Protein 1VKY (pdb70)

B-factor: mean 34.65, std 10.34, range [17.47, 90.8]

Sequence (563 aa):
SEFDYELPPELIAQEPVEPRDASRLMVLHRKTQRIEHRIFREIIEYLEPGDLLVLNVSKVIPARLYARKASIEILLIERLEEGIWKCLVRPGQKVKKGTELVIDEDLSAVCLGRGEDGTRILKFQPQDDRLIFEKGTAGLHFTPELIEKLKKKGVQFAEVVLHVHEEFYQVPKETVRKLRETRERGNRIVAVGTTTVRTLETIARLPEQEEYVGKTDLFIYPPFEFKLVDALVTNFHLPRSTLLMLVAAFAGKDFVMEAYREAVKRRYRFFSFGDAMLILSEFDYELPPELIAQEPVEPRDASRLMVLHRKTQRIEHRIFREIIEYLEPGDLLVLNVSKVIPARLYARKGASIEILLIERLEEGIWKCLVRPGQKVKKGTELVIDEDLSAVCLGRGEDGTRILKFQPQDDRLIFEKGTAGLHFTPELIEKLKKKGVQFAEVVLHVGIHEEFYQVPKETVRKLRETRERGNRIVAVGTTTVRTLETIARLPEQEEYVGKTDLFIYPPFEFKLVDALVTNFHLPRSTLLMLVAAFAGKDFVMEAYREAVKRRYRFFSFGDAMLIL

InterPro domains:
  IPR003699 S-adenosylmethionine:tRNA ribosyltransferase-isomerase, QueA [MF_00113] (1-335)
  IPR003699 S-adenosylmethionine:tRNA ribosyltransferase-isomerase, QueA [PF02547] (3-334)
  IPR003699 S-adenosylmethionine:tRNA ribosyltransferase-isomerase, QueA [PTHR30307] (1-335)
  IPR003699 S-adenosylmethionine:tRNA ribosyltransferase-isomerase, QueA [TIGR00113] (1-335)
  IPR036100 S-adenosylmethionine:tRNA ribosyltransferase-isomerase, QueA superfamily [SSF111337] (4-335)
  IPR042118 QueA, domain 1 [G3DSA:3.40.1780.10] (14-334)
  IPR042119 QueA, domain 2 [G3DSA:2.40.10.240] (64-158)

Secondary structure (DSSP, 8-state):
-TT-----GGGB-SS--SSGGGSEEEEEETTTTEEEEEEGGGGGGG--TT-EEEEEEEE--S-EEEEB---EEEEEEEEEETTEEEEEEES-TT--TT-EEEEETTEEEEEEEE-TTSPEEEEEES--HHHHHHH--GGGG--HHHHHHHHHHT-EEEEEEEE----EEEE-HHHHHHHHHHHHHT--EEEESHHHHHHHHHHTTS---SSEEE-------SS---SS-SEEEEEPPPTT-HHHHHHHHHH-HHHHHHHHHHHHHTT--BSTTS-EEEE-/-TT-----GGGB-SS--SSGGGSEEEEEETTTTEEEEEEGGGGGGG--TT-EEEEEEEEE-S-EEEEE---EEEEEEEEEEETTEEEEEEES-TT--TT-EEEEETTEEEEEEEE-TTS-EEEEEES--HHHHHHH--GGGG--HHHHHHHHHHT-EEEEEEEEE----EEEEE-HHHHHHHHHHHHHT--EEEESHHHHHHHHHHTTS---SSEEE-------SS---SS-SEEEEEPPPTT-HHHHHHHHHH-HHHHHHHHHHHHHTT--BSTTS-EEEE-

CATH classification: 3.40.1780.10 (+1 more: 2.40.10.240)

Organism: Thermotoga maritima (strain ATCC 43589 / DSM 3109 / JCM 10099 / NBRC 100826 / MSB8) (NCBI:txid243274)

Structure (mmCIF, N/CA/C/O backbone):
data_1VKY
#
_entry.id   1VKY
#
_cell.length_a   119.033
_cell.length_b   122.843
_cell.length_c   131.207
_cell.angle_alpha   90.00
_cell.angle_beta   90.00
_cell.angle_gamma   90.00
#
_symmetry.space_group_name_H-M   'I 2 2 2'
#
loop_
_entity.id
_entity.type
_entity.pdbx_description
1 polymer 'S-adenosylmethionine:tRNA ribosyltransferase-isomerase'
2 non-polymer 'UNKNOWN LIGAND'
3 water water
#
loop_
_atom_site.group_PDB
_atom_site.id
_atom_site.type_symbol
_atom_site.label_atom_id
_atom_site.label_alt_id
_atom_site.label_comp_id
_atom_site.label_asym_id
_atom_site.label_entity_id
_atom_site.label_seq_id
_atom_site.pdbx_PDB_ins_code
_atom_site.Cartn_x
_atom_site.Cartn_y
_atom_site.Cartn_z
_atom_site.occupancy
_atom_site.B_iso_or_equiv
_atom_site.auth_seq_id
_atom_site.auth_comp_id
_atom_site.auth_asym_id
_atom_site.auth_atom_id
_atom_site.pdbx_PDB_model_num
ATOM 1 N N . SER A 1 16 ? 27.326 49.739 38.021 1.00 59.58 4 SER A N 1
ATOM 2 C CA . SER A 1 16 ? 26.877 49.597 36.595 1.00 57.30 4 SER A CA 1
ATOM 3 C C . SER A 1 16 ? 25.362 49.486 36.544 1.00 53.61 4 SER A C 1
ATOM 4 O O . SER A 1 16 ? 24.732 48.785 37.365 1.00 51.64 4 SER A O 1
ATOM 7 N N . GLU A 1 17 ? 24.785 50.171 35.561 1.00 51.83 5 GLU A N 1
ATOM 8 C CA . GLU A 1 17 ? 23.362 50.107 35.318 1.00 50.05 5 GLU A CA 1
ATOM 9 C C . GLU A 1 17 ? 22.980 48.739 34.773 1.00 45.53 5 GLU A C 1
ATOM 10 O O . GLU A 1 17 ? 21.795 48.427 34.717 1.00 48.13 5 GLU A O 1
ATOM 13 N N . PHE A 1 18 ? 23.975 47.916 34.406 1.00 42.36 6 PHE A N 1
ATOM 14 C CA . PHE A 1 18 ? 23.745 46.560 33.839 1.00 38.78 6 PHE A CA 1
ATOM 15 C C . PHE A 1 18 ? 24.304 45.451 34.724 1.00 37.66 6 PHE A C 1
ATOM 16 O O . PHE A 1 18 ? 24.589 44.351 34.269 1.00 36.31 6 PHE A O 1
ATOM 24 N N . ASP A 1 19 ? 24.445 45.757 36.005 1.00 39.07 7 ASP A N 1
ATOM 25 C CA . ASP A 1 19 ? 24.931 44.797 36.962 1.00 39.78 7 ASP A CA 1
ATOM 26 C C . ASP A 1 19 ? 23.712 44.237 37.679 1.00 38.55 7 ASP A C 1
ATOM 27 O O . ASP A 1 19 ? 22.647 44.905 37.863 1.00 36.07 7 ASP A O 1
ATOM 32 N N . TYR A 1 20 ? 23.855 42.978 38.032 1.00 34.44 8 TYR A N 1
ATOM 33 C CA . TYR A 1 20 ? 22.888 42.289 38.824 1.00 35.39 8 TYR A CA 1
ATOM 34 C C . TYR A 1 20 ? 23.663 41.164 39.493 1.00 34.97 8 TYR A C 1
ATOM 35 O O . TYR A 1 20 ? 24.737 40.783 39.005 1.00 32.85 8 TYR A O 1
ATOM 44 N N . GLU A 1 21 ? 23.154 40.666 40.624 1.00 38.18 9 GLU A N 1
ATOM 45 C CA . GLU A 1 21 ? 23.842 39.588 41.331 1.00 38.27 9 GLU A CA 1
ATOM 46 C C . GLU A 1 21 ? 23.384 38.287 40.750 1.00 35.86 9 GLU A C 1
ATOM 47 O O . GLU A 1 21 ? 22.189 38.007 40.725 1.00 38.09 9 GLU A O 1
ATOM 50 N N . LEU A 1 22 ? 24.344 37.521 40.251 1.00 35.17 10 LEU A N 1
ATOM 51 C CA . LEU A 1 22 ? 24.093 36.241 39.639 1.00 33.87 10 LEU A CA 1
ATOM 52 C C . LEU A 1 22 ? 24.816 35.181 40.454 1.00 36.10 10 LEU A C 1
ATOM 53 O O . LEU A 1 22 ? 26.048 35.132 40.418 1.00 39.53 10 LEU A O 1
ATOM 58 N N . PRO A 1 23 ? 24.096 34.339 41.182 1.00 36.25 11 PRO A N 1
ATOM 59 C CA . PRO A 1 23 ? 24.758 33.206 41.878 1.00 33.56 11 PRO A CA 1
ATOM 60 C C . PRO A 1 23 ? 25.471 32.289 40.925 1.00 34.62 11 PRO A C 1
ATOM 61 O O . PRO A 1 23 ? 24.903 31.905 39.890 1.00 31.16 11 PRO A O 1
ATOM 65 N N . PRO A 1 24 ? 26.734 31.953 41.230 1.00 35.50 12 PRO A N 1
ATOM 66 C CA . PRO A 1 24 ? 27.523 31.182 40.308 1.00 34.85 12 PRO A CA 1
ATOM 67 C C . PRO A 1 24 ? 26.925 29.833 39.936 1.00 31.81 12 PRO A C 1
ATOM 68 O O . PRO A 1 24 ? 27.113 29.382 38.832 1.00 31.67 12 PRO A O 1
ATOM 72 N N . GLU A 1 25 ? 26.158 29.228 40.818 1.00 33.36 13 GLU A N 1
ATOM 73 C CA . GLU A 1 25 ? 25.585 27.938 40.528 1.00 34.10 13 GLU A CA 1
ATOM 74 C C . GLU A 1 25 ? 24.501 28.003 39.473 1.00 33.81 13 GLU A C 1
ATOM 75 O O . GLU A 1 25 ? 24.098 26.991 38.962 1.00 31.85 13 GLU A O 1
ATOM 81 N N . LEU A 1 26 ? 24.024 29.195 39.153 1.00 35.21 14 LEU A N 1
ATOM 82 C CA . LEU A 1 26 ? 23.000 29.313 38.095 1.00 35.08 14 LEU A CA 1
ATOM 83 C C . LEU A 1 26 ? 23.568 29.373 36.694 1.00 35.29 14 LEU A C 1
ATOM 84 O O . LEU A 1 26 ? 22.804 29.247 35.739 1.00 33.92 14 LEU A O 1
ATOM 89 N N . ILE A 1 27 ? 24.895 29.527 36.559 1.00 34.18 15 ILE A N 1
ATOM 90 C CA . ILE A 1 27 ? 25.522 29.442 35.254 1.00 33.59 15 ILE A CA 1
ATOM 91 C C . ILE A 1 27 ? 25.662 27.993 34.809 1.00 35.33 15 ILE A C 1
ATOM 92 O O . ILE A 1 27 ? 26.477 27.209 35.368 1.00 33.86 15 ILE A O 1
ATOM 97 N N . ALA A 1 28 ? 24.953 27.638 33.741 1.00 32.97 16 ALA A N 1
ATOM 98 C CA . ALA A 1 28 ? 24.889 26.220 33.330 1.00 35.83 16 ALA A CA 1
ATOM 99 C C . ALA A 1 28 ? 26.162 25.752 32.621 1.00 37.71 16 ALA A C 1
ATOM 100 O O . ALA A 1 28 ? 26.768 26.492 31.836 1.00 32.78 16 ALA A O 1
ATOM 102 N N . GLN A 1 29 ? 26.552 24.507 32.896 1.00 41.92 17 GLN A N 1
ATOM 103 C CA . GLN A 1 29 ? 27.718 23.886 32.274 1.00 45.59 17 GLN A CA 1
ATOM 104 C C . GLN A 1 29 ? 27.261 23.012 31.125 1.00 46.64 17 GLN A C 1
ATOM 105 O O . GLN A 1 29 ? 27.992 22.807 30.156 1.00 49.94 17 GLN A O 1
ATOM 110 N N . GLU A 1 30 ? 26.047 22.488 31.228 1.00 45.01 18 GLU A N 1
ATOM 111 C CA . GLU A 1 30 ? 25.506 21.662 30.169 1.00 46.15 18 GLU A CA 1
ATOM 112 C C . GLU A 1 30 ? 24.050 21.994 29.840 1.00 41.28 18 GLU A C 1
ATOM 113 O O . GLU A 1 30 ? 23.285 22.394 30.718 1.00 36.85 18 GLU A O 1
ATOM 116 N N . PRO A 1 31 ? 23.664 21.815 28.581 1.00 40.64 19 PRO A N 1
ATOM 117 C CA . PRO A 1 31 ? 22.280 22.030 28.193 1.00 42.31 19 PRO A CA 1
ATOM 118 C C . PRO A 1 31 ? 21.340 20.908 28.631 1.00 44.69 19 PRO A C 1
ATOM 119 O O . PRO A 1 31 ? 21.757 19.760 28.819 1.00 44.29 19 PRO A O 1
ATOM 123 N N . VAL A 1 32 ? 20.082 21.277 28.814 1.00 42.69 20 VAL A N 1
ATOM 124 C CA . VAL A 1 32 ? 18.988 20.362 29.059 1.00 42.44 20 VAL A CA 1
ATOM 125 C C . VAL A 1 32 ? 18.711 19.601 27.775 1.00 41.62 20 VAL A C 1
ATOM 126 O O . VAL A 1 32 ? 18.970 20.091 26.668 1.00 41.62 20 VAL A O 1
ATOM 130 N N . GLU A 1 33 ? 18.210 18.379 27.925 1.00 44.62 21 GLU A N 1
ATOM 131 C CA . GLU A 1 33 ? 17.771 17.570 26.795 1.00 45.82 21 GLU A CA 1
ATOM 132 C C . GLU A 1 33 ? 16.355 17.038 27.106 1.00 43.57 21 GLU A C 1
ATOM 133 O O . GLU A 1 33 ? 16.055 16.705 28.271 1.00 44.77 21 GLU A O 1
ATOM 139 N N . PRO A 1 34 ? 15.455 17.068 26.121 1.00 39.64 22 PRO A N 1
ATOM 140 C CA . PRO A 1 34 ? 15.700 17.677 24.827 1.00 38.54 22 PRO A CA 1
ATOM 141 C C . PRO A 1 34 ? 15.850 19.213 24.972 1.00 37.42 22 PRO A C 1
ATOM 142 O O . PRO A 1 34 ? 15.523 19.773 26.020 1.00 38.04 22 PRO A O 1
ATOM 146 N N . ARG A 1 35 ? 16.371 19.853 23.937 1.00 36.92 23 ARG A N 1
ATOM 147 C CA . ARG A 1 35 ? 16.765 21.270 24.009 1.00 37.95 23 ARG A CA 1
ATOM 148 C C . ARG A 1 35 ? 15.581 22.204 24.315 1.00 35.97 23 ARG A C 1
ATOM 149 O O . ARG A 1 35 ? 15.698 23.173 25.070 1.00 37.84 23 ARG A O 1
ATOM 157 N N . ASP A 1 36 ? 14.434 21.879 23.754 1.00 34.20 24 ASP A N 1
ATOM 158 C CA . ASP A 1 36 ? 13.227 22.668 23.944 1.00 34.32 24 ASP A CA 1
ATOM 159 C C . ASP A 1 36 ? 12.479 22.434 25.260 1.00 34.83 24 ASP A C 1
ATOM 160 O O . ASP A 1 36 ? 11.368 22.942 25.424 1.00 32.50 24 ASP A O 1
ATOM 165 N N . ALA A 1 37 ? 13.107 21.723 26.208 1.00 34.00 25 ALA A N 1
ATOM 166 C CA . ALA A 1 37 ? 12.611 21.609 27.582 1.00 32.73 25 ALA A CA 1
ATOM 167 C C . ALA A 1 37 ? 13.247 22.585 28.560 1.00 33.12 25 ALA A C 1
ATOM 168 O O . ALA A 1 37 ? 12.912 22.603 29.742 1.00 33.36 25 ALA A O 1
ATOM 170 N N . SER A 1 38 ? 14.143 23.439 28.078 1.00 30.44 26 SER A N 1
ATOM 171 C CA . SER A 1 38 ? 14.623 24.543 28.879 1.00 32.52 26 SER A CA 1
ATOM 172 C C . SER A 1 38 ? 13.477 25.496 29.203 1.00 28.80 26 SER A C 1
ATOM 173 O O . SER A 1 38 ? 12.421 25.451 28.577 1.00 29.03 26 SER A O 1
ATOM 176 N N . ARG A 1 39 ? 13.687 26.339 30.197 1.00 27.90 27 ARG A N 1
ATOM 177 C CA . ARG A 1 39 ? 12.721 27.349 30.530 1.00 29.10 27 ARG A CA 1
ATOM 178 C C . ARG A 1 39 ? 12.741 28.468 29.473 1.00 27.98 27 ARG A C 1
ATOM 179 O O . ARG A 1 39 ? 13.758 28.700 28.822 1.00 28.38 27 ARG A O 1
ATOM 187 N N . LEU A 1 40 ? 11.599 29.141 29.333 1.00 29.01 28 LEU A N 1
ATOM 188 C CA . LEU A 1 40 ? 11.437 30.280 28.440 1.00 25.22 28 LEU A CA 1
ATOM 189 C C . LEU A 1 40 ? 10.690 31.318 29.231 1.00 26.31 28 LEU A C 1
ATOM 190 O O . LEU A 1 40 ? 9.519 31.129 29.575 1.00 26.00 28 LEU A O 1
ATOM 195 N N . MET A 1 41 ? 11.370 32.420 29.539 1.00 24.59 29 MET A N 1
ATOM 196 C CA . MET A 1 41 ? 10.686 33.586 30.109 1.00 27.23 29 MET A CA 1
ATOM 197 C C . MET A 1 41 ? 10.191 34.487 28.978 1.00 25.10 29 MET A C 1
ATOM 198 O O . MET A 1 41 ? 10.928 34.729 28.047 1.00 24.61 29 MET A O 1
ATOM 203 N N . VAL A 1 42 ? 8.939 34.943 29.045 1.00 23.81 30 VAL A N 1
ATOM 204 C CA . VAL A 1 42 ? 8.354 35.758 27.968 1.00 26.09 30 VAL A CA 1
ATOM 205 C C . VAL A 1 42 ? 8.072 37.137 28.526 1.00 25.54 30 VAL A C 1
ATOM 206 O O . VAL A 1 42 ? 7.402 37.266 29.573 1.00 23.30 30 VAL A O 1
ATOM 210 N N . LEU A 1 43 ? 8.589 38.139 27.823 1.00 24.28 31 LEU A N 1
ATOM 211 C CA . LEU A 1 43 ? 8.403 39.541 28.191 1.00 25.01 31 LEU A CA 1
ATOM 212 C C . LEU A 1 43 ? 7.513 40.199 27.143 1.00 25.22 31 LEU A C 1
ATOM 213 O O . LEU A 1 43 ? 7.786 40.096 25.963 1.00 23.02 31 LEU A O 1
ATOM 218 N N . HIS A 1 44 ? 6.427 40.836 27.597 1.00 23.48 32 HIS A N 1
ATOM 219 C CA . HIS A 1 44 ? 5.499 41.550 26.758 1.00 23.93 32 HIS A CA 1
ATOM 220 C C . HIS A 1 44 ? 5.752 43.011 27.055 1.00 25.32 32 HIS A C 1
ATOM 221 O O . HIS A 1 44 ? 5.373 43.479 28.130 1.00 25.68 32 HIS A O 1
ATOM 228 N N . ARG A 1 45 ? 6.389 43.735 26.139 1.00 22.80 33 ARG A N 1
ATOM 229 C CA . ARG A 1 45 ? 6.876 45.102 26.431 1.00 23.68 33 ARG A CA 1
ATOM 230 C C . ARG A 1 45 ? 5.765 46.128 26.704 1.00 26.95 33 ARG A C 1
ATOM 231 O O . ARG A 1 45 ? 5.833 46.909 27.656 1.00 29.23 33 ARG A O 1
ATOM 239 N N . LYS A 1 46 ? 4.740 46.095 25.878 1.00 26.56 34 LYS A N 1
ATOM 240 C CA . LYS A 1 46 ? 3.664 47.078 25.953 1.00 31.52 34 LYS A CA 1
ATOM 241 C C . LYS A 1 46 ? 2.789 46.928 27.173 1.00 28.22 34 LYS A C 1
ATOM 242 O O . LYS A 1 46 ? 2.328 47.910 27.728 1.00 30.31 34 LYS A O 1
ATOM 248 N N . THR A 1 47 ? 2.583 45.699 27.616 1.00 27.23 3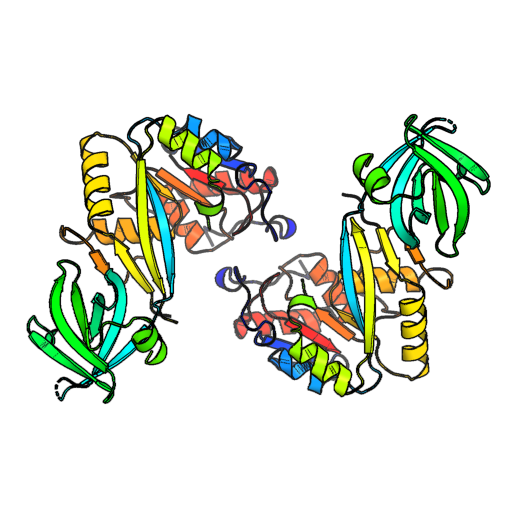5 THR A N 1
ATOM 249 C CA . THR A 1 47 ? 1.780 45.421 28.783 1.00 24.38 35 THR A CA 1
ATOM 250 C C . THR A 1 47 ? 2.598 45.289 30.030 1.00 26.72 35 THR A C 1
ATOM 251 O O . THR A 1 47 ? 2.030 45.321 31.110 1.00 26.50 35 THR A O 1
ATOM 255 N N . GLN A 1 48 ? 3.908 45.070 29.864 1.00 26.44 36 GLN A N 1
ATOM 256 C CA . GLN A 1 48 ? 4.876 44.811 30.921 1.00 28.64 36 GLN A CA 1
ATOM 257 C C . GLN A 1 48 ? 4.602 43.485 31.616 1.00 28.28 36 GLN A C 1
ATOM 258 O O . GLN A 1 48 ? 5.012 43.264 32.730 1.00 29.30 36 GLN A O 1
ATOM 264 N N . ARG A 1 49 ? 3.889 42.584 30.958 1.00 27.09 37 ARG A N 1
ATOM 265 C CA . ARG A 1 49 ? 3.637 41.272 31.561 1.00 26.71 37 ARG A CA 1
ATOM 266 C C . ARG A 1 49 ? 4.875 40.355 31.390 1.00 24.25 37 ARG A C 1
ATOM 267 O O . ARG A 1 49 ? 5.523 40.337 30.355 1.00 25.48 37 ARG A O 1
ATOM 275 N N . ILE A 1 50 ? 5.153 39.564 32.408 1.00 25.09 38 ILE A N 1
ATOM 276 C CA . ILE A 1 50 ? 6.212 38.565 32.362 1.00 27.06 38 ILE A CA 1
ATOM 277 C C . ILE A 1 50 ? 5.624 37.202 32.680 1.00 27.41 38 ILE A C 1
ATOM 278 O O . ILE A 1 50 ? 4.991 37.064 33.695 1.00 29.32 38 ILE A O 1
ATOM 283 N N . GLU A 1 51 ? 5.904 36.212 31.831 1.00 27.98 39 GLU A N 1
ATOM 284 C CA . GLU A 1 51 ? 5.495 34.831 32.027 1.00 27.79 39 GLU A CA 1
ATOM 285 C C . GLU A 1 51 ? 6.673 33.893 32.107 1.00 27.03 39 GLU A C 1
ATOM 286 O O . GLU A 1 51 ? 7.775 34.178 31.612 1.00 24.12 39 GLU A O 1
ATOM 292 N N . HIS A 1 52 ? 6.401 32.734 32.703 1.00 24.69 40 HIS A N 1
ATOM 293 C CA . HIS A 1 52 ? 7.376 31.701 32.933 1.00 26.00 40 HIS A CA 1
ATOM 294 C C . HIS A 1 52 ? 6.884 30.427 32.276 1.00 28.52 40 HIS A C 1
ATOM 295 O O . HIS A 1 52 ? 5.971 29.807 32.784 1.00 28.13 40 HIS A O 1
ATOM 302 N N . ARG A 1 53 ? 7.478 30.083 31.128 1.00 27.60 41 ARG A N 1
ATOM 303 C CA . ARG A 1 53 ? 7.061 28.966 30.277 1.00 28.33 41 ARG A CA 1
ATOM 304 C C . ARG A 1 53 ? 8.224 27.979 30.059 1.00 30.02 41 ARG A C 1
ATOM 305 O O . ARG A 1 53 ? 9.271 28.069 30.715 1.00 30.17 41 ARG A O 1
ATOM 313 N N . ILE A 1 54 ? 8.012 27.031 29.142 1.00 27.62 42 ILE A N 1
ATOM 314 C CA . ILE A 1 54 ? 9.043 26.110 28.685 1.00 28.39 42 ILE A CA 1
ATOM 315 C C . ILE A 1 54 ? 9.209 26.405 27.204 1.00 27.37 42 ILE A C 1
ATOM 316 O O . ILE A 1 54 ? 8.242 26.811 26.545 1.00 27.15 42 ILE A O 1
ATOM 321 N N . PHE A 1 55 ? 10.401 26.170 26.673 1.00 28.39 43 PHE A N 1
ATOM 322 C CA . PHE A 1 55 ? 10.744 26.581 25.300 1.00 29.94 43 PHE A CA 1
ATOM 323 C C . PHE A 1 55 ? 9.821 26.067 24.212 1.00 30.21 43 PHE A C 1
ATOM 324 O O . PHE A 1 55 ? 9.447 26.808 23.297 1.00 31.41 43 PHE A O 1
ATOM 332 N N . ARG A 1 56 ? 9.449 24.795 24.288 1.00 33.64 44 ARG A N 1
ATOM 333 C CA . ARG A 1 56 ? 8.556 24.219 23.276 1.00 35.94 44 ARG A CA 1
ATOM 334 C C . ARG A 1 56 ? 7.234 24.983 23.200 1.00 33.70 44 ARG A C 1
ATOM 335 O O . ARG A 1 56 ? 6.562 24.932 22.179 1.00 31.34 44 ARG A O 1
ATOM 343 N N . GLU A 1 57 ? 6.868 25.708 24.266 1.00 34.86 45 GLU A N 1
ATOM 344 C CA . GLU A 1 57 ? 5.624 26.510 24.248 1.00 31.75 45 GLU A CA 1
ATOM 345 C C . GLU A 1 57 ? 5.723 27.816 23.450 1.00 32.37 45 GLU A C 1
ATOM 346 O O . GLU A 1 57 ? 4.721 28.537 23.316 1.00 29.96 45 GLU A O 1
ATOM 352 N N . ILE A 1 58 ? 6.901 28.123 22.895 1.00 30.16 46 ILE A N 1
ATOM 353 C CA . ILE A 1 58 ? 7.082 29.322 22.049 1.00 30.37 46 ILE A CA 1
ATOM 354 C C . ILE A 1 58 ? 6.115 29.388 20.872 1.00 27.77 46 ILE A C 1
ATOM 355 O O . ILE A 1 58 ? 5.727 30.459 20.456 1.00 29.10 46 ILE A O 1
ATOM 360 N N . ILE A 1 59 ? 5.674 28.227 20.388 1.00 28.71 47 ILE A N 1
ATOM 361 C CA . ILE A 1 59 ? 4.688 28.164 19.329 1.00 30.27 47 ILE A CA 1
ATOM 362 C C . ILE A 1 59 ? 3.370 28.878 19.704 1.00 28.28 47 ILE A C 1
ATOM 363 O O . ILE A 1 59 ? 2.662 29.340 18.835 1.00 28.58 47 ILE A O 1
ATOM 368 N N . GLU A 1 60 ? 3.055 28.971 20.999 1.00 28.29 48 GLU A N 1
ATOM 369 C CA . GLU A 1 60 ? 1.816 29.648 21.438 1.00 27.91 48 GLU A CA 1
ATOM 370 C C . GLU A 1 60 ? 1.870 31.161 21.301 1.00 25.01 48 GLU A C 1
ATOM 371 O O . GLU A 1 60 ? 0.867 31.849 21.492 1.00 26.95 48 GLU A O 1
ATOM 377 N N . TYR A 1 61 ? 3.055 31.691 20.988 1.00 23.28 49 TYR A N 1
ATOM 378 C CA . TYR A 1 61 ? 3.220 33.133 20.799 1.00 25.44 49 TYR A CA 1
ATOM 379 C C . TYR A 1 61 ? 3.429 33.502 19.355 1.00 26.52 49 TYR A C 1
ATOM 380 O O . TYR A 1 61 ? 3.522 34.682 19.033 1.00 27.55 49 TYR A O 1
ATOM 389 N N . LEU A 1 62 ? 3.461 32.511 18.463 1.00 25.75 50 LEU A N 1
ATOM 390 C CA . LEU A 1 62 ? 3.708 32.789 17.051 1.00 25.16 50 LEU A CA 1
ATOM 391 C C . LEU A 1 62 ? 2.482 32.490 16.221 1.00 29.22 50 LEU A C 1
ATOM 392 O O . LEU A 1 62 ? 1.765 31.519 16.483 1.00 27.52 50 LEU A O 1
ATOM 397 N N . GLU A 1 63 ? 2.250 33.336 15.219 1.00 28.99 51 GLU A N 1
ATOM 398 C CA . GLU A 1 63 ? 1.139 33.181 14.294 1.00 32.18 51 GLU A CA 1
ATOM 399 C C . GLU A 1 63 ? 1.613 32.820 12.873 1.00 33.27 51 GLU A C 1
ATOM 400 O O . GLU A 1 63 ? 2.801 32.975 12.530 1.00 36.20 51 GLU A O 1
ATOM 406 N N . PRO A 1 64 ? 0.715 32.296 12.053 1.00 33.51 52 PRO A N 1
ATOM 407 C CA . PRO A 1 64 ? 1.053 32.020 10.659 1.00 31.67 52 PRO A CA 1
ATOM 408 C C . PRO A 1 64 ? 1.594 33.267 10.002 1.00 31.31 52 PRO A C 1
ATOM 409 O O . PRO A 1 64 ? 1.048 34.366 10.196 1.00 30.11 52 PRO A O 1
ATOM 413 N N . GLY A 1 65 ? 2.707 33.119 9.299 1.00 29.71 53 GLY A N 1
ATOM 414 C CA . GLY A 1 65 ? 3.305 34.226 8.583 1.00 29.63 53 GLY A CA 1
ATOM 415 C C . GLY A 1 65 ? 4.371 34.974 9.371 1.00 28.81 53 GLY A C 1
ATOM 416 O O . GLY A 1 65 ? 4.978 35.896 8.854 1.00 28.61 53 GLY A O 1
ATOM 417 N N . ASP A 1 66 ? 4.557 34.643 10.638 1.00 26.16 54 ASP A N 1
ATOM 418 C CA . ASP A 1 66 ? 5.628 35.234 11.386 1.00 27.39 54 ASP A CA 1
ATOM 419 C C . ASP A 1 66 ? 6.938 34.677 10.796 1.00 26.38 54 ASP A C 1
ATOM 420 O O . ASP A 1 66 ? 6.944 33.579 10.241 1.00 28.25 54 ASP A O 1
ATOM 425 N N . LEU A 1 67 ? 8.047 35.415 10.946 1.00 26.41 55 LEU A N 1
ATOM 426 C CA . LEU A 1 67 ? 9.324 34.950 10.367 1.00 24.83 55 LEU A CA 1
ATOM 427 C C . LEU A 1 67 ? 10.359 34.799 11.446 1.00 28.36 55 LEU A C 1
ATOM 428 O O . LEU A 1 67 ? 10.667 35.745 12.133 1.00 26.47 55 LEU A O 1
ATOM 433 N N . LEU A 1 68 ? 10.888 33.590 11.613 1.00 28.24 56 LEU A N 1
ATOM 434 C CA . LEU A 1 68 ? 12.029 33.376 12.494 1.00 27.73 56 LEU A CA 1
ATOM 435 C C . LEU A 1 68 ? 13.291 33.486 11.679 1.00 29.29 56 LEU A C 1
ATOM 436 O O . LEU A 1 68 ? 13.446 32.786 10.682 1.00 29.59 56 LEU A O 1
ATOM 441 N N . VAL A 1 69 ? 14.178 34.387 12.086 1.00 26.53 57 VAL A N 1
ATOM 442 C CA . VAL A 1 69 ? 15.441 34.600 11.387 1.00 25.21 57 VAL A CA 1
ATOM 443 C C . VAL A 1 69 ? 16.544 34.087 12.300 1.00 26.01 57 VAL A C 1
ATOM 444 O O . VAL A 1 69 ? 16.776 34.594 13.403 1.00 27.98 57 VAL A O 1
ATOM 448 N N . LEU A 1 70 ? 17.234 33.071 11.819 1.00 24.65 58 LEU A N 1
ATOM 449 C CA . LEU A 1 70 ? 18.334 32.448 12.526 1.00 27.00 58 LEU A CA 1
ATOM 450 C C . LEU A 1 70 ? 19.645 32.794 11.880 1.00 28.88 58 LEU A C 1
ATOM 451 O O . LEU A 1 70 ? 19.707 32.942 10.662 1.00 26.83 58 LEU A O 1
ATOM 456 N N . ASN A 1 71 ? 20.690 32.878 12.691 1.00 26.86 59 ASN A N 1
ATOM 457 C CA . ASN A 1 71 ? 22.032 33.086 12.180 1.00 30.15 59 ASN A CA 1
ATOM 458 C C . ASN A 1 71 ? 22.775 31.745 11.987 1.00 32.29 59 ASN A C 1
ATOM 459 O O . ASN A 1 71 ? 22.717 30.889 12.843 1.00 31.28 59 ASN A O 1
ATOM 464 N N . VAL A 1 72 ? 23.471 31.586 10.873 1.00 32.82 60 VAL A N 1
ATOM 465 C CA . VAL A 1 72 ? 24.371 30.439 10.684 1.00 35.18 60 VAL A CA 1
ATOM 466 C C . VAL A 1 72 ? 25.770 30.966 10.497 1.00 33.38 60 VAL A C 1
ATOM 467 O O . VAL A 1 72 ? 26.020 31.782 9.599 1.00 30.93 60 VAL A O 1
ATOM 471 N N . SER A 1 73 ? 26.663 30.500 11.357 1.00 32.74 61 SER A N 1
ATOM 472 C CA . SER A 1 73 ? 28.075 30.796 11.262 1.00 36.70 61 SER A CA 1
ATOM 473 C C . SER A 1 73 ? 28.795 29.754 10.407 1.00 37.77 61 SER A C 1
ATOM 474 O O . SER A 1 73 ? 28.643 28.556 10.629 1.00 38.80 61 SER A O 1
ATOM 477 N N . LYS A 1 74 ? 29.567 30.226 9.429 1.00 36.28 62 LYS A N 1
ATOM 478 C CA . LYS A 1 74 ? 30.328 29.361 8.530 1.00 36.67 62 LYS A CA 1
ATOM 479 C C . LYS A 1 74 ? 31.761 29.875 8.491 1.00 37.40 62 LYS A C 1
ATOM 480 O O . LYS A 1 74 ? 31.989 31.080 8.400 1.00 35.25 62 LYS A O 1
ATOM 486 N N . VAL A 1 75 ? 32.725 28.958 8.561 1.00 36.57 63 VAL A N 1
ATOM 487 C CA . VAL A 1 75 ? 34.130 29.289 8.403 1.00 34.79 63 VAL A CA 1
ATOM 488 C C . VAL A 1 75 ? 34.355 29.444 6.922 1.00 34.92 63 VAL A C 1
ATOM 489 O O . VAL A 1 75 ? 33.858 28.649 6.123 1.00 31.83 63 VAL A O 1
ATOM 493 N N . ILE A 1 76 ? 35.087 30.483 6.547 1.00 38.58 64 ILE A N 1
ATOM 494 C CA . ILE A 1 76 ? 35.399 30.716 5.141 1.00 40.71 64 ILE A CA 1
ATOM 495 C C . ILE A 1 76 ? 36.198 29.507 4.608 1.00 44.06 64 ILE A C 1
ATOM 496 O O . ILE A 1 76 ? 37.255 29.186 5.166 1.00 46.49 64 ILE A O 1
ATOM 501 N N . PRO A 1 77 ? 35.689 28.815 3.588 1.00 39.49 65 PRO A N 1
ATOM 502 C CA . PRO A 1 77 ? 36.231 27.507 3.215 1.00 38.51 65 PRO A CA 1
ATOM 503 C C . PRO A 1 77 ? 37.525 27.548 2.448 1.00 39.66 65 PRO A C 1
ATOM 504 O O . PRO A 1 77 ? 38.130 26.491 2.232 1.00 40.79 65 PRO A O 1
ATOM 508 N N . ALA A 1 78 ? 37.948 28.736 2.013 1.00 36.83 66 ALA A N 1
ATOM 509 C CA . ALA A 1 78 ? 39.278 28.891 1.458 1.00 35.01 66 ALA A CA 1
ATOM 510 C C . ALA A 1 78 ? 39.717 30.344 1.486 1.00 34.04 66 ALA A C 1
ATOM 511 O O . ALA A 1 78 ? 38.913 31.256 1.243 1.00 32.18 66 ALA A O 1
ATOM 513 N N . ARG A 1 79 ? 40.994 30.534 1.790 1.00 31.83 67 ARG A N 1
ATOM 514 C CA . ARG A 1 79 ? 41.638 31.829 1.736 1.00 34.59 67 ARG A CA 1
ATOM 515 C C . ARG A 1 79 ? 42.824 31.670 0.813 1.00 35.02 67 ARG A C 1
ATOM 516 O O . ARG A 1 79 ? 43.640 30.778 1.039 1.00 35.44 67 ARG A O 1
ATOM 524 N N . LEU A 1 80 ? 42.905 32.497 -0.232 1.00 33.80 68 LEU A N 1
ATOM 525 C CA . LEU A 1 80 ? 43.956 32.374 -1.249 1.00 34.32 68 LEU A CA 1
ATOM 526 C C . LEU A 1 80 ? 44.669 33.688 -1.525 1.00 34.52 68 LEU A C 1
ATOM 527 O O . LEU A 1 80 ? 44.086 34.764 -1.470 1.00 33.10 68 LEU A O 1
ATOM 532 N N . TYR A 1 81 ? 45.945 33.588 -1.865 1.00 36.09 69 TYR A N 1
ATOM 533 C CA . TYR A 1 81 ? 46.705 34.734 -2.308 1.00 36.71 69 TYR A CA 1
ATOM 534 C C . TYR A 1 81 ? 47.049 34.560 -3.773 1.00 37.11 69 TYR A C 1
ATOM 535 O O . TYR A 1 81 ? 47.433 33.474 -4.218 1.00 36.91 69 TYR A O 1
ATOM 544 N N . ALA A 1 82 ? 46.888 35.641 -4.513 1.00 36.09 70 ALA A N 1
ATOM 545 C CA . ALA A 1 82 ? 47.069 35.641 -5.946 1.00 37.83 70 ALA A CA 1
ATOM 546 C C . ALA A 1 82 ? 47.879 36.877 -6.309 1.00 37.98 70 ALA A C 1
ATOM 547 O O . ALA A 1 82 ? 48.168 37.687 -5.433 1.00 37.75 70 ALA A O 1
ATOM 549 N N . ARG A 1 83 ? 48.257 37.002 -7.582 1.00 39.52 71 ARG A N 1
ATOM 550 C CA . ARG A 1 83 ? 48.839 38.235 -8.133 1.00 40.89 71 ARG A CA 1
ATOM 551 C C . ARG A 1 83 ? 48.155 38.519 -9.452 1.00 40.22 71 ARG A C 1
ATOM 552 O O . ARG A 1 83 ? 47.774 37.584 -10.147 1.00 37.85 71 ARG A O 1
ATOM 560 N N . LYS A 1 84 ? 48.028 39.796 -9.809 1.00 42.50 72 LYS A N 1
ATOM 561 C CA . LYS A 1 84 ? 47.538 40.192 -11.141 1.00 44.74 72 LYS A CA 1
ATOM 562 C C . LYS A 1 84 ? 48.667 40.742 -12.008 1.00 45.88 72 LYS A C 1
ATOM 563 O O . LYS A 1 84 ? 49.718 40.111 -12.144 1.00 47.92 72 LYS A O 1
ATOM 569 N N . ALA A 1 88 ? 50.124 43.332 -8.535 1.00 47.52 76 ALA A N 1
ATOM 570 C CA . ALA A 1 88 ? 50.393 42.081 -7.831 1.00 46.88 76 ALA A CA 1
ATOM 571 C C . ALA A 1 88 ? 49.711 42.026 -6.458 1.00 46.90 76 ALA A C 1
ATOM 572 O O . ALA A 1 88 ? 49.138 43.011 -6.003 1.00 47.76 76 ALA A O 1
ATOM 574 N N . SER A 1 89 ? 49.795 40.852 -5.828 1.00 46.60 77 SER A N 1
ATOM 575 C CA . SER A 1 89 ? 49.278 40.556 -4.476 1.00 45.64 77 SER A CA 1
ATOM 576 C C . SER A 1 89 ? 47.787 40.822 -4.243 1.00 44.10 77 SER A C 1
ATOM 577 O O . SER A 1 89 ? 47.356 41.971 -4.129 1.00 45.38 77 SER A O 1
ATOM 580 N N . ILE A 1 90 ? 47.012 39.746 -4.158 1.00 41.26 78 ILE A N 1
ATOM 581 C CA . ILE A 1 90 ? 45.572 39.833 -3.910 1.00 38.56 78 ILE A CA 1
ATOM 582 C C . ILE A 1 90 ? 45.143 38.701 -2.989 1.00 35.84 78 ILE A C 1
ATOM 583 O O . ILE A 1 90 ? 45.384 37.531 -3.296 1.00 35.41 78 ILE A O 1
ATOM 588 N N . GLU A 1 91 ? 44.503 39.050 -1.871 1.00 33.60 79 GLU A N 1
ATOM 589 C CA . GLU A 1 91 ? 43.870 38.065 -0.992 1.00 31.97 79 GLU A CA 1
ATOM 590 C C . GLU A 1 91 ? 42.435 37.786 -1.434 1.00 30.21 79 GLU A C 1
ATOM 591 O O . GLU A 1 91 ? 41.686 38.722 -1.764 1.00 27.23 79 GLU A O 1
ATOM 597 N N . ILE A 1 92 ? 42.070 36.503 -1.403 1.00 28.27 80 ILE A N 1
ATOM 598 C CA . ILE A 1 92 ? 40.754 36.027 -1.839 1.00 28.62 80 ILE A CA 1
ATOM 599 C C . ILE A 1 92 ? 40.149 35.168 -0.736 1.00 27.25 80 ILE A C 1
ATOM 600 O O . ILE A 1 92 ? 40.754 34.179 -0.325 1.00 26.79 80 ILE A O 1
ATOM 605 N N . LEU A 1 93 ? 38.947 35.516 -0.300 1.00 27.05 81 LEU A N 1
ATOM 606 C CA . LEU A 1 93 ? 38.192 34.719 0.662 1.00 26.44 81 LEU A CA 1
ATOM 607 C C . LEU A 1 93 ? 36.909 34.268 0.021 1.00 27.20 81 LEU A C 1
ATOM 608 O O . LEU A 1 93 ? 36.103 35.089 -0.391 1.00 27.92 81 LEU A O 1
ATOM 613 N N . LEU A 1 94 ? 36.708 32.963 -0.041 1.00 29.12 82 LEU A N 1
ATOM 614 C CA . LEU A 1 94 ? 35.485 32.399 -0.574 1.00 30.61 82 LEU A CA 1
ATOM 615 C C . LEU A 1 94 ? 34.308 32.664 0.335 1.00 30.54 82 LEU A C 1
ATOM 616 O O . LEU A 1 94 ? 34.397 32.496 1.551 1.00 33.03 82 LEU A O 1
ATOM 621 N N . ILE A 1 95 ? 33.202 33.094 -0.259 1.00 30.27 83 ILE A N 1
ATOM 622 C CA . ILE A 1 95 ? 32.000 33.462 0.509 1.00 30.72 83 ILE A CA 1
ATOM 623 C C . ILE A 1 95 ? 30.834 32.573 0.119 1.00 32.49 83 ILE A C 1
ATOM 624 O O . ILE A 1 95 ? 30.182 32.011 0.995 1.00 35.72 83 ILE A O 1
ATOM 629 N N . GLU A 1 96 ? 30.544 32.431 -1.172 1.00 31.87 84 GLU A N 1
ATOM 630 C CA . GLU A 1 96 ? 29.352 31.704 -1.573 1.00 28.73 84 GLU A CA 1
ATOM 631 C C . GLU A 1 96 ? 29.541 31.094 -2.944 1.00 32.59 84 GLU A C 1
ATOM 632 O O . GLU A 1 96 ? 29.979 31.761 -3.869 1.00 30.77 84 GLU A O 1
ATOM 638 N N . ARG A 1 97 ? 29.223 29.804 -3.060 1.00 31.71 85 ARG A N 1
ATOM 639 C CA . ARG A 1 97 ? 29.299 29.086 -4.304 1.00 31.00 85 ARG A CA 1
ATOM 640 C C . ARG A 1 97 ? 28.102 29.357 -5.156 1.00 31.05 85 ARG A C 1
ATOM 641 O O . ARG A 1 97 ? 26.979 29.108 -4.748 1.00 30.95 85 ARG A O 1
ATOM 649 N N . LEU A 1 98 ? 28.325 29.845 -6.363 1.00 31.59 86 LEU A N 1
ATOM 650 C CA . LEU A 1 98 ? 27.219 30.010 -7.295 1.00 31.32 86 LEU A CA 1
ATOM 651 C C . LEU A 1 98 ? 26.982 28.704 -8.002 1.00 32.55 86 LEU A C 1
ATOM 652 O O . LEU A 1 98 ? 25.850 28.248 -8.094 1.00 32.09 86 LEU A O 1
ATOM 657 N N . GLU A 1 99 ? 28.070 28.138 -8.518 1.00 31.06 87 GLU A N 1
ATOM 658 C CA . GLU A 1 99 ? 28.106 26.807 -9.069 1.00 32.52 87 GLU A CA 1
ATOM 659 C C . GLU A 1 99 ? 29.567 26.357 -9.001 1.00 32.45 87 GLU A C 1
ATOM 660 O O . GLU A 1 99 ? 30.411 27.084 -8.447 1.00 30.91 87 GLU A O 1
ATOM 666 N N . GLU A 1 100 ? 29.846 25.148 -9.482 1.00 35.44 88 GLU A N 1
ATOM 667 C CA . GLU A 1 100 ? 31.198 24.546 -9.401 1.00 34.02 88 GLU A CA 1
ATOM 668 C C . GLU A 1 100 ? 32.247 25.496 -10.005 1.00 32.55 88 GLU A C 1
ATOM 669 O O . GLU A 1 100 ? 32.159 25.881 -11.166 1.00 30.81 88 GLU A O 1
ATOM 675 N N . GLY A 1 101 ? 33.222 25.901 -9.195 1.00 33.07 89 GLY A N 1
ATOM 676 C CA . GLY A 1 101 ? 34.295 26.799 -9.679 1.00 33.26 89 GLY A CA 1
ATOM 677 C C . GLY A 1 101 ? 33.973 28.280 -9.878 1.00 31.50 89 GLY A C 1
ATOM 678 O O . GLY A 1 101 ? 34.822 29.011 -10.357 1.00 32.01 89 GLY A O 1
ATOM 679 N N . ILE A 1 102 ? 32.755 28.712 -9.504 1.00 31.43 90 ILE A N 1
ATOM 680 C CA . ILE A 1 102 ? 32.302 30.121 -9.605 1.00 27.80 90 ILE A CA 1
ATOM 681 C C . ILE A 1 102 ? 31.734 30.537 -8.261 1.00 28.25 90 ILE A C 1
ATOM 682 O O . ILE A 1 102 ? 30.657 30.047 -7.825 1.00 27.49 90 ILE A O 1
ATOM 687 N N . TRP A 1 103 ? 32.472 31.437 -7.613 1.00 24.65 91 TRP A N 1
ATOM 688 C CA . TRP A 1 103 ? 32.241 31.802 -6.228 1.00 25.01 91 TRP A CA 1
ATOM 689 C C . TRP A 1 103 ? 32.173 33.319 -6.103 1.00 25.29 91 TRP A C 1
ATOM 690 O O . TRP A 1 103 ? 32.941 34.031 -6.763 1.00 23.77 91 TRP A O 1
ATOM 701 N N . LYS A 1 104 ? 31.265 33.778 -5.252 1.00 22.99 92 LYS A N 1
ATOM 702 C CA . LYS A 1 104 ? 31.311 35.108 -4.693 1.00 25.63 92 LYS A CA 1
ATOM 703 C C . LYS A 1 104 ? 32.441 35.119 -3.691 1.00 27.03 92 LYS A C 1
ATOM 704 O O . LYS A 1 104 ? 32.565 34.215 -2.842 1.00 26.70 92 LYS A O 1
ATOM 710 N N . CYS A 1 105 ? 33.295 36.125 -3.828 1.00 26.56 93 CYS A N 1
ATOM 711 C CA . CYS A 1 105 ? 34.520 36.238 -3.066 1.00 25.04 93 CYS A CA 1
ATOM 712 C C . CYS A 1 105 ? 34.707 37.629 -2.542 1.00 26.81 93 CYS A C 1
ATOM 713 O O . CYS A 1 105 ? 34.255 38.597 -3.145 1.00 24.18 93 CYS A O 1
ATOM 716 N N . LEU A 1 106 ? 35.350 37.707 -1.381 1.00 26.48 94 LEU A N 1
ATOM 717 C CA . LEU A 1 106 ? 35.912 38.953 -0.920 1.00 28.14 94 LEU A CA 1
ATOM 718 C C . LEU A 1 106 ? 37.358 38.993 -1.393 1.00 29.43 94 LEU A C 1
ATOM 719 O O . LEU A 1 106 ? 38.103 38.022 -1.251 1.00 30.28 94 LEU A O 1
ATOM 724 N N . VAL A 1 107 ? 37.730 40.116 -1.983 1.00 29.43 95 VAL A N 1
ATOM 725 C CA . VAL A 1 107 ? 39.031 40.284 -2.617 1.00 33.46 95 VAL A CA 1
ATOM 726 C C . VAL A 1 107 ? 39.675 41.552 -2.071 1.00 35.85 95 VAL A C 1
ATOM 727 O O . VAL A 1 107 ? 39.034 42.601 -2.047 1.00 35.36 95 VAL A O 1
ATOM 731 N N . ARG A 1 108 ? 40.926 41.442 -1.613 1.00 38.50 96 ARG A N 1
ATOM 732 C CA . ARG A 1 108 ? 41.653 42.572 -1.032 1.00 40.13 96 ARG A CA 1
ATOM 733 C C . ARG A 1 108 ? 43.069 42.709 -1.621 1.00 41.09 96 ARG A C 1
ATOM 734 O O . ARG A 1 108 ? 43.821 41.738 -1.615 1.00 40.25 96 ARG A O 1
ATOM 742 N N . PRO A 1 109 ? 43.446 43.890 -2.126 1.00 43.21 97 PRO A N 1
ATOM 743 C CA . PRO A 1 109 ? 42.558 45.058 -2.291 1.00 44.18 97 PRO A CA 1
ATOM 744 C C . PRO A 1 109 ? 41.584 44.942 -3.471 1.00 45.16 97 PRO A C 1
ATOM 745 O O . PRO A 1 109 ? 41.962 44.471 -4.548 1.00 45.71 97 PRO A O 1
ATOM 749 N N . GLY A 1 110 ? 40.351 45.398 -3.244 1.00 46.07 98 GLY A N 1
ATOM 750 C CA . GLY A 1 110 ? 39.225 45.143 -4.138 1.00 46.88 98 GLY A CA 1
ATOM 751 C C . GLY A 1 110 ? 39.116 46.083 -5.316 1.00 47.79 98 GLY A C 1
ATOM 752 O O . GLY A 1 110 ? 38.660 45.682 -6.386 1.00 48.07 98 GLY A O 1
ATOM 753 N N . GLN A 1 111 ? 39.528 47.336 -5.129 1.00 48.42 99 GLN A N 1
ATOM 754 C CA . GLN A 1 111 ? 39.498 48.324 -6.209 1.00 48.47 99 GLN A CA 1
ATOM 755 C C . GLN A 1 111 ? 40.343 47.896 -7.408 1.00 48.87 99 GLN A C 1
ATOM 756 O O . GLN A 1 111 ? 40.088 48.306 -8.536 1.00 49.23 99 GLN A O 1
ATOM 757 N N . LYS A 1 112 ? 41.344 47.063 -7.153 1.00 49.25 100 LYS A N 1
ATOM 758 C CA . LYS A 1 112 ? 42.215 46.543 -8.198 1.00 49.15 100 LYS A CA 1
ATOM 759 C C . LYS A 1 112 ? 41.634 45.345 -8.961 1.00 47.14 100 LYS A C 1
ATOM 760 O O . LYS A 1 112 ? 42.241 44.878 -9.923 1.00 47.82 100 LYS A O 1
ATOM 766 N N . VAL A 1 113 ? 40.476 44.834 -8.548 1.00 44.28 101 VAL A N 1
ATOM 767 C CA . VAL A 1 113 ? 39.921 43.657 -9.203 1.00 41.97 101 VAL A CA 1
ATOM 768 C C . VAL A 1 113 ? 38.602 44.014 -9.852 1.00 41.86 101 VAL A C 1
ATOM 769 O O . VAL A 1 113 ? 37.607 44.252 -9.173 1.00 43.70 101 VAL A O 1
ATOM 773 N N . LYS A 1 114 ? 38.612 44.016 -11.179 1.00 40.44 102 LYS A N 1
ATOM 774 C CA . LYS A 1 114 ? 37.477 44.430 -11.979 1.00 39.19 102 LYS A CA 1
ATOM 775 C C . LYS A 1 114 ? 37.078 43.269 -12.868 1.00 36.83 102 LYS A C 1
ATOM 776 O O . LYS A 1 114 ? 37.792 42.269 -12.960 1.00 35.16 102 LYS A O 1
ATOM 779 N N . LYS A 1 115 ? 35.939 43.420 -13.529 1.00 37.31 103 LYS A N 1
ATOM 780 C CA . LYS A 1 115 ? 35.475 42.460 -14.516 1.00 37.83 103 LYS A CA 1
ATOM 781 C C . LYS A 1 115 ? 36.635 42.216 -15.462 1.00 39.23 103 LYS A C 1
ATOM 782 O O . LYS A 1 115 ? 37.251 43.169 -15.934 1.00 42.61 103 LYS A O 1
ATOM 788 N N . GLY A 1 116 ? 36.988 40.957 -15.691 1.00 37.63 104 GLY A N 1
ATOM 789 C CA . GLY A 1 116 ? 38.056 40.639 -16.614 1.00 36.78 104 GLY A CA 1
ATOM 790 C C . GLY A 1 116 ? 39.441 40.557 -16.001 1.00 35.19 104 GLY A C 1
ATOM 791 O O . GLY A 1 116 ? 40.326 40.029 -16.628 1.00 36.27 104 GLY A O 1
ATOM 792 N N . THR A 1 117 ? 39.640 41.055 -14.780 1.00 35.34 105 THR A N 1
ATOM 793 C CA . THR A 1 117 ? 40.916 40.830 -14.057 1.00 33.80 105 THR A CA 1
ATOM 794 C C . THR A 1 117 ? 41.287 39.341 -13.868 1.00 34.54 105 THR A C 1
ATOM 795 O O . THR A 1 117 ? 40.556 38.562 -13.254 1.00 33.88 105 THR A O 1
ATOM 799 N N . GLU A 1 118 ? 42.445 38.944 -14.369 1.00 34.55 106 GLU A N 1
ATOM 800 C CA . GLU A 1 118 ? 42.922 37.595 -14.134 1.00 35.52 106 GLU A CA 1
ATOM 801 C C . GLU A 1 118 ? 43.867 37.603 -12.931 1.00 35.84 106 GLU A C 1
ATOM 802 O O . GLU A 1 118 ? 44.549 38.597 -12.659 1.00 35.91 106 GLU A O 1
ATOM 805 N N . LEU A 1 119 ? 43.869 36.491 -12.206 1.00 34.96 107 LEU A N 1
ATOM 806 C CA . LEU A 1 119 ? 44.645 36.332 -10.993 1.00 35.04 107 LEU A CA 1
ATOM 807 C C . LEU A 1 119 ? 45.191 34.917 -11.018 1.00 34.72 107 LEU A C 1
ATOM 808 O O . LEU A 1 119 ? 44.443 33.961 -11.229 1.00 34.81 107 LEU A O 1
ATOM 813 N N . VAL A 1 120 ? 46.494 34.776 -10.830 1.00 35.60 108 VAL A N 1
ATOM 814 C CA . VAL A 1 120 ? 47.097 33.458 -10.749 1.00 33.70 108 VAL A CA 1
ATOM 815 C C . VAL A 1 120 ? 47.317 33.165 -9.278 1.00 34.00 108 VAL A C 1
ATOM 816 O O . VAL A 1 120 ? 47.758 34.056 -8.523 1.00 33.01 108 VAL A O 1
ATOM 820 N N . ILE A 1 121 ? 46.962 31.945 -8.858 1.00 34.82 109 ILE A N 1
ATOM 821 C CA . ILE A 1 121 ? 47.318 31.458 -7.522 1.00 36.35 109 ILE A CA 1
ATOM 822 C C . ILE A 1 121 ? 48.607 30.613 -7.609 1.00 38.01 109 ILE A C 1
ATOM 823 O O . ILE A 1 121 ? 49.625 31.011 -7.058 1.00 36.59 109 ILE A O 1
ATOM 828 N N . ASP A 1 122 ? 48.525 29.462 -8.288 1.00 39.10 110 ASP A N 1
ATOM 829 C CA . ASP A 1 122 ? 49.672 28.614 -8.662 1.00 40.06 110 ASP A CA 1
ATOM 830 C C . ASP A 1 122 ? 49.649 28.507 -10.159 1.00 39.78 110 ASP A C 1
ATOM 831 O O . ASP A 1 122 ? 48.713 28.992 -10.822 1.00 39.10 110 ASP A O 1
ATOM 836 N N . GLU A 1 123 ? 50.667 27.806 -10.661 1.00 40.13 111 GLU A N 1
ATOM 837 C CA . GLU A 1 123 ? 50.649 27.171 -11.969 1.00 39.90 111 GLU A CA 1
ATOM 838 C C . GLU A 1 123 ? 49.403 26.269 -12.119 1.00 37.43 111 GLU A C 1
ATOM 839 O O . GLU A 1 123 ? 48.769 26.232 -13.235 1.00 38.21 111 GLU A O 1
ATOM 845 N N . ASP A 1 124 ? 49.020 25.595 -10.994 1.00 33.84 112 ASP A N 1
ATOM 846 C CA . ASP A 1 124 ? 47.841 24.737 -10.984 1.00 33.65 112 ASP A CA 1
ATOM 847 C C . ASP A 1 124 ? 46.470 25.470 -10.918 1.00 32.28 112 ASP A C 1
ATOM 848 O O . ASP A 1 124 ? 45.441 24.808 -11.045 1.00 31.38 112 ASP A O 1
ATOM 853 N N . LEU A 1 125 ? 46.435 26.793 -10.712 1.00 31.62 113 LEU A N 1
ATOM 854 C CA . LEU A 1 125 ? 45.126 27.486 -10.437 1.00 29.83 113 LEU A CA 1
ATOM 855 C C . LEU A 1 125 ? 45.102 28.997 -10.702 1.00 28.68 113 LEU A C 1
ATOM 856 O O . LEU A 1 125 ? 45.922 29.809 -10.164 1.00 27.12 113 LEU A O 1
ATOM 861 N N . SER A 1 126 ? 44.096 29.381 -11.497 1.00 30.36 114 SER A N 1
ATOM 862 C CA . SER A 1 126 ? 43.951 30.749 -11.945 1.00 30.64 114 SER A CA 1
ATOM 863 C C . SER A 1 126 ? 42.495 31.152 -11.703 1.00 27.87 114 SER A C 1
ATOM 864 O O . SER A 1 126 ? 41.664 30.300 -11.426 1.00 25.26 114 SER A O 1
ATOM 867 N N . ALA A 1 127 ? 42.187 32.438 -11.763 1.00 29.42 115 ALA A N 1
ATOM 868 C CA . ALA A 1 127 ? 40.786 32.883 -11.724 1.00 28.05 115 ALA A CA 1
ATOM 869 C C . ALA A 1 127 ? 40.624 34.104 -12.588 1.00 29.15 115 ALA A C 1
ATOM 870 O O . ALA A 1 127 ? 41.581 34.836 -12.818 1.00 30.38 115 ALA A O 1
ATOM 872 N N . VAL A 1 128 ? 39.406 34.332 -13.060 1.00 28.16 116 VAL A N 1
ATOM 873 C CA . VAL A 1 128 ? 39.069 35.584 -13.696 1.00 27.95 116 VAL A CA 1
ATOM 874 C C . VAL A 1 128 ? 37.868 36.187 -12.972 1.00 27.00 116 VAL A C 1
ATOM 875 O O . VAL A 1 128 ? 36.976 35.473 -12.537 1.00 26.52 116 VAL A O 1
ATOM 879 N N . CYS A 1 129 ? 37.846 37.501 -12.845 1.00 25.25 117 CYS A N 1
ATOM 880 C CA . CYS A 1 129 ? 36.730 38.157 -12.214 1.00 23.81 117 CYS A CA 1
ATOM 881 C C . CYS A 1 129 ? 35.633 38.396 -13.228 1.00 25.81 117 CYS A C 1
ATOM 882 O O . CYS A 1 129 ? 35.883 38.998 -14.269 1.00 24.63 117 CYS A O 1
ATOM 885 N N . LEU A 1 130 ? 34.430 37.897 -12.942 1.00 22.45 118 LEU A N 1
ATOM 886 C CA . LEU A 1 130 ? 33.284 38.069 -13.839 1.00 22.81 118 LEU A CA 1
ATOM 887 C C . LEU A 1 130 ? 32.520 39.367 -13.591 1.00 22.56 118 LEU A C 1
ATOM 888 O O . LEU A 1 130 ? 31.659 39.782 -14.384 1.00 22.32 118 LEU A O 1
ATOM 893 N N . GLY A 1 131 ? 32.806 40.029 -12.482 1.00 19.65 119 GLY A N 1
ATOM 894 C CA . GLY A 1 131 ? 32.112 41.245 -12.179 1.00 19.26 119 GLY A CA 1
ATOM 895 C C . GLY A 1 131 ? 31.776 41.222 -10.720 1.00 18.55 119 GLY A C 1
ATOM 896 O O . GLY A 1 131 ? 32.368 40.464 -9.976 1.00 20.90 119 GLY A O 1
ATOM 897 N N . ARG A 1 132 ? 30.864 42.100 -10.339 1.00 17.47 120 ARG A N 1
ATOM 898 C CA . ARG A 1 132 ? 30.399 42.239 -8.976 1.00 21.16 120 ARG A CA 1
ATOM 899 C C . ARG A 1 132 ? 28.919 42.016 -8.905 1.00 18.56 120 ARG A C 1
ATOM 900 O O . ARG A 1 132 ? 28.145 42.490 -9.743 1.00 19.99 120 ARG A O 1
ATOM 908 N N . GLY A 1 133 ? 28.503 41.404 -7.816 1.00 22.54 121 GLY A N 1
ATOM 909 C CA . GLY A 1 133 ? 27.087 41.272 -7.546 1.00 23.42 121 GLY A CA 1
ATOM 910 C C . GLY A 1 133 ? 26.566 42.485 -6.854 1.00 23.23 121 GLY A C 1
ATOM 911 O O . GLY A 1 133 ? 27.323 43.412 -6.553 1.00 19.39 121 GLY A O 1
ATOM 912 N N . GLU A 1 134 ? 25.271 42.474 -6.573 1.00 23.40 122 GLU A N 1
ATOM 913 C CA . GLU A 1 134 ? 24.626 43.582 -5.896 1.00 26.34 122 GLU A CA 1
ATOM 914 C C . GLU A 1 134 ? 25.097 43.814 -4.466 1.00 27.04 122 GLU A C 1
ATOM 915 O O . GLU A 1 134 ? 25.005 44.929 -3.977 1.00 23.28 122 GLU A O 1
ATOM 921 N N . ASP A 1 135 ? 25.598 42.764 -3.812 1.00 24.65 123 ASP A N 1
ATOM 922 C CA . ASP A 1 135 ? 26.134 42.879 -2.468 1.00 24.63 123 ASP A CA 1
ATOM 923 C C . ASP A 1 135 ? 27.589 43.360 -2.468 1.00 26.14 123 ASP A C 1
ATOM 924 O O . ASP A 1 135 ? 28.175 43.561 -1.416 1.00 29.41 123 ASP A O 1
ATOM 929 N N . GLY A 1 136 ? 28.162 43.568 -3.648 1.00 26.24 124 GLY A N 1
ATOM 930 C CA . GLY A 1 136 ? 29.493 44.146 -3.757 1.00 25.78 124 GLY A CA 1
ATOM 931 C C . GLY A 1 136 ? 30.592 43.114 -3.849 1.00 25.16 124 GLY A C 1
ATOM 932 O O . GLY A 1 136 ? 31.737 43.473 -4.141 1.00 25.47 124 GLY A O 1
ATOM 933 N N . THR A 1 137 ? 30.285 41.835 -3.605 1.00 22.70 125 THR A N 1
ATOM 934 C CA . THR A 1 137 ? 31.294 40.821 -3.715 1.00 23.06 125 THR A CA 1
ATOM 935 C C . THR A 1 137 ? 31.715 40.699 -5.175 1.00 23.47 125 THR A C 1
ATOM 936 O O . THR A 1 137 ? 30.973 41.034 -6.060 1.00 23.19 125 THR A O 1
ATOM 940 N N . ARG A 1 138 ? 32.911 40.186 -5.375 1.00 24.28 126 ARG A N 1
ATOM 941 C CA . ARG A 1 138 ? 33.439 39.888 -6.682 1.00 24.40 126 ARG A CA 1
ATOM 942 C C . ARG A 1 138 ? 33.122 38.443 -7.020 1.00 22.51 126 ARG A C 1
ATOM 943 O O . ARG A 1 138 ? 33.313 37.575 -6.185 1.00 23.72 126 ARG A O 1
ATOM 951 N N . ILE A 1 139 ? 32.675 38.183 -8.247 1.00 20.24 127 ILE A N 1
ATOM 952 C CA . ILE A 1 139 ? 32.458 36.824 -8.687 1.00 21.33 127 ILE A CA 1
ATOM 953 C C . ILE A 1 139 ? 33.700 36.366 -9.437 1.00 23.80 127 ILE A C 1
ATOM 954 O O . ILE A 1 139 ? 34.108 36.998 -10.405 1.00 22.84 127 ILE A O 1
ATOM 959 N N . LEU A 1 140 ? 34.309 35.282 -8.968 1.00 21.33 128 LEU A N 1
ATOM 960 C CA . LEU A 1 140 ? 35.534 34.733 -9.537 1.00 25.09 128 LEU A CA 1
ATOM 961 C C . LEU A 1 140 ? 35.208 33.392 -10.159 1.00 24.39 128 LEU A C 1
ATOM 962 O O . LEU A 1 140 ? 34.637 32.527 -9.510 1.00 25.68 128 LEU A O 1
ATOM 967 N N . LYS A 1 141 ? 35.550 33.228 -11.424 1.00 24.91 129 LYS A N 1
ATOM 968 C CA . LYS A 1 141 ? 35.505 31.934 -12.051 1.00 24.43 129 LYS A CA 1
ATOM 969 C C . LYS A 1 141 ? 36.924 31.368 -12.040 1.00 25.22 129 LYS A C 1
ATOM 970 O O . LYS A 1 141 ? 37.842 31.945 -12.612 1.00 24.49 129 LYS A O 1
ATOM 976 N N . PHE A 1 142 ? 37.087 30.220 -11.407 1.00 27.22 130 PHE A N 1
ATOM 977 C CA . PHE A 1 142 ? 38.403 29.611 -11.271 1.00 26.68 130 PHE A CA 1
ATOM 978 C C . PHE A 1 142 ? 38.668 28.724 -12.473 1.00 30.17 130 PHE A C 1
ATOM 979 O O . PHE A 1 142 ? 37.740 28.284 -13.146 1.00 28.81 130 PHE A O 1
ATOM 987 N N . GLN A 1 143 ? 39.949 28.496 -12.739 1.00 31.44 131 GLN A N 1
ATOM 988 C CA . GLN A 1 143 ? 40.396 27.708 -13.878 1.00 34.46 131 GLN A CA 1
ATOM 989 C C . GLN A 1 143 ? 41.510 26.844 -13.371 1.00 34.80 131 GLN A C 1
ATOM 990 O O . GLN A 1 143 ? 42.594 27.371 -13.131 1.00 33.44 131 GLN A O 1
ATOM 996 N N . PRO A 1 144 ? 41.264 25.545 -13.177 1.00 37.28 132 PRO A N 1
ATOM 997 C CA . PRO A 1 144 ? 40.001 24.871 -13.524 1.00 37.39 132 PRO A CA 1
ATOM 998 C C . PRO A 1 144 ? 38.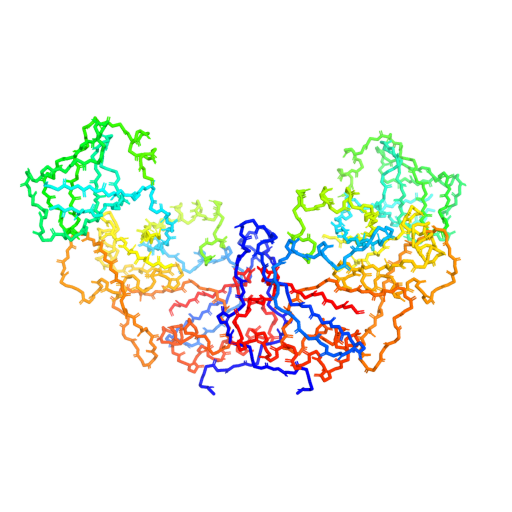820 25.098 -12.572 1.00 38.62 132 PRO A C 1
ATOM 999 O O . PRO A 1 144 ? 38.994 25.495 -11.412 1.00 36.29 132 PRO A O 1
ATOM 1003 N N . GLN A 1 145 ? 37.627 24.787 -13.064 1.00 38.34 133 GLN A N 1
ATOM 1004 C CA . GLN A 1 145 ? 36.422 24.860 -12.260 1.00 37.97 133 GLN A CA 1
ATOM 1005 C C . GLN A 1 145 ? 36.236 23.577 -11.449 1.00 38.78 133 GLN A C 1
ATOM 1006 O O . GLN A 1 145 ? 35.571 22.631 -11.896 1.00 37.91 133 GLN A O 1
ATOM 1012 N N . ASP A 1 146 ? 36.816 23.600 -10.242 1.00 37.99 134 ASP A N 1
ATOM 1013 C CA . ASP A 1 146 ? 37.078 22.430 -9.414 1.00 37.73 134 ASP A CA 1
ATOM 1014 C C . ASP A 1 146 ? 37.249 22.875 -7.951 1.00 37.23 134 ASP A C 1
ATOM 1015 O O . ASP A 1 146 ? 38.321 23.354 -7.561 1.00 34.09 134 ASP A O 1
ATOM 1020 N N . ASP A 1 147 ? 36.187 22.715 -7.156 1.00 40.76 135 ASP A N 1
ATOM 1021 C CA . ASP A 1 147 ? 36.131 23.247 -5.780 1.00 40.96 135 ASP A CA 1
ATOM 1022 C C . ASP A 1 147 ? 37.205 22.566 -4.894 1.00 42.61 135 ASP A C 1
ATOM 1023 O O . ASP A 1 147 ? 37.823 23.203 -4.029 1.00 42.25 135 ASP A O 1
ATOM 1028 N N . ARG A 1 148 ? 37.391 21.259 -5.090 1.00 46.03 136 ARG A N 1
ATOM 1029 C CA . ARG A 1 148 ? 38.371 20.470 -4.295 1.00 44.72 136 ARG A CA 1
ATOM 1030 C C . ARG A 1 148 ? 39.773 21.044 -4.427 1.00 42.57 136 ARG A C 1
ATOM 1031 O O . ARG A 1 148 ? 40.458 21.268 -3.430 1.00 43.03 136 ARG A O 1
ATOM 1034 N N . LEU A 1 149 ? 40.192 21.293 -5.660 1.00 39.19 137 LEU A N 1
ATOM 1035 C CA . LEU A 1 149 ? 41.465 21.961 -5.906 1.00 38.27 137 LEU A CA 1
ATOM 1036 C C . LEU A 1 149 ? 41.558 23.323 -5.225 1.00 38.23 137 LEU A C 1
ATOM 1037 O O . LEU A 1 149 ? 42.547 23.628 -4.566 1.00 37.23 137 LEU A O 1
ATOM 1042 N N . ILE A 1 150 ? 40.526 24.146 -5.386 1.00 36.67 138 ILE A N 1
ATOM 1043 C CA . ILE A 1 150 ? 40.529 25.455 -4.765 1.00 35.56 138 ILE A CA 1
ATOM 1044 C C . ILE A 1 150 ? 40.711 25.326 -3.248 1.00 35.66 138 ILE A C 1
ATOM 1045 O O . ILE A 1 150 ? 41.521 26.052 -2.670 1.00 36.45 138 ILE A O 1
ATOM 1050 N N . PHE A 1 151 ? 39.976 24.409 -2.612 1.00 36.57 139 PHE A N 1
ATOM 1051 C CA . PHE A 1 151 ? 40.066 24.238 -1.146 1.00 40.69 139 PHE A CA 1
ATOM 1052 C C . PHE A 1 151 ? 41.435 23.741 -0.730 1.00 42.21 139 PHE A C 1
ATOM 1053 O O . PHE A 1 151 ? 41.959 24.162 0.299 1.00 43.62 139 PHE A O 1
ATOM 1061 N N . GLU A 1 152 ? 42.010 22.859 -1.543 1.00 43.09 140 GLU A N 1
ATOM 1062 C CA . GLU A 1 152 ? 43.364 22.425 -1.341 1.00 45.84 140 GLU A CA 1
ATOM 1063 C C . GLU A 1 152 ? 44.296 23.620 -1.266 1.00 45.84 140 GLU A C 1
ATOM 1064 O O . GLU A 1 152 ? 45.068 23.753 -0.310 1.00 45.12 140 GLU A O 1
ATOM 1070 N N . LYS A 1 153 ? 44.207 24.499 -2.263 1.00 44.05 141 LYS A N 1
ATOM 1071 C CA . LYS A 1 153 ? 45.135 25.618 -2.359 1.00 43.13 141 LYS A CA 1
ATOM 1072 C C . LYS A 1 153 ? 44.906 26.667 -1.269 1.00 43.64 141 LYS A C 1
ATOM 1073 O O . LYS A 1 153 ? 45.761 27.529 -1.066 1.00 42.75 141 LYS A O 1
ATOM 1076 N N . GLY A 1 154 ? 43.769 26.592 -0.568 1.00 45.74 142 GLY A N 1
ATOM 1077 C CA . GLY A 1 154 ? 43.416 27.594 0.445 1.00 47.29 142 GLY A CA 1
ATOM 1078 C C . GLY A 1 154 ? 43.002 27.013 1.782 1.00 48.25 142 GLY A C 1
ATOM 1079 O O . GLY A 1 154 ? 42.222 27.638 2.511 1.00 46.13 142 GLY A O 1
ATOM 1080 N N . THR A 1 186 ? 24.455 30.577 20.057 1.00 50.34 174 THR A N 1
ATOM 1081 C CA . THR A 1 186 ? 23.735 29.408 20.545 1.00 46.17 174 THR A CA 1
ATOM 1082 C C . THR A 1 186 ? 22.227 29.562 20.887 1.00 44.05 174 THR A C 1
ATOM 1083 O O . THR A 1 186 ? 21.603 28.536 21.214 1.00 38.59 174 THR A O 1
ATOM 1087 N N . ALA A 1 187 ? 21.622 30.773 20.832 1.00 37.77 175 ALA A N 1
ATOM 1088 C CA . ALA A 1 187 ? 20.171 30.891 21.140 1.00 39.22 175 ALA A CA 1
ATOM 1089 C C . ALA A 1 187 ? 19.328 29.892 20.312 1.00 37.92 175 ALA A C 1
ATOM 1090 O O . ALA A 1 187 ? 18.379 29.275 20.813 1.00 37.45 175 ALA A O 1
ATOM 1092 N N . GLY A 1 188 ? 19.692 29.731 19.040 1.00 36.54 176 GLY A N 1
ATOM 1093 C CA . GLY A 1 188 ? 18.966 28.847 18.126 1.00 38.45 176 GLY A CA 1
ATOM 1094 C C . GLY A 1 188 ? 18.983 27.378 18.480 1.00 39.98 176 GLY A C 1
ATOM 1095 O O . GLY A 1 188 ? 18.158 26.627 17.974 1.00 42.40 176 GLY A O 1
ATOM 1096 N N . LEU A 1 189 ? 19.891 26.950 19.351 1.00 41.93 177 LEU A N 1
ATOM 1097 C CA . LEU A 1 189 ? 19.973 25.502 19.729 1.00 43.19 177 LEU A CA 1
ATOM 1098 C C . LEU A 1 189 ? 18.826 25.017 20.631 1.00 42.81 177 LEU A C 1
ATOM 1099 O O . LEU A 1 189 ? 18.655 23.820 20.829 1.00 43.35 177 LEU A O 1
ATOM 1104 N N . HIS A 1 190 ? 18.035 25.943 21.179 1.00 40.75 178 HIS A N 1
ATOM 1105 C CA . HIS A 1 190 ? 16.833 25.563 21.908 1.00 36.65 178 HIS A CA 1
ATOM 1106 C C . HIS A 1 190 ? 15.786 24.936 20.988 1.00 37.21 178 HIS A C 1
ATOM 1107 O O . HIS A 1 190 ? 14.916 24.200 21.447 1.00 38.56 178 HIS A O 1
ATOM 1114 N N . PHE A 1 191 ? 15.852 25.241 19.693 1.00 36.88 179 PHE A N 1
ATOM 1115 C CA . PHE A 1 191 ? 14.953 24.648 18.734 1.00 37.17 179 PHE A CA 1
ATOM 1116 C C . PHE A 1 191 ? 15.348 23.190 18.452 1.00 41.96 179 PHE A C 1
ATOM 1117 O O . PHE A 1 191 ? 16.520 22.878 18.315 1.00 49.10 179 PHE A O 1
ATOM 1125 N N . THR A 1 192 ? 14.385 22.287 18.438 1.00 42.93 180 THR A N 1
ATOM 1126 C CA . THR A 1 192 ? 14.642 20.918 18.035 1.00 39.60 180 THR A CA 1
ATOM 1127 C C . THR A 1 192 ? 14.069 20.761 16.644 1.00 39.07 180 THR A C 1
ATOM 1128 O O . THR A 1 192 ? 13.240 21.557 16.230 1.00 32.67 180 THR A O 1
ATOM 1132 N N . PRO A 1 193 ? 14.508 19.746 15.896 1.00 41.55 181 PRO A N 1
ATOM 1133 C CA . PRO A 1 193 ? 13.875 19.424 14.606 1.00 40.78 181 PRO A CA 1
ATOM 1134 C C . PRO A 1 193 ? 12.361 19.276 14.704 1.00 38.62 181 PRO A C 1
ATOM 1135 O O . PRO A 1 193 ? 11.641 19.687 13.796 1.00 40.57 181 PRO A O 1
ATOM 1139 N N . GLU A 1 194 ? 11.894 18.684 15.798 1.00 37.81 182 GLU A N 1
ATOM 1140 C CA . GLU A 1 194 ? 10.466 18.461 16.036 1.00 38.56 182 GLU A CA 1
ATOM 1141 C C . GLU A 1 194 ? 9.680 19.779 16.163 1.00 34.87 182 GLU A C 1
ATOM 1142 O O . GLU A 1 194 ? 8.625 19.967 15.555 1.00 34.06 182 GLU A O 1
ATOM 1148 N N . LEU A 1 195 ? 10.233 20.696 16.941 1.00 33.51 183 LEU A N 1
ATOM 1149 C CA . LEU A 1 195 ? 9.598 21.985 17.177 1.00 33.33 183 LEU A CA 1
ATOM 1150 C C . LEU A 1 195 ? 9.584 22.755 15.877 1.00 32.09 183 LEU A C 1
ATOM 1151 O O . LEU A 1 195 ? 8.607 23.352 15.515 1.00 34.82 183 LEU A O 1
ATOM 1156 N N . ILE A 1 196 ? 10.690 22.709 15.150 1.00 33.82 184 ILE A N 1
ATOM 1157 C CA . ILE A 1 196 ? 10.767 23.419 13.895 1.00 32.90 184 ILE A CA 1
ATOM 1158 C C . ILE A 1 196 ? 9.697 22.912 12.965 1.00 31.49 184 ILE A C 1
ATOM 1159 O O . ILE A 1 196 ? 9.033 23.695 12.287 1.00 32.02 184 ILE A O 1
ATOM 1164 N N . GLU A 1 197 ? 9.510 21.588 12.938 1.00 35.74 185 GLU A N 1
ATOM 1165 C CA . GLU A 1 197 ? 8.473 21.019 12.091 1.00 36.81 185 GLU A CA 1
ATOM 1166 C C . GLU A 1 197 ? 7.071 21.520 12.446 1.00 33.15 185 GLU A C 1
ATOM 1167 O O . GLU A 1 197 ? 6.295 21.870 11.562 1.00 35.05 185 GLU A O 1
ATOM 1173 N N . LYS A 1 198 ? 6.755 21.557 13.736 1.00 33.11 186 LYS A N 1
ATOM 1174 C CA . LYS A 1 198 ? 5.450 22.062 14.216 1.00 34.25 186 LYS A CA 1
ATOM 1175 C C . LYS A 1 198 ? 5.265 23.529 13.878 1.00 29.96 186 LYS A C 1
ATOM 1176 O O . LYS A 1 198 ? 4.207 23.944 13.450 1.00 30.14 186 LYS A O 1
ATOM 1182 N N . LEU A 1 199 ? 6.319 24.314 14.039 1.00 27.82 187 LEU A N 1
ATOM 1183 C CA . LEU A 1 199 ? 6.225 25.728 13.674 1.00 26.79 187 LEU A CA 1
ATOM 1184 C C . LEU A 1 199 ? 5.943 25.866 12.175 1.00 27.71 187 LEU A C 1
ATOM 1185 O O . LEU A 1 199 ? 5.079 26.648 11.743 1.00 28.27 187 LEU A O 1
ATOM 1190 N N . LYS A 1 200 ? 6.632 25.079 11.356 1.00 31.58 188 LYS A N 1
ATOM 1191 C CA . LYS A 1 200 ? 6.391 25.158 9.892 1.00 31.83 188 LYS A CA 1
ATOM 1192 C C . LYS A 1 200 ? 4.986 24.699 9.538 1.00 30.66 188 LYS A C 1
ATOM 1193 O O . LYS A 1 200 ? 4.329 25.289 8.672 1.00 32.87 188 LYS A O 1
ATOM 1199 N N . LYS A 1 201 ? 4.500 23.686 10.235 1.00 30.42 189 LYS A N 1
ATOM 1200 C CA . LYS A 1 201 ? 3.126 23.220 9.990 1.00 34.97 189 LYS A CA 1
ATOM 1201 C C . LYS A 1 201 ? 2.100 24.260 10.389 1.00 32.85 189 LYS A C 1
ATOM 1202 O O . LYS A 1 201 ? 1.084 24.391 9.741 1.00 33.92 189 LYS A O 1
ATOM 1206 N N . LYS A 1 202 ? 2.398 25.059 11.415 1.00 32.54 190 LYS A N 1
ATOM 1207 C CA . LYS A 1 202 ? 1.514 26.143 11.805 1.00 30.10 190 LYS A CA 1
ATOM 1208 C C . LYS A 1 202 ? 1.556 27.307 10.813 1.00 31.84 190 LYS A C 1
ATOM 1209 O O . LYS A 1 202 ? 0.682 28.145 10.836 1.00 31.74 190 LYS A O 1
ATOM 1215 N N . GLY A 1 203 ? 2.555 27.366 9.931 1.00 31.22 191 GLY A N 1
ATOM 1216 C CA . GLY A 1 203 ? 2.648 28.490 8.975 1.00 30.52 191 GLY A CA 1
ATOM 1217 C C . GLY A 1 203 ? 3.703 29.526 9.312 1.00 29.20 191 GLY A C 1
ATOM 1218 O O . GLY A 1 203 ? 3.789 30.584 8.661 1.00 32.61 191 GLY A O 1
ATOM 1219 N N . VAL A 1 204 ? 4.484 29.249 10.341 1.00 30.47 192 VAL A N 1
ATOM 1220 C CA . VAL A 1 204 ? 5.637 30.098 10.669 1.00 30.62 192 VAL A CA 1
ATOM 1221 C C . VAL A 1 204 ? 6.742 29.818 9.651 1.00 30.79 192 VAL A C 1
ATOM 1222 O O . VAL A 1 204 ? 7.079 28.650 9.392 1.00 28.42 192 VAL A O 1
ATOM 1226 N N . GLN A 1 205 ? 7.292 30.892 9.098 1.00 29.83 193 GLN A N 1
ATOM 1227 C CA . GLN A 1 205 ? 8.363 30.828 8.108 1.00 31.12 193 GLN A CA 1
ATOM 1228 C C . GLN A 1 205 ? 9.716 31.114 8.747 1.00 31.59 193 GLN A C 1
ATOM 1229 O O . GLN A 1 205 ? 9.784 31.600 9.879 1.00 31.41 193 GLN A O 1
ATOM 1235 N N . PHE A 1 206 ? 10.774 30.703 8.034 1.00 29.82 194 PHE A N 1
ATOM 1236 C CA . PHE A 1 206 ? 12.154 30.716 8.506 1.00 29.59 194 PHE A CA 1
ATOM 1237 C C . PHE A 1 206 ? 13.048 31.361 7.456 1.00 32.79 194 PHE A C 1
ATOM 1238 O O . PHE A 1 206 ? 12.814 31.195 6.250 1.00 32.47 194 PHE A O 1
ATOM 1246 N N . ALA A 1 207 ? 14.090 32.054 7.916 1.00 29.21 195 ALA A N 1
ATOM 1247 C CA . ALA A 1 207 ? 15.094 32.603 7.030 1.00 25.93 195 ALA A CA 1
ATOM 1248 C C . ALA A 1 207 ? 16.400 32.586 7.760 1.00 27.35 195 ALA A C 1
ATOM 1249 O O . ALA A 1 207 ? 16.446 32.390 8.984 1.00 26.60 195 ALA A O 1
ATOM 1251 N N . GLU A 1 208 ? 17.473 32.792 7.019 1.00 29.08 196 GLU A N 1
ATOM 1252 C CA . GLU A 1 208 ? 18.823 32.713 7.541 1.00 29.84 196 GLU A CA 1
ATOM 1253 C C . GLU A 1 208 ? 19.633 33.968 7.271 1.00 29.04 196 GLU A C 1
ATOM 1254 O O . GLU A 1 208 ? 19.581 34.528 6.185 1.00 29.33 196 GLU A O 1
ATOM 1260 N N . VAL A 1 209 ? 20.419 34.380 8.251 1.00 28.82 197 VAL A N 1
ATOM 1261 C CA . VAL A 1 209 ? 21.506 35.288 7.977 1.00 27.50 197 VAL A CA 1
ATOM 1262 C C . VAL A 1 209 ? 22.763 34.510 8.240 1.00 26.39 197 VAL A C 1
ATOM 1263 O O . VAL A 1 209 ? 22.747 33.521 8.968 1.00 24.30 197 VAL A O 1
ATOM 1267 N N . VAL A 1 210 ? 23.853 34.927 7.616 1.00 26.18 198 VAL A N 1
ATOM 1268 C CA . VAL A 1 210 ? 25.116 34.198 7.764 1.00 26.24 198 VAL A CA 1
ATOM 1269 C C . VAL A 1 210 ? 26.190 35.097 8.346 1.00 28.53 198 VAL A C 1
ATOM 1270 O O . VAL A 1 210 ? 26.228 36.332 8.146 1.00 30.41 198 VAL A O 1
ATOM 1274 N N . LEU A 1 211 ? 27.031 34.475 9.145 1.00 28.46 199 LEU A N 1
ATOM 1275 C CA . LEU A 1 211 ? 28.241 35.112 9.629 1.00 31.01 199 LEU A CA 1
ATOM 1276 C C . LEU A 1 211 ? 29.418 34.291 9.103 1.00 29.72 199 LEU A C 1
ATOM 1277 O O . LEU A 1 211 ? 29.549 33.098 9.397 1.00 30.37 199 LEU A O 1
ATOM 1282 N N . HIS A 1 212 ? 30.215 34.898 8.228 1.00 29.64 200 HIS A N 1
ATOM 1283 C CA . HIS A 1 212 ? 31.371 34.193 7.666 1.00 30.63 200 HIS A CA 1
ATOM 1284 C C . HIS A 1 212 ? 32.573 34.571 8.506 1.00 33.56 200 HIS A C 1
ATOM 1285 O O . HIS A 1 212 ? 32.908 35.761 8.597 1.00 32.91 200 HIS A O 1
ATOM 1292 N N . VAL A 1 213 ? 33.229 33.583 9.115 1.00 34.70 201 VAL A N 1
ATOM 1293 C CA . VAL A 1 213 ? 34.324 33.860 10.054 1.00 38.16 201 VAL A CA 1
ATOM 1294 C C . VAL A 1 213 ? 35.723 33.461 9.545 1.00 36.86 201 VAL A C 1
ATOM 1295 O O . VAL A 1 213 ? 35.870 32.366 8.999 1.00 35.02 201 VAL A O 1
ATOM 1299 N N . HIS A 1 232 ? 38.734 36.468 14.876 1.00 75.36 220 HIS A N 1
ATOM 1300 C CA . HIS A 1 232 ? 39.117 37.716 14.243 1.00 75.40 220 HIS A CA 1
ATOM 1301 C C . HIS A 1 232 ? 38.701 37.722 12.757 1.00 73.33 220 HIS A C 1
ATOM 1302 O O . HIS A 1 232 ? 39.085 36.820 12.004 1.00 76.81 220 HIS A O 1
ATOM 1309 N N . GLU A 1 233 ? 37.934 38.743 12.361 1.00 66.91 221 GLU A N 1
ATOM 1310 C CA . GLU A 1 233 ? 37.383 38.934 10.993 1.00 61.90 221 GLU A CA 1
ATOM 1311 C C . GLU A 1 233 ? 36.093 38.176 10.698 1.00 55.33 221 GLU A C 1
ATOM 1312 O O . GLU A 1 233 ? 36.097 36.962 10.473 1.00 51.89 221 GLU A O 1
ATOM 1318 N N . GLU A 1 234 ? 34.994 38.919 10.693 1.00 48.64 222 GLU A N 1
ATOM 1319 C CA . GLU A 1 234 ? 33.673 38.351 10.563 1.00 46.30 222 GLU A CA 1
ATOM 1320 C C . GLU A 1 234 ? 32.887 39.195 9.571 1.00 41.17 222 GLU A C 1
ATOM 1321 O O . GLU A 1 234 ? 32.827 40.403 9.727 1.00 41.28 222 GLU A O 1
ATOM 1326 N N . PHE A 1 235 ? 32.298 38.572 8.559 1.00 33.61 223 PHE A N 1
ATOM 1327 C CA . PHE A 1 235 ? 31.496 39.287 7.584 1.00 32.60 223 PHE A CA 1
ATOM 1328 C C . PHE A 1 235 ? 30.066 38.738 7.630 1.00 31.18 223 PHE A C 1
ATOM 1329 O O . PHE A 1 235 ? 29.856 37.523 7.567 1.00 32.54 223 PHE A O 1
ATOM 1337 N N . TYR A 1 236 ? 29.080 39.618 7.699 1.00 27.88 224 TYR A N 1
ATOM 1338 C CA . TYR A 1 236 ? 27.689 39.142 7.661 1.00 24.80 224 TYR A CA 1
ATOM 1339 C C . TYR A 1 236 ? 27.286 39.002 6.193 1.00 24.30 224 TYR A C 1
ATOM 1340 O O . TYR A 1 236 ? 27.875 39.634 5.306 1.00 23.96 224 TYR A O 1
ATOM 1349 N N . GLN A 1 237 ? 26.260 38.192 5.969 1.00 25.51 225 GLN A N 1
ATOM 1350 C CA . GLN A 1 237 ? 25.550 38.086 4.705 1.00 24.74 225 GLN A CA 1
ATOM 1351 C C . GLN A 1 237 ? 24.063 37.952 4.942 1.00 24.24 225 GLN A C 1
ATOM 1352 O O . GLN A 1 237 ? 23.604 37.114 5.743 1.00 25.79 225 GLN A O 1
ATOM 1358 N N . VAL A 1 238 ? 23.308 38.804 4.287 1.00 22.69 226 VAL A N 1
ATOM 1359 C CA . VAL A 1 238 ? 21.860 38.687 4.236 1.00 22.18 226 VAL A CA 1
ATOM 1360 C C . VAL A 1 238 ? 21.529 38.393 2.742 1.00 24.57 226 VAL A C 1
ATOM 1361 O O . VAL A 1 238 ? 21.551 39.285 1.913 1.00 22.16 226 VAL A O 1
ATOM 1365 N N . PRO A 1 239 ? 21.267 37.133 2.421 1.00 22.80 227 PRO A N 1
ATOM 1366 C CA . PRO A 1 239 ? 21.065 36.705 1.055 1.00 24.47 227 PRO A CA 1
ATOM 1367 C C . PRO A 1 239 ? 19.765 37.204 0.505 1.00 25.09 227 PRO A C 1
ATOM 1368 O O . PRO A 1 239 ? 18.911 37.642 1.263 1.00 27.35 227 PRO A O 1
ATOM 1372 N N . LYS A 1 240 ? 19.660 37.178 -0.824 1.00 26.84 228 LYS A N 1
ATOM 1373 C CA . LYS A 1 240 ? 18.495 37.620 -1.570 1.00 28.99 228 LYS A CA 1
ATOM 1374 C C . LYS A 1 240 ? 17.192 37.029 -1.037 1.00 29.08 228 LYS A C 1
ATOM 1375 O O . LYS A 1 240 ? 16.191 37.733 -0.994 1.00 24.24 228 LYS A O 1
ATOM 1381 N N . GLU A 1 241 ? 17.195 35.741 -0.681 1.00 26.54 229 GLU A N 1
ATOM 1382 C CA . GLU A 1 241 ? 15.976 35.070 -0.221 1.00 30.47 229 GLU A CA 1
ATOM 1383 C C . GLU A 1 241 ? 15.520 35.619 1.124 1.00 26.50 229 GLU A C 1
ATOM 1384 O O . GLU A 1 241 ? 14.342 35.715 1.379 1.00 27.98 229 GLU A O 1
ATOM 1390 N N . THR A 1 242 ? 16.462 35.963 1.990 1.00 26.14 230 THR A N 1
ATOM 1391 C CA . THR A 1 242 ? 16.135 36.598 3.275 1.00 25.52 230 THR A CA 1
ATOM 1392 C C . THR A 1 242 ? 15.641 38.017 3.089 1.00 25.29 230 THR A C 1
ATOM 1393 O O . THR A 1 242 ? 14.668 38.404 3.722 1.00 27.80 230 THR A O 1
ATOM 1397 N N . VAL A 1 243 ? 16.283 38.809 2.221 1.00 26.24 231 VAL A N 1
ATOM 1398 C CA . VAL A 1 243 ? 15.790 40.177 1.973 1.00 26.95 231 VAL A CA 1
ATOM 1399 C C . VAL A 1 243 ? 14.340 40.120 1.517 1.00 25.62 231 VAL A C 1
ATOM 1400 O O . VAL A 1 243 ? 13.503 40.922 1.923 1.00 27.87 231 VAL A O 1
ATOM 1404 N N . ARG A 1 244 ? 14.057 39.155 0.662 1.00 29.77 232 ARG A N 1
ATOM 1405 C CA . ARG A 1 244 ? 12.710 38.993 0.152 1.00 29.19 232 ARG A CA 1
ATOM 1406 C C . ARG A 1 244 ? 11.688 38.648 1.233 1.00 28.36 232 ARG A C 1
ATOM 1407 O O . ARG A 1 244 ? 10.623 39.281 1.299 1.00 29.59 232 ARG A O 1
ATOM 1415 N N . LYS A 1 245 ? 12.003 37.654 2.060 1.00 29.29 233 LYS A N 1
ATOM 1416 C CA . LYS A 1 245 ? 11.126 37.276 3.169 1.00 29.72 233 LYS A CA 1
ATOM 1417 C C . LYS A 1 245 ? 10.955 38.383 4.228 1.00 29.73 233 LYS A C 1
ATOM 1418 O O . LYS A 1 245 ? 9.866 38.571 4.754 1.00 28.42 233 LYS A O 1
ATOM 1424 N N . LEU A 1 246 ? 12.017 39.139 4.519 1.00 29.88 234 LEU A N 1
ATOM 1425 C CA . LEU A 1 246 ? 11.896 40.296 5.435 1.00 25.97 234 LEU A CA 1
ATOM 1426 C C . LEU A 1 246 ? 10.823 41.244 4.950 1.00 27.86 234 LEU A C 1
ATOM 1427 O O . LEU A 1 246 ? 9.921 41.665 5.691 1.00 28.61 234 LEU A O 1
ATOM 1432 N N . ARG A 1 247 ? 10.925 41.588 3.668 1.00 31.38 235 ARG A N 1
ATOM 1433 C CA . ARG A 1 247 ? 9.954 42.490 3.020 1.00 32.38 235 ARG A CA 1
ATOM 1434 C C . ARG A 1 247 ? 8.553 41.946 2.953 1.00 29.60 235 ARG A C 1
ATOM 1435 O O . ARG A 1 247 ? 7.592 42.650 3.239 1.00 30.62 235 ARG A O 1
ATOM 1443 N N . GLU A 1 248 ? 8.434 40.719 2.505 1.00 28.83 236 GLU A N 1
ATOM 1444 C CA . GLU A 1 248 ? 7.135 40.059 2.462 1.00 29.16 236 GLU A CA 1
ATOM 1445 C C . GLU A 1 248 ? 6.473 40.036 3.808 1.00 30.93 236 GLU A C 1
ATOM 1446 O O . GLU A 1 248 ? 5.278 40.317 3.915 1.00 33.51 236 GLU A O 1
ATOM 1452 N N . THR A 1 249 ? 7.242 39.670 4.844 1.00 32.50 237 THR A N 1
ATOM 1453 C CA . THR A 1 249 ? 6.728 39.596 6.224 1.00 27.52 237 THR A CA 1
ATOM 1454 C C . THR A 1 249 ? 6.197 40.943 6.634 1.00 29.88 237 THR A C 1
ATOM 1455 O O . THR A 1 249 ? 5.076 41.057 7.116 1.00 32.64 237 THR A O 1
ATOM 1459 N N . ARG A 1 250 ? 6.980 41.983 6.387 1.00 31.71 238 ARG A N 1
ATOM 1460 C CA . ARG A 1 250 ? 6.579 43.327 6.737 1.00 33.97 238 ARG A CA 1
ATOM 1461 C C . ARG A 1 250 ? 5.316 43.718 5.968 1.00 35.37 238 ARG A C 1
ATOM 1462 O O . ARG A 1 250 ? 4.420 44.320 6.537 1.00 33.80 238 ARG A O 1
ATOM 1470 N N . GLU A 1 251 ? 5.272 43.398 4.675 1.00 38.78 239 GLU A N 1
ATOM 1471 C CA . GLU A 1 251 ? 4.107 43.641 3.828 1.00 40.56 239 GLU A CA 1
ATOM 1472 C C . GLU A 1 251 ? 2.847 42.973 4.408 1.00 40.13 239 GLU A C 1
ATOM 1473 O O . GLU A 1 251 ? 1.792 43.597 4.465 1.00 42.79 239 GLU A O 1
ATOM 1477 N N . ARG A 1 252 ? 2.943 41.720 4.845 1.00 40.04 240 ARG A N 1
ATOM 1478 C CA . ARG A 1 252 ? 1.795 41.060 5.487 1.00 38.23 240 ARG A CA 1
ATOM 1479 C C . ARG A 1 252 ? 1.415 41.621 6.858 1.00 37.70 240 ARG A C 1
ATOM 1480 O O . ARG A 1 252 ? 0.397 41.226 7.385 1.00 36.63 240 ARG A O 1
ATOM 1488 N N . GLY A 1 253 ? 2.238 42.482 7.460 1.00 36.50 241 GLY A N 1
ATOM 1489 C CA . GLY A 1 253 ? 2.004 42.905 8.835 1.00 34.50 241 GLY A CA 1
ATOM 1490 C C . GLY A 1 253 ? 2.318 41.860 9.905 1.00 34.47 241 GLY A C 1
ATOM 1491 O O . GLY A 1 253 ? 1.805 41.928 11.021 1.00 32.14 241 GLY A O 1
ATOM 1492 N N . ASN A 1 254 ? 3.171 40.897 9.577 1.00 31.53 242 ASN A N 1
ATOM 1493 C CA . ASN A 1 254 ? 3.602 39.877 10.498 1.00 30.43 242 ASN A CA 1
ATOM 1494 C C . ASN A 1 254 ? 4.903 40.312 11.152 1.00 29.60 242 ASN A C 1
ATOM 1495 O O . ASN A 1 254 ? 5.456 41.345 10.793 1.00 28.97 242 ASN A O 1
ATOM 1500 N N . ARG A 1 255 ? 5.402 39.526 12.089 1.00 27.15 243 ARG A N 1
ATOM 1501 C CA . ARG A 1 255 ? 6.583 39.902 12.877 1.00 27.55 243 ARG A CA 1
ATOM 1502 C C . ARG A 1 255 ? 7.860 39.252 12.397 1.00 26.33 243 ARG A C 1
ATOM 1503 O O . ARG A 1 255 ? 7.860 38.092 12.051 1.00 24.17 243 ARG A O 1
ATOM 1511 N N . ILE A 1 256 ? 8.931 40.040 12.345 1.00 26.40 244 ILE A N 1
ATOM 1512 C CA . ILE A 1 256 ? 10.282 39.521 12.163 1.00 23.47 244 ILE A CA 1
ATOM 1513 C C . ILE A 1 256 ? 10.833 39.214 13.537 1.00 24.84 244 ILE A C 1
ATOM 1514 O O . ILE A 1 256 ? 11.023 40.111 14.373 1.00 24.25 244 ILE A O 1
ATOM 1519 N N . VAL A 1 257 ? 11.026 37.929 13.771 1.00 22.72 245 VAL A N 1
ATOM 1520 C CA . VAL A 1 257 ? 11.479 37.419 15.055 1.00 23.29 245 VAL A CA 1
ATOM 1521 C C . VAL A 1 257 ? 12.972 37.038 14.960 1.00 23.32 245 VAL A C 1
ATOM 1522 O O . VAL A 1 257 ? 13.315 36.037 14.346 1.00 25.66 245 VAL A O 1
ATOM 1526 N N . ALA A 1 258 ? 13.855 37.857 15.524 1.00 24.99 246 ALA A N 1
ATOM 1527 C CA . ALA A 1 258 ? 15.286 37.555 15.545 1.00 23.40 246 ALA A CA 1
ATOM 1528 C C . ALA A 1 258 ? 15.630 36.439 16.562 1.00 25.19 246 ALA A C 1
ATOM 1529 O O . ALA A 1 258 ? 15.234 36.481 17.712 1.00 25.83 246 ALA A O 1
ATOM 1531 N N . VAL A 1 259 ? 16.352 35.428 16.105 1.00 23.81 247 VAL A N 1
ATOM 1532 C CA . VAL A 1 259 ? 16.852 34.403 17.017 1.00 27.12 247 VAL A CA 1
ATOM 1533 C C . VAL A 1 259 ? 18.348 34.664 17.252 1.00 26.83 247 VAL A C 1
ATOM 1534 O O . VAL A 1 259 ? 19.167 34.447 16.354 1.00 25.89 247 VAL A O 1
ATOM 1538 N N . GLY A 1 260 ? 18.656 35.187 18.449 1.00 25.13 248 GLY A N 1
ATOM 1539 C CA . GLY A 1 260 ? 20.005 35.490 18.840 1.00 23.86 248 GLY A CA 1
ATOM 1540 C C . GLY A 1 260 ? 20.384 36.949 18.590 1.00 24.52 248 GLY A C 1
ATOM 1541 O O . GLY A 1 260 ? 19.879 37.598 17.697 1.00 26.52 248 GLY A O 1
ATOM 1542 N N . THR A 1 261 ? 21.309 37.462 19.360 1.00 27.07 249 THR A N 1
ATOM 1543 C CA . THR A 1 261 ? 21.756 38.871 19.228 1.00 27.75 249 THR A CA 1
ATOM 1544 C C . THR A 1 261 ? 22.598 39.077 17.986 1.00 27.18 249 THR A C 1
ATOM 1545 O O . THR A 1 261 ? 22.745 40.188 17.528 1.00 24.98 249 THR A O 1
ATOM 1549 N N . THR A 1 262 ? 23.234 38.019 17.462 1.00 24.22 250 THR A N 1
ATOM 1550 C CA . THR A 1 262 ? 23.955 38.160 16.219 1.00 25.85 250 THR A CA 1
ATOM 1551 C C . THR A 1 262 ? 23.042 38.546 15.085 1.00 24.78 250 THR A C 1
ATOM 1552 O O . THR A 1 262 ? 23.300 39.495 14.341 1.00 25.39 250 THR A O 1
ATOM 1556 N N . THR A 1 263 ? 21.936 37.833 14.967 1.00 26.12 251 THR A N 1
ATOM 1557 C CA . THR A 1 263 ? 20.869 38.204 14.044 1.00 26.31 251 THR A CA 1
ATOM 1558 C C . THR A 1 263 ? 20.400 39.660 14.210 1.00 25.45 251 THR A C 1
ATOM 1559 O O . THR A 1 263 ? 20.236 40.381 13.244 1.00 23.09 251 THR A O 1
ATOM 1563 N N . VAL A 1 264 ? 20.138 40.072 15.438 1.00 24.30 252 VAL A N 1
ATOM 1564 C CA . VAL A 1 264 ? 19.738 41.430 15.672 1.00 23.37 252 VAL A CA 1
ATOM 1565 C C . VAL A 1 264 ? 20.736 42.420 15.081 1.00 21.97 252 VAL A C 1
ATOM 1566 O O . VAL A 1 264 ? 20.333 43.387 14.430 1.00 24.05 252 VAL A O 1
ATOM 1570 N N . ARG A 1 265 ? 22.029 42.224 15.359 1.00 22.20 253 ARG A N 1
ATOM 1571 C CA . ARG A 1 265 ? 23.045 43.170 14.921 1.00 26.33 253 ARG A CA 1
ATOM 1572 C C . ARG A 1 265 ? 23.104 43.286 13.403 1.00 22.67 253 ARG A C 1
ATOM 1573 O O . ARG A 1 265 ? 23.238 44.397 12.833 1.00 22.90 253 ARG A O 1
ATOM 1581 N N . THR A 1 266 ? 22.967 42.144 12.753 1.00 22.57 254 THR A N 1
ATOM 1582 C CA . THR A 1 266 ? 22.999 42.079 11.297 1.00 22.01 254 THR A CA 1
ATOM 1583 C C . THR A 1 266 ? 21.811 42.779 10.685 1.00 21.23 254 THR A C 1
ATOM 1584 O O . THR A 1 266 ? 21.968 43.603 9.771 1.00 24.31 254 THR A O 1
ATOM 1588 N N . LEU A 1 267 ? 20.616 42.472 11.187 1.00 21.24 255 LEU A N 1
ATOM 1589 C CA . LEU A 1 267 ? 19.392 43.079 10.652 1.00 19.72 255 LEU A CA 1
ATOM 1590 C C . LEU A 1 267 ? 19.363 44.584 10.911 1.00 22.69 255 LEU A C 1
ATOM 1591 O O . LEU A 1 267 ? 19.028 45.368 10.027 1.00 23.01 255 LEU A O 1
ATOM 1596 N N . GLU A 1 268 ? 19.738 45.009 12.113 1.00 23.10 256 GLU A N 1
ATOM 1597 C CA . GLU A 1 268 ? 19.737 46.452 12.394 1.00 24.05 256 GLU A CA 1
ATOM 1598 C C . GLU A 1 268 ? 20.869 47.217 11.699 1.00 26.13 256 GLU A C 1
ATOM 1599 O O . GLU A 1 268 ? 20.764 48.419 11.510 1.00 24.77 256 GLU A O 1
ATOM 1605 N N . THR A 1 269 ? 21.934 46.531 11.304 1.00 25.22 257 THR A N 1
ATOM 1606 C CA . THR A 1 269 ? 22.924 47.105 10.387 1.00 23.70 257 THR A CA 1
ATOM 1607 C C . THR A 1 269 ? 22.402 47.388 9.003 1.00 27.08 257 THR A C 1
ATOM 1608 O O . THR A 1 269 ? 22.583 48.524 8.450 1.00 23.33 257 THR A O 1
ATOM 1612 N N . ILE A 1 270 ? 21.809 46.362 8.390 1.00 23.16 258 ILE A N 1
ATOM 1613 C CA . ILE A 1 270 ? 21.317 46.533 7.032 1.00 24.64 258 ILE A CA 1
ATOM 1614 C C . ILE A 1 270 ? 20.112 47.491 6.965 1.00 25.79 258 ILE A C 1
ATOM 1615 O O . ILE A 1 270 ? 19.889 48.168 5.933 1.00 25.62 258 ILE A O 1
ATOM 1620 N N . ALA A 1 271 ? 19.351 47.573 8.054 1.00 23.98 259 ALA A N 1
ATOM 1621 C CA . ALA A 1 271 ? 18.262 48.548 8.096 1.00 25.16 259 ALA A CA 1
ATOM 1622 C C . ALA A 1 271 ? 18.737 49.987 7.948 1.00 26.51 259 ALA A C 1
ATOM 1623 O O . ALA A 1 271 ? 17.937 50.873 7.670 1.00 28.00 259 ALA A O 1
ATOM 1625 N N . ARG A 1 272 ? 19.999 50.238 8.218 1.00 25.01 260 ARG A N 1
ATOM 1626 C CA . ARG A 1 272 ? 20.490 51.596 8.189 1.00 25.57 260 ARG A CA 1
ATOM 1627 C C . ARG A 1 272 ? 21.282 51.867 6.934 1.00 29.75 260 ARG A C 1
ATOM 1628 O O . ARG A 1 272 ? 21.939 52.901 6.873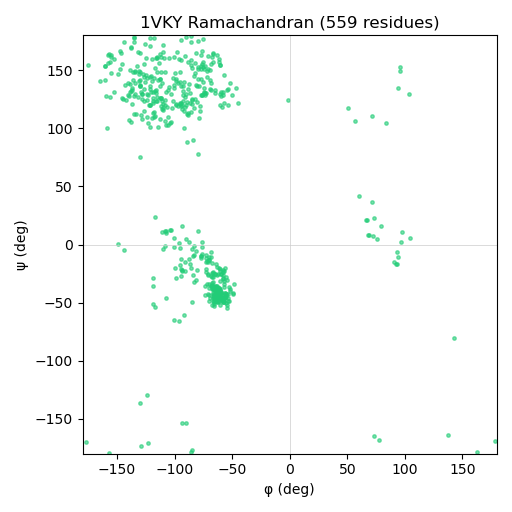 1.00 30.35 260 ARG A O 1
ATOM 1636 N N . LEU A 1 273 ? 21.214 50.962 5.952 1.00 27.63 261 LEU A N 1
ATOM 1637 C CA . LEU A 1 273 ? 22.008 51.093 4.740 1.00 29.02 261 LEU A CA 1
ATOM 1638 C C . LEU A 1 273 ? 21.078 51.425 3.616 1.00 29.27 261 LEU A C 1
ATOM 1639 O O . LEU A 1 273 ? 19.873 51.202 3.714 1.00 27.73 261 LEU A O 1
ATOM 1644 N N . PRO A 1 274 ? 21.610 51.973 2.527 1.00 30.51 262 PRO A N 1
ATOM 1645 C CA . PRO A 1 274 ? 20.800 52.113 1.353 1.00 33.38 262 PRO A CA 1
ATOM 1646 C C . PRO A 1 274 ? 20.279 50.735 0.966 1.00 33.08 262 PRO A C 1
ATOM 1647 O O . PRO A 1 274 ? 20.953 49.716 1.192 1.00 32.76 262 PRO A O 1
ATOM 1651 N N . GLU A 1 275 ? 19.069 50.724 0.438 1.00 29.94 263 GLU A N 1
ATOM 1652 C CA . GLU A 1 275 ? 18.361 49.520 0.134 1.00 33.79 263 GLU A CA 1
ATOM 1653 C C . GLU A 1 275 ? 19.089 48.755 -0.959 1.00 31.69 263 GLU A C 1
ATOM 1654 O O . GLU A 1 275 ? 19.511 49.356 -1.961 1.00 29.12 263 GLU A O 1
ATOM 1659 N N . GLN A 1 276 ? 19.260 47.441 -0.744 1.00 25.51 264 GLN A N 1
ATOM 1660 C CA . GLN A 1 276 ? 19.822 46.533 -1.730 1.00 27.06 264 GLN A CA 1
ATOM 1661 C C . GLN A 1 276 ? 19.005 45.251 -1.721 1.00 27.09 264 GLN A C 1
ATOM 1662 O O . GLN A 1 276 ? 18.244 45.007 -0.823 1.00 24.13 264 GLN A O 1
ATOM 1668 N N . GLU A 1 277 ? 19.245 44.401 -2.691 1.00 24.76 265 GLU A N 1
ATOM 1669 C CA . GLU A 1 277 ? 18.550 43.136 -2.802 1.00 26.12 265 GLU A CA 1
ATOM 1670 C C . GLU A 1 277 ? 19.233 42.047 -2.000 1.00 24.96 265 GLU A C 1
ATOM 1671 O O . GLU A 1 277 ? 18.624 41.010 -1.742 1.00 27.87 265 GLU A O 1
ATOM 1677 N N . GLU A 1 278 ? 20.493 42.292 -1.615 1.00 22.78 266 GLU A N 1
ATOM 1678 C CA . GLU A 1 278 ? 21.337 41.348 -0.864 1.00 21.82 266 GLU A CA 1
ATOM 1679 C C . GLU A 1 278 ? 22.441 42.173 -0.227 1.00 22.53 266 GLU A C 1
ATOM 1680 O O . GLU A 1 278 ? 22.761 43.265 -0.728 1.00 25.06 266 GLU A O 1
ATOM 1686 N N . TYR A 1 279 ? 22.987 41.698 0.892 1.00 23.36 267 TYR A N 1
ATOM 1687 C CA . TYR A 1 279 ? 24.047 42.426 1.576 1.00 23.87 267 TYR A CA 1
ATOM 1688 C C . TYR A 1 279 ? 25.159 41.498 2.009 1.00 24.75 267 TYR A C 1
ATOM 1689 O O . TYR A 1 279 ? 24.905 40.391 2.483 1.00 24.23 267 TYR A O 1
ATOM 1698 N N . VAL A 1 280 ? 26.385 41.975 1.891 1.00 25.10 268 VAL A N 1
ATOM 1699 C CA . VAL A 1 280 ? 27.551 41.370 2.536 1.00 23.92 268 VAL A CA 1
ATOM 1700 C C . VAL A 1 280 ? 28.361 42.539 3.107 1.00 27.05 268 VAL A C 1
ATOM 1701 O O . VAL A 1 280 ? 28.538 43.561 2.439 1.00 28.38 268 VAL A O 1
ATOM 1705 N N . GLY A 1 281 ? 28.820 42.430 4.340 1.00 26.74 269 GLY A N 1
ATOM 1706 C CA . GLY A 1 281 ? 29.710 43.472 4.876 1.00 28.46 269 GLY A CA 1
ATOM 1707 C C . GLY A 1 281 ? 30.204 43.161 6.265 1.00 25.90 269 GLY A C 1
ATOM 1708 O O . GLY A 1 281 ? 30.101 42.043 6.737 1.00 27.51 269 GLY A O 1
ATOM 1709 N N . LYS A 1 282 ? 30.835 44.148 6.883 1.00 26.83 270 LYS A N 1
ATOM 1710 C CA . LYS A 1 282 ? 31.260 44.064 8.282 1.00 32.47 270 LYS A CA 1
ATOM 1711 C C . LYS A 1 282 ? 30.392 45.044 9.069 1.00 31.71 270 LYS A C 1
ATOM 1712 O O . LYS A 1 282 ? 30.115 46.125 8.608 1.00 34.99 270 LYS A O 1
ATOM 1718 N N . THR A 1 283 ? 29.953 44.665 10.245 1.00 33.71 271 THR A N 1
ATOM 1719 C CA . THR A 1 283 ? 29.147 45.563 11.042 1.00 34.08 271 THR A CA 1
ATOM 1720 C C . THR A 1 283 ? 29.960 46.114 12.191 1.00 33.44 271 THR A C 1
ATOM 1721 O O . THR A 1 283 ? 30.682 45.388 12.861 1.00 31.06 271 THR A O 1
ATOM 1725 N N . ASP A 1 284 ? 29.855 47.430 12.352 1.00 31.72 272 ASP A N 1
ATOM 1726 C CA . ASP A 1 284 ? 30.396 48.184 13.484 1.00 36.37 272 ASP A CA 1
ATOM 1727 C C . ASP A 1 284 ? 29.297 48.670 14.433 1.00 32.96 272 ASP A C 1
ATOM 1728 O O . ASP A 1 284 ? 29.577 49.453 15.312 1.00 32.61 272 ASP A O 1
ATOM 1733 N N . LEU A 1 285 ? 28.069 48.217 14.262 1.00 28.51 273 LEU A N 1
ATOM 1734 C CA . LEU A 1 285 ? 26.951 48.729 15.049 1.00 28.67 273 LEU A CA 1
ATOM 1735 C C . LEU A 1 285 ? 27.081 48.298 16.503 1.00 29.64 273 LEU A C 1
ATOM 1736 O O . LEU A 1 285 ? 27.374 47.157 16.788 1.00 32.06 273 LEU A O 1
ATOM 1741 N N . PHE A 1 286 ? 26.897 49.217 17.421 1.00 27.36 274 PHE A N 1
ATOM 1742 C CA . PHE A 1 286 ? 26.947 48.900 18.842 1.00 26.39 274 PHE A CA 1
ATOM 1743 C C . PHE A 1 286 ? 25.624 49.345 19.456 1.00 26.52 274 PHE A C 1
ATOM 1744 O O . PHE A 1 286 ? 25.325 50.548 19.513 1.00 25.75 274 PHE A O 1
ATOM 1752 N N . ILE A 1 287 ? 24.793 48.378 19.839 1.00 24.71 275 ILE A N 1
ATOM 1753 C CA . ILE A 1 287 ? 23.458 48.653 20.361 1.00 25.06 275 ILE A CA 1
ATOM 1754 C C . ILE A 1 287 ? 23.476 48.804 21.892 1.00 26.81 275 ILE A C 1
ATOM 1755 O O . ILE A 1 287 ? 23.986 47.944 22.642 1.00 26.76 275 ILE A O 1
ATOM 1760 N N . TYR A 1 288 ? 22.922 49.912 22.358 1.00 27.03 276 TYR A N 1
ATOM 1761 C CA . TYR A 1 288 ? 22.740 50.096 23.794 1.00 27.34 276 TYR A CA 1
ATOM 1762 C C . TYR A 1 288 ? 21.572 51.081 23.976 1.00 27.77 276 TYR A C 1
ATOM 1763 O O . TYR A 1 288 ? 21.155 51.721 23.008 1.00 24.13 276 TYR A O 1
ATOM 1772 N N . PRO A 1 289 ? 20.985 51.157 25.166 1.00 26.56 277 PRO A N 1
ATOM 1773 C CA . PRO A 1 289 ? 19.731 51.956 25.357 1.00 27.15 277 PRO A CA 1
ATOM 1774 C C . PRO A 1 289 ? 19.970 53.467 25.228 1.00 27.99 277 PRO A C 1
ATOM 1775 O O . PRO A 1 289 ? 20.989 53.915 25.682 1.00 29.57 277 PRO A O 1
ATOM 1779 N N . PRO A 1 290 ? 19.084 54.252 24.623 1.00 27.53 278 PRO A N 1
ATOM 1780 C CA . PRO A 1 290 ? 17.917 53.812 23.886 1.00 26.22 278 PRO A CA 1
ATOM 1781 C C . PRO A 1 290 ? 18.288 53.480 22.417 1.00 27.12 278 PRO A C 1
ATOM 1782 O O . PRO A 1 290 ? 19.219 54.053 21.868 1.00 27.08 278 PRO A O 1
ATOM 1786 N N . PHE A 1 291 ? 17.546 52.575 21.791 1.00 29.52 279 PHE A N 1
ATOM 1787 C CA . PHE A 1 291 ? 17.784 52.191 20.411 1.00 26.60 279 PHE A CA 1
ATOM 1788 C C . PHE A 1 291 ? 16.461 51.938 19.724 1.00 28.61 279 PHE A C 1
ATOM 1789 O O . PHE A 1 291 ? 15.611 51.278 20.292 1.00 31.02 279 PHE A O 1
ATOM 1797 N N . GLU A 1 292 ? 16.318 52.411 18.485 1.00 29.77 280 GLU A N 1
ATOM 1798 C CA . GLU A 1 292 ? 15.164 52.100 17.652 1.00 30.75 280 GLU A CA 1
ATOM 1799 C C . GLU A 1 292 ? 15.442 50.918 16.767 1.00 28.33 280 GLU A C 1
ATOM 1800 O O . GLU A 1 292 ? 16.282 50.982 15.874 1.00 27.06 280 GLU A O 1
ATOM 1806 N N . PHE A 1 293 ? 14.679 49.858 16.988 1.00 29.73 281 PHE A N 1
ATOM 1807 C CA . PHE A 1 293 ? 14.787 48.660 16.185 1.00 28.14 281 PHE A CA 1
ATOM 1808 C C . PHE A 1 293 ? 13.916 48.834 14.975 1.00 29.86 281 PHE A C 1
ATOM 1809 O O . PHE A 1 293 ? 12.700 48.979 15.061 1.00 28.12 281 PHE A O 1
ATOM 1817 N N . LYS A 1 294 ? 14.571 48.894 13.827 1.00 28.69 282 LYS A N 1
ATOM 1818 C CA . LYS A 1 294 ? 13.888 49.192 12.594 1.00 27.49 282 LYS A CA 1
ATOM 1819 C C . LYS A 1 294 ? 13.425 47.917 11.907 1.00 27.83 282 LYS A C 1
ATOM 1820 O O . LYS A 1 294 ? 12.537 47.963 11.067 1.00 30.00 282 LYS A O 1
ATOM 1826 N N . LEU A 1 295 ? 14.040 46.783 12.197 1.00 26.89 283 LEU A N 1
ATOM 1827 C CA . LEU A 1 295 ? 13.628 45.520 11.535 1.00 28.33 283 LEU A CA 1
ATOM 1828 C C . LEU A 1 295 ? 13.125 44.440 12.489 1.00 33.23 283 LEU A C 1
ATOM 1829 O O . LEU A 1 295 ? 12.156 43.717 12.178 1.00 40.58 283 LEU A O 1
ATOM 1834 N N . VAL A 1 296 ? 13.723 44.364 13.662 1.00 27.09 284 VAL A N 1
ATOM 1835 C CA . VAL A 1 296 ? 13.397 43.324 14.618 1.00 26.10 284 VAL A CA 1
ATOM 1836 C C . VAL A 1 296 ? 12.174 43.675 15.444 1.00 25.98 284 VAL A C 1
ATOM 1837 O O . VAL A 1 296 ? 12.191 44.672 16.176 1.00 26.36 284 VAL A O 1
ATOM 1841 N N . ASP A 1 297 ? 11.127 42.853 15.314 1.00 23.96 285 ASP A N 1
ATOM 1842 C CA . ASP A 1 297 ? 9.852 42.976 16.042 1.00 24.62 285 ASP A CA 1
ATOM 1843 C C . ASP A 1 297 ? 9.802 42.153 17.331 1.00 24.94 285 ASP A C 1
ATOM 1844 O O . ASP A 1 297 ? 9.033 42.457 18.235 1.00 24.60 285 ASP A O 1
ATOM 1849 N N . ALA A 1 298 ? 10.625 41.111 17.420 1.00 23.79 286 ALA A N 1
ATOM 1850 C CA . ALA A 1 298 ? 10.648 40.254 18.600 1.00 22.97 286 ALA A CA 1
ATOM 1851 C C . ALA A 1 298 ? 11.991 39.540 18.648 1.00 23.80 286 ALA A C 1
ATOM 1852 O O . ALA A 1 298 ? 12.667 39.450 17.635 1.00 22.37 286 ALA A O 1
ATOM 1854 N N . LEU A 1 299 ? 12.411 39.114 19.837 1.00 22.26 287 LEU A N 1
ATOM 1855 C CA . LEU A 1 299 ? 13.736 38.537 20.028 1.00 22.88 287 LEU A CA 1
ATOM 1856 C C . LEU A 1 299 ? 13.731 37.306 20.927 1.00 24.36 287 LEU A C 1
ATOM 1857 O O . LEU A 1 299 ? 13.200 37.360 22.013 1.00 24.60 287 LEU A O 1
ATOM 1862 N N . VAL A 1 300 ? 14.391 36.240 20.483 1.00 24.27 288 VAL A N 1
ATOM 1863 C CA . VAL A 1 300 ? 14.686 35.054 21.320 1.00 24.22 288 VAL A CA 1
ATOM 1864 C C . VAL A 1 300 ? 16.163 35.048 21.619 1.00 25.75 288 VAL A C 1
ATOM 1865 O O . VAL A 1 300 ? 16.990 35.147 20.702 1.00 27.22 288 VAL A O 1
ATOM 1869 N N . THR A 1 301 ? 16.503 35.014 22.899 1.00 24.70 289 THR A N 1
ATOM 1870 C CA . THR A 1 301 ? 17.891 35.167 23.311 1.00 26.15 289 THR A CA 1
ATOM 1871 C C . THR A 1 301 ? 18.158 34.462 24.642 1.00 28.70 289 THR A C 1
ATOM 1872 O O . THR A 1 301 ? 17.230 34.126 25.315 1.00 27.95 289 THR A O 1
ATOM 1876 N N . ASN A 1 302 ? 19.428 34.156 24.949 1.00 26.12 290 ASN A N 1
ATOM 1877 C CA . ASN A 1 302 ? 19.826 33.590 26.256 1.00 27.10 290 ASN A CA 1
ATOM 1878 C C . ASN A 1 302 ? 19.821 34.615 27.360 1.00 27.35 290 ASN A C 1
ATOM 1879 O O . ASN A 1 302 ? 19.481 35.790 27.140 1.00 22.74 290 ASN A O 1
ATOM 1884 N N . PHE A 1 303 ? 20.098 34.167 28.589 1.00 25.67 291 PHE A N 1
ATOM 1885 C CA . PHE A 1 303 ? 20.310 35.067 29.714 1.00 24.13 291 PHE A CA 1
ATOM 1886 C C . PHE A 1 303 ? 21.797 35.414 29.768 1.00 26.71 291 PHE A C 1
ATOM 1887 O O . PHE A 1 303 ? 22.674 34.528 29.809 1.00 28.15 291 PHE A O 1
ATOM 1895 N N . HIS A 1 304 ? 22.083 36.710 29.700 1.00 25.22 292 HIS A N 1
ATOM 1896 C CA . HIS A 1 304 ? 23.438 37.220 29.567 1.00 25.62 292 HIS A CA 1
ATOM 1897 C C . HIS A 1 304 ? 23.995 37.588 30.919 1.00 26.31 292 HIS A C 1
ATOM 1898 O O . HIS A 1 304 ? 23.238 37.760 31.883 1.00 28.38 292 HIS A O 1
ATOM 1905 N N . LEU A 1 305 ? 25.326 37.650 30.989 1.00 28.46 293 LEU A N 1
ATOM 1906 C CA . LEU A 1 305 ? 26.053 37.861 32.252 1.00 28.80 293 LEU A CA 1
ATOM 1907 C C . LEU A 1 305 ? 26.011 39.299 32.698 1.00 28.60 293 LEU A C 1
ATOM 1908 O O . LEU A 1 305 ? 25.910 40.216 31.856 1.00 29.34 293 LEU A O 1
ATOM 1913 N N . PRO A 1 306 ? 26.138 39.545 34.003 1.00 28.44 294 PRO A N 1
ATOM 1914 C CA . PRO A 1 306 ? 26.183 40.907 34.469 1.00 29.38 294 PRO A CA 1
ATOM 1915 C C . PRO A 1 306 ? 27.234 41.750 33.726 1.00 32.19 294 PRO A C 1
ATOM 1916 O O . PRO A 1 306 ? 28.332 41.279 33.416 1.00 32.33 294 PRO A O 1
ATOM 1920 N N . ARG A 1 307 ? 26.870 42.981 33.411 1.00 31.63 295 ARG A N 1
ATOM 1921 C CA . ARG A 1 307 ? 27.786 43.940 32.818 1.00 34.87 295 ARG A CA 1
ATOM 1922 C C . ARG A 1 307 ? 28.214 43.620 31.380 1.00 33.37 295 ARG A C 1
ATOM 1923 O O . ARG A 1 307 ? 29.067 44.326 30.836 1.00 33.00 295 ARG A O 1
ATOM 1931 N N . SER A 1 308 ? 27.609 42.614 30.752 1.00 31.02 296 SER A N 1
ATOM 1932 C CA . SER A 1 308 ? 27.957 42.254 29.358 1.00 26.55 296 SER A CA 1
ATOM 1933 C C . SER A 1 308 ? 27.352 43.207 28.343 1.00 26.15 296 SER A C 1
ATOM 1934 O O . SER A 1 308 ? 26.265 43.741 28.538 1.00 30.07 296 SER A O 1
ATOM 1937 N N . THR A 1 309 ? 28.019 43.369 27.207 1.00 27.22 297 THR A N 1
ATOM 1938 C CA . THR A 1 309 ? 27.480 44.214 26.141 1.00 28.98 297 THR A CA 1
ATOM 1939 C C . THR A 1 309 ? 26.238 43.592 25.553 1.00 29.66 297 THR A C 1
ATOM 1940 O O . THR A 1 309 ? 25.381 44.284 25.018 1.00 29.07 297 THR A O 1
ATOM 1944 N N . LEU A 1 310 ? 26.141 42.278 25.614 1.00 26.60 298 LEU A N 1
ATOM 1945 C CA . LEU A 1 310 ? 24.896 41.618 25.159 1.00 29.72 298 LEU A CA 1
ATOM 1946 C C . LEU A 1 310 ? 23.675 41.953 25.997 1.00 29.55 298 LEU A C 1
ATOM 1947 O O . LEU A 1 310 ? 22.559 42.043 25.483 1.00 28.35 298 LEU A O 1
ATOM 1952 N N . LEU A 1 311 ? 23.886 42.082 27.306 1.00 30.70 299 LEU A N 1
ATOM 1953 C CA . LEU A 1 311 ? 22.858 42.541 28.214 1.00 30.67 299 LEU A CA 1
ATOM 1954 C C . LEU A 1 311 ? 22.458 43.972 27.884 1.00 28.10 299 LEU A C 1
ATOM 1955 O O . LEU A 1 311 ? 21.288 44.299 27.938 1.00 27.63 299 LEU A O 1
ATOM 1960 N N . MET A 1 312 ? 23.416 44.819 27.502 1.00 27.93 300 MET A N 1
ATOM 1961 C CA . MET A 1 312 ? 23.085 46.183 27.034 1.00 28.86 300 MET A CA 1
ATOM 1962 C C . MET A 1 312 ? 22.174 46.169 25.795 1.00 27.33 300 MET A C 1
ATOM 1963 O O . MET A 1 312 ? 21.258 46.968 25.649 1.00 26.33 300 MET A O 1
ATOM 1968 N N . LEU A 1 313 ? 22.452 45.256 24.862 1.00 27.30 301 LEU A N 1
ATOM 1969 C CA . LEU A 1 313 ? 21.672 45.144 23.663 1.00 26.04 301 LEU A CA 1
ATOM 1970 C C . LEU A 1 313 ? 20.230 44.756 24.025 1.00 26.06 301 LEU A C 1
ATOM 1971 O O . LEU A 1 313 ? 19.269 45.288 23.522 1.00 23.39 301 LEU A O 1
ATOM 1976 N N . VAL A 1 314 ? 20.077 43.781 24.909 1.00 26.87 302 VAL A N 1
ATOM 1977 C CA . VAL A 1 314 ? 18.752 43.279 25.250 1.00 24.97 302 VAL A CA 1
ATOM 1978 C C . VAL A 1 314 ? 18.003 44.294 26.070 1.00 24.79 302 VAL A C 1
ATOM 1979 O O . VAL A 1 314 ? 16.771 44.422 25.925 1.00 25.33 302 VAL A O 1
ATOM 1983 N N . ALA A 1 315 ? 18.722 45.043 26.918 1.00 25.30 303 ALA A N 1
ATOM 1984 C CA . ALA A 1 315 ? 18.122 46.188 27.623 1.00 26.28 303 ALA A CA 1
ATOM 1985 C C . ALA A 1 315 ? 17.608 47.231 26.646 1.00 26.01 303 ALA A C 1
ATOM 1986 O O . ALA A 1 315 ? 16.553 47.786 26.823 1.00 27.14 303 ALA A O 1
ATOM 1988 N N . ALA A 1 316 ? 18.320 47.474 25.558 1.00 27.15 304 ALA A N 1
ATOM 1989 C CA . ALA A 1 316 ? 17.787 48.370 24.535 1.00 26.18 304 ALA A CA 1
ATOM 1990 C C . ALA A 1 316 ? 16.496 47.829 23.911 1.00 24.88 304 ALA A C 1
ATOM 1991 O O . ALA A 1 316 ? 15.577 48.596 23.636 1.00 25.73 304 ALA A O 1
ATOM 1993 N N . PHE A 1 317 ? 16.458 46.528 23.657 1.00 24.61 305 PHE A N 1
ATOM 1994 C CA . PHE A 1 317 ? 15.312 45.917 22.992 1.00 23.88 305 PHE A CA 1
ATOM 1995 C C . PHE A 1 317 ? 14.094 45.910 23.910 1.00 27.62 305 PHE A C 1
ATOM 1996 O O . PHE A 1 317 ? 13.018 46.293 23.496 1.00 25.82 305 PHE A O 1
ATOM 2004 N N . ALA A 1 318 ? 14.288 45.460 25.150 1.00 27.60 306 ALA A N 1
ATOM 2005 C CA . ALA A 1 318 ? 13.187 45.317 26.106 1.00 28.13 306 ALA A CA 1
ATOM 2006 C C . ALA A 1 318 ? 12.824 46.536 26.888 1.00 27.95 306 ALA A C 1
ATOM 2007 O O . ALA A 1 318 ? 11.734 46.574 27.436 1.00 28.10 306 ALA A O 1
ATOM 2009 N N . GLY A 1 319 ? 13.743 47.505 26.987 1.00 28.45 307 GLY A N 1
ATOM 2010 C CA . GLY A 1 319 ? 13.681 48.559 27.995 1.00 28.62 307 GLY A CA 1
ATOM 2011 C C . GLY A 1 319 ? 14.509 48.138 29.201 1.00 30.17 307 GLY A C 1
ATOM 2012 O O . GLY A 1 319 ? 14.416 47.002 29.701 1.00 25.55 307 GLY A O 1
ATOM 2013 N N . LYS A 1 320 ? 15.315 49.065 29.705 1.00 29.57 308 LYS A N 1
ATOM 2014 C CA . LYS A 1 320 ? 16.340 48.734 30.702 1.00 31.53 308 LYS A CA 1
ATOM 2015 C C . LYS A 1 320 ? 15.723 48.318 32.036 1.00 30.28 308 LYS A C 1
ATOM 2016 O O . LYS A 1 320 ? 16.033 47.254 32.542 1.00 28.73 308 LYS A O 1
ATOM 2020 N N . ASP A 1 321 ? 14.818 49.126 32.590 1.00 29.22 309 ASP A N 1
ATOM 2021 C CA . ASP A 1 321 ? 14.184 48.767 33.855 1.00 28.27 309 ASP A CA 1
ATOM 2022 C C . ASP A 1 321 ? 13.429 47.444 33.729 1.00 28.47 309 ASP A C 1
ATOM 2023 O O . ASP A 1 321 ? 13.474 46.598 34.609 1.00 28.07 309 ASP A O 1
ATOM 2028 N N . PHE A 1 322 ? 12.749 47.255 32.615 1.00 26.22 310 PHE A N 1
ATOM 2029 C CA . PHE A 1 322 ? 11.923 46.030 32.441 1.00 26.96 310 PHE A CA 1
ATOM 2030 C C . PHE A 1 322 ? 12.845 44.816 32.408 1.00 25.08 310 PHE A C 1
ATOM 2031 O O . PHE A 1 322 ? 12.610 43.786 33.105 1.00 27.41 310 PHE A O 1
ATOM 2039 N N . VAL A 1 323 ? 13.907 44.914 31.632 1.00 24.71 311 VAL A N 1
ATOM 2040 C CA . VAL A 1 323 ? 14.828 43.768 31.500 1.00 25.06 311 VAL A CA 1
ATOM 2041 C C . VAL A 1 323 ? 15.509 43.457 32.836 1.00 26.86 311 VAL A C 1
ATOM 2042 O O . VAL A 1 323 ? 15.704 42.312 33.136 1.00 26.00 311 VAL A O 1
ATOM 2046 N N . MET A 1 324 ? 15.829 44.481 33.636 1.00 26.82 312 MET A N 1
ATOM 2047 C CA . MET A 1 324 ? 16.544 44.269 34.915 1.00 30.04 312 MET A CA 1
ATOM 2048 C C . MET A 1 324 ? 15.580 43.671 35.933 1.00 28.96 312 MET A C 1
ATOM 2049 O O . MET A 1 324 ? 15.948 42.787 36.697 1.00 31.80 312 MET A O 1
ATOM 2054 N N . GLU A 1 325 ? 14.315 44.075 35.888 1.00 28.66 313 GLU A N 1
ATOM 2055 C CA . GLU A 1 325 ? 13.291 43.380 36.675 1.00 29.44 313 GLU A CA 1
ATOM 2056 C C . GLU A 1 325 ? 13.174 41.900 36.287 1.00 29.08 313 GLU A C 1
ATOM 2057 O O . GLU A 1 325 ? 13.144 41.024 37.136 1.00 26.53 313 GLU A O 1
ATOM 2063 N N . ALA A 1 326 ? 13.120 41.611 35.002 1.00 24.43 314 ALA A N 1
ATOM 2064 C CA . ALA A 1 326 ? 13.080 40.239 34.522 1.00 24.53 314 ALA A CA 1
ATOM 2065 C C . ALA A 1 326 ? 14.268 39.435 34.969 1.00 27.49 314 ALA A C 1
ATOM 2066 O O . ALA A 1 326 ? 14.131 38.277 35.303 1.00 27.73 314 ALA A O 1
ATOM 2068 N N . TYR A 1 327 ? 15.464 40.010 34.889 1.00 25.13 315 TYR A N 1
ATOM 2069 C CA . TYR A 1 327 ? 16.646 39.259 35.287 1.00 26.89 315 TYR A CA 1
ATOM 2070 C C . TYR A 1 327 ? 16.622 38.981 36.799 1.00 30.30 315 TYR A C 1
ATOM 2071 O O . TYR A 1 327 ? 17.008 37.913 37.226 1.00 29.94 315 TYR A O 1
ATOM 2080 N N . ARG A 1 328 ? 16.130 39.928 37.589 1.00 30.34 316 ARG A N 1
ATOM 2081 C CA . ARG A 1 328 ? 16.050 39.712 39.036 1.00 32.55 316 ARG A CA 1
ATOM 2082 C C . ARG A 1 328 ? 15.066 38.595 39.344 1.00 32.97 316 ARG A C 1
ATOM 2083 O O . ARG A 1 328 ? 15.326 37.728 40.201 1.00 29.82 316 ARG A O 1
ATOM 2091 N N . GLU A 1 329 ? 13.965 38.553 38.591 1.00 30.97 317 GLU A N 1
ATOM 2092 C CA . GLU A 1 329 ? 12.998 37.452 38.731 1.00 30.83 317 GLU A CA 1
ATOM 2093 C C . GLU A 1 329 ? 13.576 36.115 38.277 1.00 31.89 317 GLU A C 1
ATOM 2094 O O . GLU A 1 329 ? 13.337 35.088 38.899 1.00 30.03 317 GLU A O 1
ATOM 2100 N N . ALA A 1 330 ? 14.369 36.129 37.215 1.00 28.28 318 ALA A N 1
ATOM 2101 C CA . ALA A 1 330 ? 15.070 34.910 36.751 1.00 31.30 318 ALA A CA 1
ATOM 2102 C C . ALA A 1 330 ? 15.984 34.303 37.835 1.00 31.71 318 ALA A C 1
ATOM 2103 O O . ALA A 1 330 ? 16.027 33.087 38.044 1.00 31.07 318 ALA A O 1
ATOM 2105 N N . VAL A 1 331 ? 16.752 35.161 38.483 1.00 31.67 319 VAL A N 1
ATOM 2106 C CA . VAL A 1 331 ? 17.596 34.701 39.599 1.00 31.02 319 VAL A CA 1
ATOM 2107 C C . VAL A 1 331 ? 16.776 34.106 40.736 1.00 32.02 319 VAL A C 1
ATOM 2108 O O . VAL A 1 331 ? 17.022 32.977 41.163 1.00 32.25 319 VAL A O 1
ATOM 2112 N N . LYS A 1 332 ? 15.781 34.866 41.185 1.00 34.00 320 LYS A N 1
ATOM 2113 C CA . LYS A 1 332 ? 14.822 34.411 42.164 1.00 34.28 320 LYS A CA 1
ATOM 2114 C C . LYS A 1 332 ? 14.213 33.063 41.830 1.00 35.48 320 LYS A C 1
ATOM 2115 O O . LYS A 1 332 ? 14.089 32.212 42.704 1.00 36.27 320 LYS A O 1
ATOM 2121 N N . ARG A 1 333 ? 13.851 32.830 40.578 1.00 33.17 321 ARG A N 1
ATOM 2122 C CA . ARG A 1 333 ? 13.233 31.571 40.220 1.00 31.42 321 ARG A CA 1
ATOM 2123 C C . ARG A 1 333 ? 14.231 30.525 39.820 1.00 29.35 321 ARG A C 1
ATOM 2124 O O . ARG A 1 333 ? 13.836 29.450 39.401 1.00 31.24 321 ARG A O 1
ATOM 2132 N N . ARG A 1 334 ? 15.523 30.828 39.939 1.00 30.49 322 ARG A N 1
ATOM 2133 C CA . ARG A 1 334 ? 16.596 29.866 39.619 1.00 31.02 322 ARG A CA 1
ATOM 2134 C C . ARG A 1 334 ? 16.599 29.361 38.189 1.00 32.04 322 ARG A C 1
ATOM 2135 O O . ARG A 1 334 ? 16.876 28.176 37.884 1.00 31.34 322 ARG A O 1
ATOM 2143 N N . TYR A 1 335 ? 16.364 30.292 37.272 1.00 29.78 323 TYR A N 1
ATOM 2144 C CA . TYR A 1 335 ? 16.673 30.010 35.880 1.00 28.99 323 TYR A CA 1
ATOM 2145 C C . TYR A 1 335 ? 18.159 29.734 35.730 1.00 28.38 323 TYR A C 1
ATOM 2146 O O . TYR A 1 335 ? 18.953 30.158 36.549 1.00 31.42 323 TYR A O 1
ATOM 2155 N N . ARG A 1 336 ? 18.515 29.024 34.662 1.00 29.21 324 ARG A N 1
ATOM 2156 C CA . ARG A 1 336 ? 19.889 28.810 34.298 1.00 32.03 324 ARG A CA 1
ATOM 2157 C C . ARG A 1 336 ? 20.299 29.859 33.265 1.00 31.96 324 ARG A C 1
ATOM 2158 O O . ARG A 1 336 ? 19.511 30.213 32.348 1.00 30.71 324 ARG A O 1
ATOM 2166 N N . PHE A 1 337 ? 21.527 30.352 33.441 1.00 30.07 325 PHE A N 1
ATOM 2167 C CA . PHE A 1 337 ? 22.076 31.455 32.706 1.00 28.55 325 PHE A CA 1
ATOM 2168 C C . PHE A 1 337 ? 23.194 31.041 31.737 1.00 31.11 325 PHE A C 1
ATOM 2169 O O . PHE A 1 337 ? 23.737 29.910 31.813 1.00 31.77 325 PHE A O 1
ATOM 2177 N N . PHE A 1 338 ? 23.523 31.968 30.817 1.00 27.00 326 PHE A N 1
ATOM 2178 C CA . PHE A 1 338 ? 24.626 31.850 29.883 1.00 27.24 326 PHE A CA 1
ATOM 2179 C C . PHE A 1 338 ? 24.315 30.835 28.768 1.00 29.16 326 PHE A C 1
ATOM 2180 O O . PHE A 1 338 ? 23.166 30.449 28.600 1.00 28.05 326 PHE A O 1
ATOM 2188 N N . SER A 1 339 ? 25.333 30.400 28.041 1.00 29.10 327 SER A N 1
ATOM 2189 C CA . SER A 1 339 ? 25.190 29.770 26.722 1.00 33.82 327 SER A CA 1
ATOM 2190 C C . SER A 1 339 ? 24.468 28.442 26.718 1.00 32.66 327 SER A C 1
ATOM 2191 O O . SER A 1 339 ? 23.926 28.056 25.692 1.00 37.24 327 SER A O 1
ATOM 2194 N N . PHE A 1 340 ? 24.486 27.715 27.828 1.00 35.53 328 PHE A N 1
ATOM 2195 C CA . PHE A 1 340 ? 23.810 26.403 27.890 1.00 36.07 328 PHE A CA 1
ATOM 2196 C C . PHE A 1 340 ? 22.563 26.457 28.745 1.00 35.86 328 PHE A C 1
ATOM 2197 O O . PHE A 1 340 ? 21.977 25.416 29.039 1.00 36.76 328 PHE A O 1
ATOM 2205 N N . GLY A 1 341 ? 22.140 27.682 29.087 1.00 29.96 329 GLY A N 1
ATOM 2206 C CA . GLY A 1 341 ? 21.080 27.923 30.055 1.00 30.71 329 GLY A CA 1
ATOM 2207 C C . GLY A 1 341 ? 19.714 28.074 29.409 1.00 27.71 329 GLY A C 1
ATOM 2208 O O . GLY A 1 341 ? 19.452 27.542 28.355 1.00 25.56 329 GLY A O 1
ATOM 2209 N N . ASP A 1 342 ? 18.833 28.796 30.080 1.00 26.95 330 ASP A N 1
ATOM 2210 C CA . ASP A 1 342 ? 17.457 28.966 29.618 1.00 27.35 330 ASP A CA 1
ATOM 2211 C C . ASP A 1 342 ? 17.333 30.106 28.614 1.00 27.88 330 ASP A C 1
ATOM 2212 O O . ASP A 1 342 ? 18.345 30.752 28.258 1.00 27.59 330 ASP A O 1
ATOM 2217 N N . ALA A 1 343 ? 16.109 30.386 28.171 1.00 29.84 331 ALA A N 1
ATOM 2218 C CA . ALA A 1 343 ? 15.922 31.401 27.166 1.00 27.47 331 ALA A CA 1
ATOM 2219 C C . ALA A 1 343 ? 14.852 32.415 27.510 1.00 28.69 331 ALA A C 1
ATOM 2220 O O . ALA A 1 343 ? 14.049 32.221 28.408 1.00 26.17 331 ALA A O 1
ATOM 2222 N N . MET A 1 344 ? 14.875 33.527 26.772 1.00 25.99 332 MET A N 1
ATOM 2223 C CA . MET A 1 344 ? 13.926 34.639 26.938 1.00 27.36 332 MET A CA 1
ATOM 2224 C C . MET A 1 344 ? 13.344 35.003 25.572 1.00 25.28 332 MET A C 1
ATOM 2225 O O . MET A 1 344 ? 14.098 35.067 24.613 1.00 27.58 332 MET A O 1
ATOM 2230 N N . LEU A 1 345 ? 12.032 35.239 25.498 1.00 23.95 333 LEU A N 1
ATOM 2231 C CA . LEU A 1 345 ? 11.370 35.748 24.305 1.00 24.91 333 LEU A CA 1
ATOM 2232 C C . LEU A 1 345 ? 10.837 37.108 24.692 1.00 24.79 333 LEU A C 1
ATOM 2233 O O . LEU A 1 345 ? 10.124 37.241 25.671 1.00 24.96 333 LEU A O 1
ATOM 2238 N N . ILE A 1 346 ? 11.234 38.121 23.953 1.00 22.78 334 ILE A N 1
ATOM 2239 C CA . ILE A 1 346 ? 10.757 39.477 24.195 1.00 23.16 334 ILE A CA 1
ATOM 2240 C C . ILE A 1 346 ? 9.890 39.868 23.020 1.00 24.73 334 ILE A C 1
ATOM 2241 O O . ILE A 1 346 ? 10.353 39.904 21.869 1.00 24.99 334 ILE A O 1
ATOM 2246 N N . LEU A 1 347 ? 8.610 40.153 23.316 1.00 26.32 335 LEU A N 1
ATOM 2247 C CA . LEU A 1 347 ? 7.642 40.543 22.314 1.00 29.74 335 LEU A CA 1
ATOM 2248 C C . LEU A 1 347 ? 7.297 42.034 22.422 1.00 32.23 335 LEU A C 1
ATOM 2249 O O . LEU A 1 347 ? 7.316 42.615 23.535 1.00 30.09 335 LEU A O 1
ATOM 2255 N N . SER B 1 16 ? 31.827 39.333 49.907 1.00 57.99 4 SER B N 1
ATOM 2256 C CA . SER B 1 16 ? 32.474 38.003 50.127 1.00 56.41 4 SER B CA 1
ATOM 2257 C C . SER B 1 16 ? 33.990 38.100 50.009 1.00 53.10 4 SER B C 1
ATOM 2258 O O . SER B 1 16 ? 34.549 38.795 49.139 1.00 46.40 4 SER B O 1
ATOM 2261 N N . GLU B 1 17 ? 34.646 37.342 50.876 1.00 51.83 5 GLU B N 1
ATOM 2262 C CA . GLU B 1 17 ? 36.088 37.104 50.780 1.00 50.96 5 GLU B CA 1
ATOM 2263 C C . GLU B 1 17 ? 36.492 36.371 49.495 1.00 47.80 5 GLU B C 1
ATOM 2264 O O . GLU B 1 17 ? 37.669 36.408 49.113 1.00 46.96 5 GLU B O 1
ATOM 2270 N N . PHE B 1 18 ? 35.525 35.710 48.845 1.00 42.38 6 PHE B N 1
ATOM 2271 C CA . PHE B 1 18 ? 35.784 34.938 47.612 1.00 39.56 6 PHE B CA 1
ATOM 2272 C C . PHE B 1 18 ? 35.242 35.605 46.348 1.00 38.53 6 PHE B C 1
ATOM 2273 O O . PHE B 1 18 ? 35.216 35.045 45.251 1.00 33.51 6 PHE B O 1
ATOM 2281 N N . ASP B 1 19 ? 34.849 36.859 46.494 1.00 39.15 7 ASP B N 1
ATOM 2282 C CA . ASP B 1 19 ? 34.408 37.626 45.361 1.00 40.52 7 ASP B CA 1
ATOM 2283 C C . ASP B 1 19 ? 35.654 38.151 44.672 1.00 39.71 7 ASP B C 1
ATOM 2284 O O . ASP B 1 19 ? 36.666 38.394 45.315 1.00 40.21 7 ASP B O 1
ATOM 2289 N N . TYR B 1 20 ? 35.604 38.290 43.357 1.00 36.79 8 TYR B N 1
ATOM 2290 C CA . TYR B 1 20 ? 36.661 38.962 42.627 1.00 34.49 8 TYR B CA 1
ATOM 2291 C C . TYR B 1 20 ? 36.001 39.405 41.344 1.00 33.50 8 TYR B C 1
ATOM 2292 O O . TYR B 1 20 ? 34.933 38.924 41.026 1.00 33.52 8 TYR B O 1
ATOM 2301 N N . GLU B 1 21 ? 36.607 40.340 40.629 1.00 34.37 9 GLU B N 1
ATOM 2302 C CA . GLU B 1 21 ? 35.969 40.919 39.463 1.00 35.46 9 GLU B CA 1
ATOM 2303 C C . GLU B 1 21 ? 36.379 40.139 38.250 1.00 33.41 9 GLU B C 1
ATOM 2304 O O . GLU B 1 21 ? 37.547 40.129 37.899 1.00 34.69 9 GLU B O 1
ATOM 2306 N N . LEU B 1 22 ? 35.417 39.472 37.630 1.00 34.57 10 LEU B N 1
ATOM 2307 C CA . LEU B 1 22 ? 35.661 38.622 36.459 1.00 33.50 10 LEU B CA 1
ATOM 2308 C C . LEU B 1 22 ? 34.978 39.262 35.230 1.00 35.12 10 LEU B C 1
ATOM 2309 O O . LEU B 1 22 ? 33.739 39.207 35.144 1.00 35.70 10 LEU B O 1
ATOM 2314 N N . PRO B 1 23 ? 35.745 39.827 34.290 1.00 36.73 11 PRO B N 1
ATOM 2315 C CA . PRO B 1 23 ? 35.141 40.347 33.061 1.00 35.38 11 PRO B CA 1
ATOM 2316 C C . PRO B 1 23 ? 34.383 39.222 32.348 1.00 34.29 11 PRO B C 1
ATOM 2317 O O . PRO B 1 23 ? 34.943 38.142 32.112 1.00 31.92 11 PRO B O 1
ATOM 2321 N N . PRO B 1 24 ? 33.116 39.466 31.992 1.00 32.63 12 PRO B N 1
ATOM 2322 C CA . PRO B 1 24 ? 32.274 38.386 31.528 1.00 32.50 12 PRO B CA 1
ATOM 2323 C C . PRO B 1 24 ? 32.807 37.753 30.266 1.00 30.51 12 PRO B C 1
ATOM 2324 O O . PRO B 1 24 ? 32.540 36.591 30.007 1.00 30.31 12 PRO B O 1
ATOM 2328 N N . GLU B 1 25 ? 33.573 38.509 29.489 1.00 31.70 13 GLU B N 1
ATOM 2329 C CA . GLU B 1 25 ? 34.092 38.002 28.225 1.00 33.32 13 GLU B CA 1
ATOM 2330 C C . GLU B 1 25 ? 35.129 36.875 28.444 1.00 34.26 13 GLU B C 1
ATOM 2331 O O . GLU B 1 25 ? 35.418 36.114 27.539 1.00 30.67 13 GLU B O 1
ATOM 2337 N N . LEU B 1 26 ? 35.648 36.748 29.657 1.00 35.26 14 LEU B N 1
ATOM 2338 C CA . LEU B 1 26 ? 36.650 35.716 29.940 1.00 31.50 14 LEU B CA 1
ATOM 2339 C C . LEU B 1 26 ? 36.058 34.354 30.244 1.00 32.67 14 LEU B C 1
ATOM 2340 O O . LEU B 1 26 ? 36.802 33.363 30.310 1.00 30.83 14 LEU B O 1
ATOM 2345 N N . ILE B 1 27 ? 34.741 34.284 30.412 1.00 31.17 15 ILE B N 1
ATOM 2346 C CA . ILE B 1 27 ? 34.085 32.992 30.587 1.00 32.20 15 ILE B CA 1
ATOM 2347 C C . ILE B 1 27 ? 33.937 32.335 29.216 1.00 35.80 15 ILE B C 1
ATOM 2348 O O . ILE B 1 27 ? 33.128 32.754 28.418 1.00 32.84 15 ILE B O 1
ATOM 2353 N N . ALA B 1 28 ? 34.723 31.283 28.989 1.00 34.99 16 ALA B N 1
ATOM 2354 C CA . ALA B 1 28 ? 34.810 30.599 27.713 1.00 36.43 16 ALA B CA 1
ATOM 2355 C C . ALA B 1 28 ? 33.528 29.837 27.349 1.00 38.72 16 ALA B C 1
ATOM 2356 O O . ALA B 1 28 ? 32.911 29.209 28.190 1.00 34.67 16 ALA B O 1
ATOM 2358 N N . GLN B 1 29 ? 33.131 29.907 26.078 1.00 41.56 17 GLN B N 1
ATOM 2359 C CA . GLN B 1 29 ? 31.935 29.213 25.605 1.00 43.22 17 GLN B CA 1
ATOM 2360 C C . GLN B 1 29 ? 32.292 27.935 24.916 1.00 45.17 17 GLN B C 1
ATOM 2361 O O . GLN B 1 29 ? 31.470 27.053 24.788 1.00 48.41 17 GLN B O 1
ATOM 2367 N N . GLU B 1 30 ? 33.537 27.831 24.482 1.00 46.85 18 GLU B N 1
ATOM 2368 C CA . GLU B 1 30 ? 34.043 26.616 23.860 1.00 46.64 18 GLU B CA 1
ATOM 2369 C C . GLU B 1 30 ? 35.522 26.435 24.180 1.00 41.53 18 GLU B C 1
ATOM 2370 O O . GLU B 1 30 ? 36.280 27.421 24.353 1.00 38.07 18 GLU B O 1
ATOM 2376 N N . PRO B 1 31 ? 35.940 25.187 24.223 1.00 40.65 19 PRO B N 1
ATOM 2377 C CA . PRO B 1 31 ? 37.334 24.871 24.515 1.00 41.84 19 PRO B CA 1
ATOM 2378 C C . PRO B 1 31 ? 38.289 25.134 23.360 1.00 42.35 19 PRO B C 1
ATOM 2379 O O . PRO B 1 31 ? 37.890 25.189 22.196 1.00 41.83 19 PRO B O 1
ATOM 2383 N N . VAL B 1 32 ? 39.553 25.326 23.710 1.00 41.95 20 VAL B N 1
ATOM 2384 C CA . VAL B 1 32 ? 40.647 25.376 22.746 1.00 41.52 20 VAL B CA 1
ATOM 2385 C C . VAL B 1 32 ? 40.867 23.988 22.165 1.00 40.44 20 VAL B C 1
ATOM 2386 O O . VAL B 1 32 ? 40.610 22.969 22.817 1.00 37.65 20 VAL B O 1
ATOM 2390 N N . GLU B 1 33 ? 41.342 23.955 20.926 1.00 42.30 21 GLU B N 1
ATOM 2391 C CA . GLU B 1 33 ? 41.707 22.702 20.257 1.00 43.90 21 GLU B CA 1
ATOM 2392 C C . GLU B 1 33 ? 43.134 22.840 19.713 1.00 40.55 21 GLU B C 1
ATOM 2393 O O . GLU B 1 33 ? 43.447 23.856 19.117 1.00 41.33 21 GLU B O 1
ATOM 2399 N N . PRO B 1 34 ? 44.027 21.895 19.978 1.00 37.96 22 PRO B N 1
ATOM 2400 C CA . PRO B 1 34 ? 43.788 20.722 20.856 1.00 38.49 22 PRO B CA 1
ATOM 2401 C C . PRO B 1 34 ? 43.609 2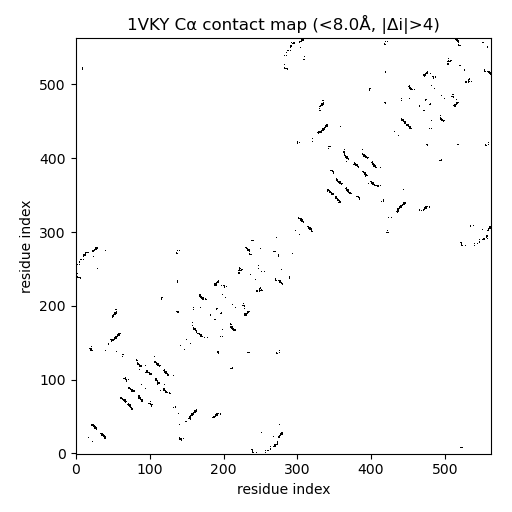1.117 22.342 1.00 36.19 22 PRO B C 1
ATOM 2402 O O . PRO B 1 34 ? 43.978 22.209 22.738 1.00 36.10 22 PRO B O 1
ATOM 2406 N N . ARG B 1 35 ? 43.038 20.235 23.131 1.00 34.53 23 ARG B N 1
ATOM 2407 C CA . ARG B 1 35 ? 42.662 20.569 24.513 1.00 37.62 23 ARG B CA 1
ATOM 2408 C C . ARG B 1 35 ? 43.860 20.923 25.410 1.00 35.29 23 ARG B C 1
ATOM 2409 O O . ARG B 1 35 ? 43.733 21.711 26.338 1.00 38.34 23 ARG B O 1
ATOM 2414 N N . ASP B 1 36 ? 45.035 20.403 25.090 1.00 33.49 24 ASP B N 1
ATOM 2415 C CA . ASP B 1 36 ? 46.213 20.647 25.906 1.00 34.43 24 ASP B CA 1
ATOM 2416 C C . ASP B 1 36 ? 47.041 21.821 25.450 1.00 33.97 24 ASP B C 1
ATOM 2417 O O . ASP B 1 36 ? 48.185 21.992 25.870 1.00 29.62 24 ASP B O 1
ATOM 2422 N N . ALA B 1 37 ? 46.424 22.651 24.614 1.00 31.21 25 ALA B N 1
ATOM 2423 C CA . ALA B 1 37 ? 46.995 23.904 24.215 1.00 33.29 25 ALA B CA 1
ATOM 2424 C C . ALA B 1 37 ? 46.342 24.998 25.028 1.00 31.99 25 ALA B C 1
ATOM 2425 O O . ALA B 1 37 ? 46.642 26.168 24.831 1.00 33.68 25 ALA B O 1
ATOM 2427 N N . SER B 1 38 ? 45.494 24.639 25.987 1.00 32.42 26 SER B N 1
ATOM 2428 C CA . SER B 1 38 ? 44.976 25.647 26.920 1.00 32.28 26 SER B CA 1
ATOM 2429 C C . SER B 1 38 ? 46.130 26.176 27.810 1.00 28.80 26 SER B C 1
ATOM 2430 O O . SER B 1 38 ? 47.232 25.572 27.855 1.00 26.82 26 SER B O 1
ATOM 2433 N N . ARG B 1 39 ? 45.903 27.316 28.469 1.00 27.73 27 ARG B N 1
ATOM 2434 C CA . ARG B 1 39 ? 46.872 27.865 29.416 1.00 27.39 27 ARG B CA 1
ATOM 2435 C C . ARG B 1 39 ? 46.838 27.047 30.702 1.00 26.49 27 ARG B C 1
ATOM 2436 O O . ARG B 1 39 ? 45.832 26.407 30.998 1.00 27.20 27 ARG B O 1
ATOM 2444 N N . LEU B 1 40 ? 47.978 26.992 31.390 1.00 24.61 28 LEU B N 1
ATOM 2445 C CA . LEU B 1 40 ? 48.118 26.321 32.689 1.00 23.78 28 LEU B CA 1
ATOM 2446 C C . LEU B 1 40 ? 48.872 27.270 33.583 1.00 21.58 28 LEU B C 1
ATOM 2447 O O . LEU B 1 40 ? 50.064 27.490 33.364 1.00 25.44 28 LEU B O 1
ATOM 2452 N N . MET B 1 41 ? 48.199 27.798 34.601 1.00 23.00 29 MET B N 1
ATOM 2453 C CA . MET B 1 41 ? 48.862 28.539 35.660 1.00 25.38 29 MET B CA 1
ATOM 2454 C C . MET B 1 41 ? 49.322 27.533 36.725 1.00 26.81 29 MET B C 1
ATOM 2455 O O . MET B 1 41 ? 48.545 26.729 37.187 1.00 25.37 29 MET B O 1
ATOM 2460 N N . VAL B 1 42 ? 50.588 27.632 37.125 1.00 25.54 30 VAL B N 1
ATOM 2461 C CA . VAL B 1 42 ? 51.152 26.752 38.128 1.00 24.95 30 VAL B CA 1
ATOM 2462 C C . VAL B 1 42 ? 51.452 27.542 39.389 1.00 24.18 30 VAL B C 1
ATOM 2463 O O . VAL B 1 42 ? 52.209 28.522 39.354 1.00 24.07 30 VAL B O 1
ATOM 2467 N N . LEU B 1 43 ? 50.913 27.045 40.495 1.00 25.16 31 LEU B N 1
ATOM 2468 C CA . LEU B 1 43 ? 51.075 27.594 41.825 1.00 24.91 31 LEU B CA 1
ATOM 2469 C C . LEU B 1 43 ? 51.921 26.654 42.701 1.00 26.44 31 LEU B C 1
ATOM 2470 O O . LEU B 1 43 ? 51.598 25.490 42.868 1.00 25.55 31 LEU B O 1
ATOM 2475 N N . HIS B 1 44 ? 53.012 27.195 43.236 1.00 24.74 32 HIS B N 1
ATOM 2476 C CA . HIS B 1 44 ? 53.919 26.461 44.106 1.00 25.58 32 HIS B CA 1
ATOM 2477 C C . HIS B 1 44 ? 53.676 26.972 45.522 1.00 24.54 32 HIS B C 1
ATOM 2478 O O . HIS B 1 44 ? 54.115 28.064 45.884 1.00 24.61 32 HIS B O 1
ATOM 2485 N N . ARG B 1 45 ? 52.970 26.199 46.325 1.00 22.53 33 ARG B N 1
ATOM 2486 C CA . ARG B 1 45 ? 52.467 26.757 47.591 1.00 25.65 33 ARG B CA 1
ATOM 2487 C C . ARG B 1 45 ? 53.529 27.159 48.576 1.00 27.98 33 ARG B C 1
ATOM 2488 O O . ARG B 1 45 ? 53.421 28.214 49.163 1.00 34.88 33 ARG B O 1
ATOM 2496 N N . LYS B 1 46 ? 54.541 26.331 48.778 1.00 28.52 34 LYS B N 1
ATOM 2497 C CA . LYS B 1 46 ? 55.556 26.629 49.791 1.00 33.06 34 LYS B CA 1
ATOM 2498 C C . LYS B 1 46 ? 56.462 27.812 49.426 1.00 31.20 34 LYS B C 1
ATOM 2499 O O . LYS B 1 46 ? 56.850 28.612 50.281 1.00 30.70 34 LYS B O 1
ATOM 2505 N N . THR B 1 47 ? 56.804 27.929 48.155 1.00 27.95 35 THR B 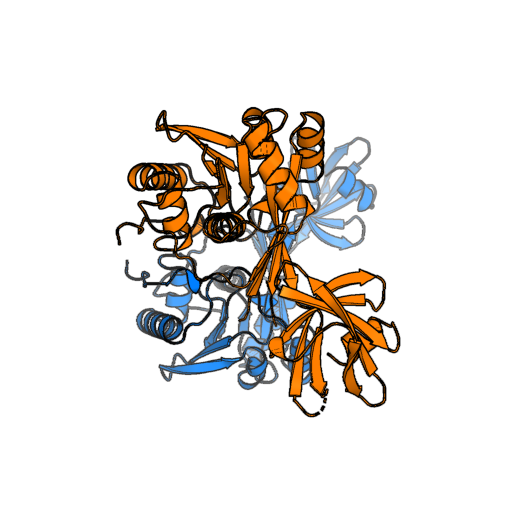N 1
ATOM 2506 C CA . THR B 1 47 ? 57.662 29.010 47.721 1.00 24.69 35 THR B CA 1
ATOM 2507 C C . THR B 1 47 ? 56.863 30.224 47.298 1.00 25.88 35 THR B C 1
ATOM 2508 O O . THR B 1 47 ? 57.429 31.279 47.167 1.00 26.60 35 THR B O 1
ATOM 2512 N N . GLN B 1 48 ? 55.560 30.055 47.077 1.00 26.24 36 GLN B N 1
ATOM 2513 C CA . GLN B 1 48 ? 54.652 31.112 46.594 1.00 28.77 36 GLN B CA 1
ATOM 2514 C C . GLN B 1 48 ? 54.946 31.567 45.165 1.00 29.72 36 GLN B C 1
ATOM 2515 O O . GLN B 1 48 ? 54.509 32.629 44.714 1.00 29.61 36 GLN B O 1
ATOM 2521 N N . ARG B 1 49 ? 55.629 30.719 44.416 1.00 28.42 37 ARG B N 1
ATOM 2522 C CA . ARG B 1 49 ? 55.910 31.015 43.039 1.00 26.12 37 ARG B CA 1
ATOM 2523 C C . ARG B 1 49 ? 54.700 30.705 42.147 1.00 26.44 37 ARG B C 1
ATOM 2524 O O . ARG B 1 49 ? 54.018 29.684 42.306 1.00 23.85 37 ARG B O 1
ATOM 2532 N N . ILE B 1 50 ? 54.423 31.634 41.232 1.00 27.80 38 ILE B N 1
ATOM 2533 C CA . ILE B 1 50 ? 53.385 31.458 40.214 1.00 30.33 38 ILE B CA 1
ATOM 2534 C C . ILE B 1 50 ? 54.045 31.456 38.827 1.00 30.38 38 ILE B C 1
ATOM 2535 O O . ILE B 1 50 ? 54.877 32.334 38.518 1.00 32.48 38 ILE B O 1
ATOM 2540 N N . GLU B 1 51 ? 53.671 30.494 37.993 1.00 29.19 39 GLU B N 1
ATOM 2541 C CA . GLU B 1 51 ? 54.138 30.443 36.606 1.00 27.78 39 GLU B CA 1
ATOM 2542 C C . GLU B 1 51 ? 53.006 30.357 35.618 1.00 27.91 39 GLU B C 1
ATOM 2543 O O . GLU B 1 51 ? 51.906 29.870 35.916 1.00 27.60 39 GLU B O 1
ATOM 2549 N N . HIS B 1 52 ? 53.300 30.808 34.403 1.00 26.23 40 HIS B N 1
ATOM 2550 C CA . HIS B 1 52 ? 52.300 30.850 33.335 1.00 29.00 40 HIS B CA 1
ATOM 2551 C C . HIS B 1 52 ? 52.768 29.972 32.174 1.00 30.84 40 HIS B C 1
ATOM 2552 O O . HIS B 1 52 ? 53.691 30.329 31.473 1.00 29.74 40 HIS B O 1
ATOM 2559 N N . ARG B 1 53 ? 52.102 28.828 31.994 1.00 29.33 41 ARG B N 1
ATOM 2560 C CA . ARG B 1 53 ? 52.545 27.758 31.090 1.00 28.88 41 ARG B CA 1
ATOM 2561 C C . ARG B 1 53 ? 51.372 27.377 30.179 1.00 28.01 41 ARG B C 1
ATOM 2562 O O . ARG B 1 53 ? 50.350 28.077 30.167 1.00 28.29 41 ARG B O 1
ATOM 2570 N N . ILE B 1 54 ? 51.591 26.322 29.395 1.00 27.65 42 ILE B N 1
ATOM 2571 C CA . ILE B 1 54 ? 50.606 25.699 28.525 1.00 28.58 42 ILE B CA 1
ATOM 2572 C C . ILE B 1 54 ? 50.374 24.301 29.046 1.00 28.62 42 ILE B C 1
ATOM 2573 O O . ILE B 1 54 ? 51.303 23.688 29.571 1.00 26.99 42 ILE B O 1
ATOM 2578 N N . PHE B 1 55 ? 49.153 23.783 28.879 1.00 27.60 43 PHE B N 1
ATOM 2579 C CA . PHE B 1 55 ? 48.760 22.560 29.544 1.00 27.77 43 PHE B CA 1
ATOM 2580 C C . PHE B 1 55 ? 49.677 21.382 29.277 1.00 29.47 43 PHE B C 1
ATOM 2581 O O . PHE B 1 55 ? 49.980 20.618 30.196 1.00 26.14 43 PHE B O 1
ATOM 2589 N N . ARG B 1 56 ? 50.095 21.199 28.031 1.00 32.59 44 ARG B N 1
ATOM 2590 C CA . ARG B 1 56 ? 50.926 20.028 27.682 1.00 34.03 44 ARG B CA 1
ATOM 2591 C C . ARG B 1 56 ? 52.259 20.019 28.432 1.00 30.84 44 ARG B C 1
ATOM 2592 O O . ARG B 1 56 ? 52.876 18.971 28.587 1.00 30.43 44 ARG B O 1
ATOM 2600 N N . GLU B 1 57 ? 52.677 21.182 28.933 1.00 32.35 45 GLU B N 1
ATOM 2601 C CA . GLU B 1 57 ? 53.894 21.329 29.785 1.00 30.79 45 GLU B CA 1
ATOM 2602 C C . GLU B 1 57 ? 53.731 20.853 31.245 1.00 32.10 45 GLU B C 1
ATOM 2603 O O . GLU B 1 57 ? 54.667 20.913 32.056 1.00 29.77 45 GLU B O 1
ATOM 2609 N N . ILE B 1 58 ? 52.548 20.324 31.572 1.00 30.15 46 ILE B N 1
ATOM 2610 C CA . ILE B 1 58 ? 52.315 19.707 32.883 1.00 29.60 46 ILE B CA 1
ATOM 2611 C C . ILE B 1 58 ? 53.286 18.597 33.148 1.00 28.58 46 ILE B C 1
ATOM 2612 O O . ILE B 1 58 ? 53.680 18.401 34.284 1.00 24.23 46 ILE B O 1
ATOM 2617 N N . ILE B 1 59 ? 53.719 17.902 32.101 1.00 27.39 47 ILE B N 1
ATOM 2618 C CA . ILE B 1 59 ? 54.679 16.818 32.262 1.00 28.18 47 ILE B CA 1
ATOM 2619 C C . ILE B 1 59 ? 56.010 17.244 32.938 1.00 26.56 47 ILE B C 1
ATOM 2620 O O . ILE B 1 59 ? 56.653 16.460 33.618 1.00 29.86 47 ILE B O 1
ATOM 2625 N N . GLU B 1 60 ? 56.403 18.495 32.758 1.00 28.02 48 GLU B N 1
ATOM 2626 C CA . GLU B 1 60 ? 57.644 19.041 33.366 1.00 27.63 48 GLU B CA 1
ATOM 2627 C C . GLU B 1 60 ? 57.569 19.184 34.907 1.00 27.92 48 GLU B C 1
ATOM 2628 O O . GLU B 1 60 ? 58.557 19.552 35.547 1.00 26.40 48 GLU B O 1
ATOM 2634 N N . TYR B 1 61 ? 56.377 18.937 35.482 1.00 25.24 49 TYR B N 1
ATOM 2635 C CA . TYR B 1 61 ? 56.145 19.034 36.909 1.00 25.36 49 TYR B CA 1
ATOM 2636 C C . TYR B 1 61 ? 55.920 17.671 37.536 1.00 26.54 49 TYR B C 1
ATOM 2637 O O . TYR B 1 61 ? 55.779 17.575 38.730 1.00 28.04 49 TYR B O 1
ATOM 2646 N N . LEU B 1 62 ? 55.886 16.624 36.726 1.00 25.74 50 LEU B N 1
ATOM 2647 C CA . LEU B 1 62 ? 55.529 15.308 37.199 1.00 25.78 50 LEU B CA 1
ATOM 2648 C C . LEU B 1 62 ? 56.730 14.430 37.080 1.00 25.84 50 LEU B C 1
ATOM 2649 O O . LEU B 1 62 ? 57.491 14.512 36.136 1.00 26.82 50 LEU B O 1
ATOM 2654 N N . GLU B 1 63 ? 56.888 13.574 38.062 1.00 28.37 51 GLU B N 1
ATOM 2655 C CA . GLU B 1 63 ? 57.987 12.647 38.100 1.00 30.74 51 GLU B CA 1
ATOM 2656 C C . GLU B 1 63 ? 57.513 11.195 38.023 1.00 30.59 51 GLU B C 1
ATOM 2657 O O . GLU B 1 63 ? 56.349 10.909 38.244 1.00 29.41 51 GLU B O 1
ATOM 2663 N N . PRO B 1 64 ? 58.409 10.288 37.661 1.00 31.80 52 PRO B N 1
ATOM 2664 C CA . PRO B 1 64 ? 58.081 8.872 37.615 1.00 31.24 52 PRO B CA 1
ATOM 2665 C C . PRO B 1 64 ? 57.500 8.420 38.963 1.00 29.58 52 PRO B C 1
ATOM 2666 O O . PRO B 1 64 ? 57.984 8.812 40.033 1.00 26.26 52 PRO B O 1
ATOM 2670 N N . GLY B 1 65 ? 56.410 7.674 38.918 1.00 29.13 53 GLY B N 1
ATOM 2671 C CA . GLY B 1 65 ? 55.775 7.236 40.163 1.00 30.03 53 GLY B CA 1
ATOM 2672 C C . GLY B 1 65 ? 54.669 8.154 40.692 1.00 28.38 53 GLY B C 1
ATOM 2673 O O . GLY B 1 65 ? 53.890 7.728 41.536 1.00 29.14 53 GLY B O 1
ATOM 2674 N N . ASP B 1 66 ? 54.575 9.405 40.235 1.00 28.13 54 ASP B N 1
ATOM 2675 C CA . ASP B 1 66 ? 53.423 10.222 40.628 1.00 25.47 54 ASP B CA 1
ATOM 2676 C C . ASP B 1 66 ? 52.115 9.559 40.136 1.00 26.02 54 ASP B C 1
ATOM 2677 O O . ASP B 1 66 ? 52.123 8.835 39.132 1.00 28.02 54 ASP B O 1
ATOM 2682 N N . LEU B 1 67 ? 50.998 9.842 40.817 1.00 25.95 55 LEU B N 1
ATOM 2683 C CA . LEU B 1 67 ? 49.695 9.236 40.470 1.00 25.09 55 LEU B CA 1
ATOM 2684 C C . LEU B 1 67 ? 48.687 10.316 40.136 1.00 23.58 55 LEU B C 1
ATOM 2685 O O . LEU B 1 67 ? 48.403 11.163 40.969 1.00 24.08 55 LEU B O 1
ATOM 2690 N N . LEU B 1 68 ? 48.161 10.274 38.910 1.00 24.96 56 LEU B N 1
ATOM 2691 C CA . LEU B 1 68 ? 47.103 11.161 38.473 1.00 23.64 56 LEU B CA 1
ATOM 2692 C C . LEU B 1 68 ? 45.789 10.446 38.706 1.00 24.86 56 LEU B C 1
ATOM 2693 O O . LEU B 1 68 ? 45.581 9.353 38.194 1.00 28.56 56 LEU B O 1
ATOM 2698 N N . VAL B 1 69 ? 44.924 11.036 39.519 1.00 23.44 57 VAL B N 1
ATOM 2699 C CA . VAL B 1 69 ? 43.616 10.436 39.807 1.00 24.15 57 VAL B CA 1
ATOM 2700 C C . VAL B 1 69 ? 42.529 11.213 39.139 1.00 24.17 57 VAL B C 1
ATOM 2701 O O . VAL B 1 69 ? 42.322 12.411 39.413 1.00 23.18 57 VAL B O 1
ATOM 2705 N N . LEU B 1 70 ? 41.808 10.525 38.270 1.00 21.10 58 LEU B N 1
ATOM 2706 C CA . LEU B 1 70 ? 40.752 11.166 37.491 1.00 26.90 58 LEU B CA 1
ATOM 2707 C C . LEU B 1 70 ? 39.407 10.677 37.910 1.00 25.73 58 LEU B C 1
ATOM 2708 O O . LEU B 1 70 ? 39.243 9.525 38.268 1.00 25.95 58 LEU B O 1
ATOM 2713 N N . ASN B 1 71 ? 38.425 11.550 37.809 1.00 23.73 59 ASN B N 1
ATOM 2714 C CA . ASN B 1 71 ? 37.077 11.169 38.079 1.00 26.46 59 ASN B CA 1
ATOM 2715 C C . ASN B 1 71 ? 36.337 10.873 36.786 1.00 30.91 59 ASN B C 1
ATOM 2716 O O . ASN B 1 71 ? 36.474 11.612 35.815 1.00 28.71 59 ASN B O 1
ATOM 2721 N N . VAL B 1 72 ? 35.506 9.853 36.817 1.00 32.24 60 VAL B N 1
ATOM 2722 C CA . VAL B 1 72 ? 34.638 9.494 35.702 1.00 33.23 60 VAL B CA 1
ATOM 2723 C C . VAL B 1 72 ? 33.217 9.519 36.206 1.00 30.92 60 VAL B C 1
ATOM 2724 O O . VAL B 1 72 ? 32.897 8.808 37.158 1.00 33.69 60 VAL B O 1
ATOM 2728 N N . SER B 1 73 ? 32.379 10.349 35.612 1.00 30.66 61 SER B N 1
ATOM 2729 C CA . SER B 1 73 ? 30.981 10.421 36.000 1.00 35.24 61 SER B CA 1
ATOM 2730 C C . SER B 1 73 ? 30.135 9.466 35.123 1.00 39.15 61 SER B C 1
ATOM 2731 O O . SER B 1 73 ? 30.260 9.469 33.909 1.00 39.78 61 SER B O 1
ATOM 2734 N N . LYS B 1 74 ? 29.329 8.617 35.758 1.00 38.41 62 LYS B N 1
ATOM 2735 C CA . LYS B 1 74 ? 28.535 7.584 35.065 1.00 38.71 62 LYS B CA 1
ATOM 2736 C C . LYS B 1 74 ? 27.092 7.686 35.536 1.00 38.89 62 LYS B C 1
ATOM 2737 O O . LYS B 1 74 ? 26.858 7.745 36.732 1.00 36.03 62 LYS B O 1
ATOM 2743 N N . VAL B 1 75 ? 26.128 7.701 34.609 1.00 39.70 63 VAL B N 1
ATOM 2744 C CA . VAL B 1 75 ? 24.692 7.618 34.959 1.00 38.33 63 VAL B CA 1
ATOM 2745 C C . VAL B 1 75 ? 24.377 6.191 35.380 1.00 37.81 63 VAL B C 1
ATOM 2746 O O . VAL B 1 75 ? 24.724 5.242 34.703 1.00 37.14 63 VAL B O 1
ATOM 2750 N N . ILE B 1 76 ? 23.716 6.040 36.510 1.00 42.42 64 ILE B N 1
ATOM 2751 C CA . ILE B 1 76 ? 23.275 4.736 36.954 1.00 42.44 64 ILE B CA 1
ATOM 2752 C C . ILE B 1 76 ? 22.354 4.165 35.859 1.00 44.47 64 ILE B C 1
ATOM 2753 O O . ILE B 1 76 ? 21.339 4.788 35.551 1.00 47.56 64 ILE B O 1
ATOM 2758 N N . PRO B 1 77 ? 22.727 3.036 35.251 1.00 40.23 65 PRO B N 1
ATOM 2759 C CA . PRO B 1 77 ? 22.012 2.512 34.068 1.00 38.79 65 PRO B CA 1
ATOM 2760 C C . PRO B 1 77 ? 20.670 1.808 34.331 1.00 38.51 65 PRO B C 1
ATOM 2761 O O . PRO B 1 77 ? 19.958 1.497 33.374 1.00 42.05 65 PRO B O 1
ATOM 2765 N N . ALA B 1 78 ? 20.326 1.542 35.587 1.00 34.04 66 ALA B N 1
ATOM 2766 C CA . ALA B 1 78 ? 19.017 1.018 35.914 1.00 33.08 66 ALA B CA 1
ATOM 2767 C C . ALA B 1 78 ? 18.763 1.171 37.398 1.00 34.16 66 ALA B C 1
ATOM 2768 O O . ALA B 1 78 ? 19.674 1.027 38.213 1.00 33.45 66 ALA B O 1
ATOM 2770 N N . ARG B 1 79 ? 17.524 1.516 37.733 1.00 33.87 67 ARG B N 1
ATOM 2771 C CA . ARG B 1 79 ? 17.015 1.504 39.094 1.00 35.33 67 ARG B CA 1
ATOM 2772 C C . ARG B 1 79 ? 15.789 0.596 39.054 1.00 36.91 67 ARG B C 1
ATOM 2773 O O . ARG B 1 79 ? 14.902 0.798 38.198 1.00 37.49 67 ARG B O 1
ATOM 2776 N N . LEU B 1 80 ? 15.733 -0.381 39.960 1.00 34.03 68 LEU B N 1
ATOM 2777 C CA . LEU B 1 80 ? 14.680 -1.394 39.954 1.00 34.75 68 LEU B CA 1
ATOM 2778 C C . LEU B 1 80 ? 14.109 -1.508 41.350 1.00 34.49 68 LEU B C 1
ATOM 2779 O O . LEU B 1 80 ? 14.801 -1.258 42.335 1.00 33.97 68 LEU B O 1
ATOM 2784 N N . TYR B 1 81 ? 12.831 -1.852 41.434 1.00 36.09 69 TYR B N 1
ATOM 2785 C CA . TYR B 1 81 ? 12.195 -2.135 42.708 1.00 37.20 69 TYR B CA 1
ATOM 2786 C C . TYR B 1 81 ? 11.857 -3.621 42.735 1.00 37.01 69 TYR B C 1
ATOM 2787 O O . TYR B 1 81 ? 11.494 -4.200 41.721 1.00 37.09 69 TYR B O 1
ATOM 2796 N N . ALA B 1 82 ? 11.997 -4.243 43.888 1.00 35.97 70 ALA B N 1
ATOM 2797 C CA . ALA B 1 82 ? 11.887 -5.674 43.946 1.00 38.32 70 ALA B CA 1
ATOM 2798 C C . ALA B 1 82 ? 11.219 -6.049 45.229 1.00 39.49 70 ALA B C 1
ATOM 2799 O O . ALA B 1 82 ? 10.933 -5.185 46.051 1.00 40.65 70 ALA B O 1
ATOM 2801 N N . ARG B 1 83 ? 10.939 -7.338 45.379 1.00 40.86 71 ARG B N 1
ATOM 2802 C CA . ARG B 1 83 ? 10.360 -7.853 46.603 1.00 42.04 71 ARG B CA 1
ATOM 2803 C C . ARG B 1 83 ? 11.040 -9.176 46.947 1.00 42.81 71 ARG B C 1
ATOM 2804 O O . ARG B 1 83 ? 11.483 -9.919 46.063 1.00 40.68 71 ARG B O 1
ATOM 2808 N N . LYS B 1 84 ? 11.100 -9.456 48.245 1.00 44.91 72 LYS B N 1
ATOM 2809 C CA . LYS B 1 84 ? 11.870 -10.563 48.788 1.00 45.91 72 LYS B CA 1
ATOM 2810 C C . LYS B 1 84 ? 11.060 -11.862 48.934 1.00 45.94 72 LYS B C 1
ATOM 2811 O O . LYS B 1 84 ? 9.833 -11.842 49.040 1.00 46.88 72 LYS B O 1
ATOM 2816 N N . GLY B 1 87 ? 7.671 -10.323 52.017 1.00 47.83 75 GLY B N 1
ATOM 2817 C CA . GLY B 1 87 ? 7.922 -9.628 50.759 1.00 48.06 75 GLY B CA 1
ATOM 2818 C C . GLY B 1 87 ? 8.119 -8.124 50.895 1.00 48.22 75 GLY B C 1
ATOM 2819 O O . GLY B 1 87 ? 7.236 -7.341 50.538 1.00 48.26 75 GLY B O 1
ATOM 2820 N N . ALA B 1 88 ? 9.288 -7.717 51.390 1.00 48.36 76 ALA B N 1
ATOM 2821 C CA . ALA B 1 88 ? 9.653 -6.290 51.477 1.00 47.37 76 ALA B CA 1
ATOM 2822 C C . ALA B 1 88 ? 9.954 -5.703 50.113 1.00 47.18 76 ALA B C 1
ATOM 2823 O O . ALA B 1 88 ? 10.448 -6.416 49.245 1.00 48.46 76 ALA B O 1
ATOM 2825 N N . SER B 1 89 ? 9.682 -4.402 49.955 1.00 46.60 77 SER B N 1
ATOM 2826 C CA . SER B 1 89 ? 9.916 -3.662 48.696 1.00 45.88 77 SER B CA 1
ATOM 2827 C C . SER B 1 89 ? 11.298 -2.967 48.598 1.00 44.84 77 SER B C 1
ATOM 2828 O O . SER B 1 89 ? 11.477 -1.845 49.082 1.00 47.37 77 SER B O 1
ATOM 2831 N N . ILE B 1 90 ? 12.233 -3.593 47.893 1.00 42.28 78 ILE B N 1
ATOM 2832 C CA . ILE B 1 90 ? 13.643 -3.179 47.899 1.00 38.76 78 ILE B CA 1
ATOM 2833 C C . ILE B 1 90 ? 14.081 -2.448 46.628 1.00 35.68 78 ILE B C 1
ATOM 2834 O O . ILE B 1 90 ? 13.751 -2.850 45.518 1.00 36.88 78 ILE B O 1
ATOM 2839 N N . GLU B 1 91 ? 14.822 -1.362 46.796 1.00 31.95 79 GLU B N 1
ATOM 2840 C CA . GLU B 1 91 ? 15.340 -0.621 45.662 1.00 32.46 79 GLU B CA 1
ATOM 2841 C C . GLU B 1 91 ? 16.734 -1.154 45.311 1.00 31.37 79 GLU B C 1
ATOM 2842 O O . GLU B 1 91 ? 17.542 -1.460 46.192 1.00 29.66 79 GLU B O 1
ATOM 2848 N N . ILE B 1 92 ? 16.990 -1.269 44.015 1.00 31.19 80 ILE B N 1
ATOM 2849 C CA . ILE B 1 92 ? 18.259 -1.765 43.496 1.00 31.46 80 ILE B CA 1
ATOM 2850 C C . ILE B 1 92 ? 18.794 -0.741 42.512 1.00 28.98 80 ILE B C 1
ATOM 2851 O O . ILE B 1 92 ? 18.099 -0.386 41.553 1.00 30.77 80 ILE B O 1
ATOM 2856 N N . LEU B 1 93 ? 20.011 -0.259 42.759 1.00 27.17 81 LEU B N 1
ATOM 2857 C CA . LEU B 1 93 ? 20.715 0.641 41.833 1.00 27.30 81 LEU B CA 1
ATOM 2858 C C . LEU B 1 93 ? 21.969 -0.043 41.314 1.00 28.19 81 LEU B C 1
ATOM 2859 O O . LEU B 1 93 ? 22.828 -0.404 42.111 1.00 23.60 81 LEU B O 1
ATOM 2864 N N . LEU B 1 94 ? 22.090 -0.157 39.991 1.00 29.19 82 LEU B N 1
ATOM 2865 C CA . LEU B 1 94 ? 23.231 -0.770 39.355 1.00 30.14 82 LEU B CA 1
ATOM 2866 C C . LEU B 1 94 ? 24.419 0.188 39.392 1.00 31.23 82 LEU B C 1
ATOM 2867 O O . LEU B 1 94 ? 24.281 1.349 39.022 1.00 33.56 82 LEU B O 1
ATOM 2872 N N . ILE B 1 95 ? 25.558 -0.318 39.865 1.00 29.77 83 ILE B N 1
ATOM 2873 C CA . ILE B 1 95 ? 26.771 0.478 40.102 1.00 30.92 83 ILE B CA 1
ATOM 2874 C C . ILE B 1 95 ? 27.873 -0.035 39.183 1.00 30.11 83 ILE B C 1
ATOM 2875 O O . ILE B 1 95 ? 28.471 0.719 38.446 1.00 32.54 83 ILE B O 1
ATOM 2880 N N . GLU B 1 96 ? 28.157 -1.326 39.217 1.00 31.53 84 GLU B N 1
ATOM 2881 C CA . GLU B 1 96 ? 29.268 -1.829 38.451 1.00 30.71 84 GLU B CA 1
ATOM 2882 C C . GLU B 1 96 ? 29.037 -3.226 37.902 1.00 31.66 84 GLU B C 1
ATOM 2883 O O . GLU B 1 96 ? 28.758 -4.155 38.629 1.00 29.42 84 GLU B O 1
ATOM 2889 N N . ARG B 1 97 ? 29.206 -3.374 36.599 1.00 31.49 85 ARG B N 1
ATOM 2890 C CA . ARG B 1 97 ? 29.035 -4.673 35.949 1.00 28.40 85 ARG B CA 1
ATOM 2891 C C . ARG B 1 97 ? 30.264 -5.520 36.082 1.00 30.07 85 ARG B C 1
ATOM 2892 O O . ARG B 1 97 ? 31.364 -5.097 35.709 1.00 29.93 85 ARG B O 1
ATOM 2900 N N . LEU B 1 98 ? 30.087 -6.725 36.617 1.00 31.75 86 LEU B N 1
ATOM 2901 C CA . LEU B 1 98 ? 31.201 -7.652 36.781 1.00 31.77 86 LEU B CA 1
ATOM 2902 C C . LEU B 1 98 ? 31.264 -8.594 35.588 1.00 32.46 86 LEU B C 1
ATOM 2903 O O . LEU B 1 98 ? 32.324 -9.079 35.215 1.00 32.71 86 LEU B O 1
ATOM 2908 N N . GLU B 1 99 ? 30.108 -8.812 34.988 1.00 33.56 87 GLU B N 1
ATOM 2909 C CA . GLU B 1 99 ? 29.909 -9.792 33.955 1.00 33.69 87 GLU B CA 1
ATOM 2910 C C . GLU B 1 99 ? 28.462 -9.590 33.492 1.00 33.69 87 GLU B C 1
ATOM 2911 O O . GLU B 1 99 ? 27.645 -9.116 34.261 1.00 31.59 87 GLU B O 1
ATOM 2917 N N . GLU B 1 100 ? 28.143 -9.955 32.252 1.00 35.31 88 GLU B N 1
ATOM 2918 C CA . GLU B 1 100 ? 26.770 -9.880 31.754 1.00 35.94 88 GLU B CA 1
ATOM 2919 C C . GLU B 1 100 ? 25.825 -10.435 32.805 1.00 34.20 88 GLU B C 1
ATOM 2920 O O . GLU B 1 100 ? 25.974 -11.564 33.234 1.00 30.91 88 GLU B O 1
ATOM 2926 N N . GLY B 1 101 ? 24.874 -9.633 33.240 1.00 33.32 89 GLY B N 1
ATOM 2927 C CA . GLY B 1 101 ? 23.894 -10.093 34.227 1.00 33.84 89 GLY B CA 1
ATOM 2928 C C . GLY B 1 101 ? 24.372 -10.281 35.663 1.00 32.46 89 GLY B C 1
ATOM 2929 O O . GLY B 1 101 ? 23.622 -10.809 36.470 1.00 33.91 89 GLY B O 1
ATOM 2930 N N . ILE B 1 102 ? 25.612 -9.877 35.982 1.00 32.18 90 ILE B N 1
ATOM 2931 C CA . ILE B 1 102 ? 26.143 -9.855 37.360 1.00 27.88 90 ILE B CA 1
ATOM 2932 C C . ILE B 1 102 ? 26.693 -8.441 37.643 1.00 29.42 90 ILE B C 1
ATOM 2933 O O . ILE B 1 102 ? 27.669 -7.970 37.010 1.00 30.59 90 ILE B O 1
ATOM 2938 N N . TRP B 1 103 ? 26.042 -7.767 38.592 1.00 25.53 91 TRP B N 1
ATOM 2939 C CA . TRP B 1 103 ? 26.311 -6.384 38.923 1.00 27.17 91 TRP B CA 1
ATOM 2940 C C . TRP B 1 103 ? 26.487 -6.148 40.414 1.00 25.46 91 TRP B C 1
ATOM 2941 O O . TRP B 1 103 ? 25.753 -6.722 41.225 1.00 27.35 91 TRP B O 1
ATOM 2952 N N . LYS B 1 104 ? 27.439 -5.275 40.766 1.00 24.43 92 LYS B N 1
ATOM 2953 C CA . LYS B 1 104 ? 27.494 -4.684 42.078 1.00 26.13 92 LYS B CA 1
ATOM 2954 C C . LYS B 1 104 ? 26.427 -3.635 42.106 1.00 25.23 92 LYS B C 1
ATOM 2955 O O . LYS B 1 104 ? 26.378 -2.786 41.223 1.00 27.30 92 LYS B O 1
ATOM 2961 N N . CYS B 1 105 ? 25.595 -3.695 43.133 1.00 27.01 93 CYS B N 1
ATOM 2962 C CA . CYS B 1 105 ? 24.408 -2.860 43.246 1.00 27.48 93 CYS B CA 1
ATOM 2963 C C . CYS B 1 105 ? 24.325 -2.233 44.613 1.00 28.51 93 CYS B C 1
ATOM 2964 O O . CYS B 1 105 ? 24.793 -2.779 45.605 1.00 24.71 93 CYS B O 1
ATOM 2967 N N . LEU B 1 106 ? 23.663 -1.088 44.651 1.00 27.73 94 LEU B N 1
ATOM 2968 C CA . LEU B 1 106 ? 23.281 -0.465 45.898 1.00 30.55 94 LEU B CA 1
ATOM 2969 C C . LEU B 1 106 ? 21.862 -0.943 46.161 1.00 30.82 94 LEU B C 1
ATOM 2970 O O . LEU B 1 106 ? 20.992 -0.760 45.317 1.00 32.93 94 LEU B O 1
ATOM 2975 N N . VAL B 1 107 ? 21.642 -1.597 47.295 1.00 30.05 95 VAL B N 1
ATOM 2976 C CA . VAL B 1 107 ? 20.348 -2.174 47.613 1.00 31.69 95 VAL B CA 1
ATOM 2977 C C . VAL B 1 107 ? 19.849 -1.504 48.894 1.00 34.84 95 VAL B C 1
ATOM 2978 O O . VAL B 1 107 ? 20.561 -1.493 49.897 1.00 34.03 95 VAL B O 1
ATOM 2982 N N . ARG B 1 108 ? 18.632 -0.955 48.848 1.00 35.87 96 ARG B N 1
ATOM 2983 C CA . ARG B 1 108 ? 18.049 -0.211 49.971 1.00 39.50 96 ARG B CA 1
ATOM 2984 C C . ARG B 1 108 ? 16.584 -0.614 50.146 1.00 40.03 96 ARG B C 1
ATOM 2985 O O . ARG B 1 108 ? 15.801 -0.448 49.214 1.00 40.10 96 ARG B O 1
ATOM 2993 N N . PRO B 1 109 ? 16.184 -1.141 51.302 1.00 42.06 97 PRO B N 1
ATOM 2994 C CA . PRO B 1 109 ? 17.033 -1.398 52.460 1.00 43.10 97 PRO B CA 1
ATOM 2995 C C . PRO B 1 109 ? 17.921 -2.635 52.336 1.00 45.20 97 PRO B C 1
ATOM 2996 O O . PRO B 1 109 ? 17.442 -3.735 52.055 1.00 46.15 97 PRO B O 1
ATOM 3000 N N . GLY B 1 110 ? 19.211 -2.439 52.591 1.00 46.96 98 GLY B N 1
ATOM 3001 C CA . GLY B 1 110 ? 20.231 -3.456 52.377 1.00 46.58 98 GLY B CA 1
ATOM 3002 C C . GLY B 1 110 ? 20.347 -4.474 53.484 1.00 46.76 98 GLY B C 1
ATOM 3003 O O . GLY B 1 110 ? 20.704 -5.605 53.214 1.00 46.33 98 GLY B O 1
ATOM 3004 N N . GLN B 1 111 ? 20.051 -4.084 54.724 1.00 47.48 99 GLN B N 1
ATOM 3005 C CA . GLN B 1 111 ? 20.099 -5.008 55.876 1.00 48.38 99 GLN B CA 1
ATOM 3006 C C . GLN B 1 111 ? 19.371 -6.330 55.588 1.00 48.28 99 GLN B C 1
ATOM 3007 O O . GLN B 1 111 ? 19.769 -7.402 56.063 1.00 46.75 99 GLN B O 1
ATOM 3009 N N . LYS B 1 112 ? 18.304 -6.235 54.799 1.00 48.68 100 LYS B N 1
ATOM 3010 C CA . LYS B 1 112 ? 17.537 -7.399 54.368 1.00 48.57 100 LYS B CA 1
ATOM 3011 C C . LYS B 1 112 ? 18.338 -8.387 53.499 1.00 46.39 100 LYS B C 1
ATOM 3012 O O . LYS B 1 112 ? 18.160 -9.596 53.613 1.00 46.90 100 LYS B O 1
ATOM 3014 N N . VAL B 1 113 ? 19.233 -7.880 52.657 1.00 42.86 101 VAL B N 1
ATOM 3015 C CA . VAL B 1 113 ? 19.776 -8.664 51.548 1.00 40.26 101 VAL B CA 1
ATOM 3016 C C . VAL B 1 113 ? 21.152 -9.256 51.865 1.00 39.75 101 VAL B C 1
ATOM 3017 O O . VAL B 1 113 ? 22.082 -8.523 52.164 1.00 39.84 101 VAL B O 1
ATOM 3021 N N . LYS B 1 114 ? 21.259 -10.590 51.828 1.00 37.36 102 LYS B N 1
ATOM 3022 C CA . LYS B 1 114 ? 22.517 -11.300 52.086 1.00 37.11 102 LYS B CA 1
ATOM 3023 C C . LYS B 1 114 ? 22.695 -12.389 51.046 1.00 36.16 102 LYS B C 1
ATOM 3024 O O . LYS B 1 114 ? 21.852 -12.581 50.187 1.00 38.43 102 LYS B O 1
ATOM 3026 N N . LYS B 1 115 ? 23.792 -13.113 51.119 1.00 36.35 103 LYS B N 1
ATOM 3027 C CA . LYS B 1 115 ? 24.069 -14.129 50.124 1.00 36.93 103 LYS B CA 1
ATOM 3028 C C . LYS B 1 115 ? 22.919 -15.138 50.098 1.00 37.31 103 LYS B C 1
ATOM 3029 O O . LYS B 1 115 ? 22.472 -15.589 51.138 1.00 38.31 103 LYS B O 1
ATOM 3035 N N . GLY B 1 116 ? 22.409 -15.446 48.914 1.00 36.04 104 GLY B N 1
ATOM 3036 C CA . GLY B 1 116 ? 21.274 -16.355 48.798 1.00 36.24 104 GLY B CA 1
ATOM 3037 C C . GLY B 1 116 ? 19.926 -15.672 48.769 1.00 35.62 104 GLY B C 1
ATOM 3038 O O . GLY B 1 116 ? 18.941 -16.290 48.385 1.00 36.08 104 GLY B O 1
ATOM 3039 N N . THR B 1 117 ? 19.855 -14.408 49.176 1.00 34.19 105 THR B N 1
ATOM 3040 C CA . THR B 1 117 ? 18.594 -13.696 49.143 1.00 34.56 105 THR B CA 1
ATOM 3041 C C . THR B 1 117 ? 18.099 -13.636 47.698 1.00 35.63 105 THR B C 1
ATOM 3042 O O . THR B 1 117 ? 18.857 -13.258 46.806 1.00 31.69 105 THR B O 1
ATOM 3046 N N . GLU B 1 118 ? 16.837 -14.024 47.473 1.00 35.06 106 GLU B N 1
ATOM 3047 C CA . GLU B 1 118 ? 16.223 -13.935 46.142 1.00 36.13 106 GLU B CA 1
ATOM 3048 C C . GLU B 1 118 ? 15.325 -12.707 46.079 1.00 35.93 106 GLU B C 1
ATOM 3049 O O . GLU B 1 118 ? 14.669 -12.360 47.061 1.00 37.47 106 GLU B O 1
ATOM 3053 N N . LEU B 1 119 ? 15.302 -12.057 44.917 1.00 35.35 107 LEU B N 1
ATOM 3054 C CA . LEU B 1 119 ? 14.547 -10.814 44.708 1.00 34.63 107 LEU B CA 1
ATOM 3055 C C . LEU B 1 119 ? 13.783 -10.905 43.394 1.00 35.07 107 LEU B C 1
ATOM 3056 O O . LEU B 1 119 ? 14.351 -11.263 42.363 1.00 34.22 107 LEU B O 1
ATOM 3061 N N . VAL B 1 120 ? 12.483 -10.607 43.422 1.00 36.29 108 VAL B N 1
ATOM 3062 C CA . VAL B 1 120 ? 11.698 -10.637 42.208 1.00 34.85 108 VAL B CA 1
ATOM 3063 C C . VAL B 1 120 ? 11.387 -9.205 41.798 1.00 35.71 108 VAL B C 1
ATOM 3064 O O . VAL B 1 120 ? 10.971 -8.401 42.626 1.00 34.96 108 VAL B O 1
ATOM 3068 N N . ILE B 1 121 ? 11.621 -8.893 40.523 1.00 36.79 109 ILE B N 1
ATOM 3069 C CA . ILE B 1 121 ? 11.240 -7.608 39.932 1.00 38.02 109 ILE B CA 1
ATOM 3070 C C . ILE B 1 121 ? 9.936 -7.788 39.138 1.00 40.23 109 ILE B C 1
ATOM 3071 O O . ILE B 1 121 ? 8.910 -7.202 39.498 1.00 39.85 109 ILE B O 1
ATOM 3076 N N . ASP B 1 122 ? 10.008 -8.592 38.066 1.00 41.49 110 ASP B N 1
ATOM 3077 C CA . ASP B 1 122 ? 8.861 -9.003 37.234 1.00 40.59 110 ASP B CA 1
ATOM 3078 C C . ASP B 1 122 ? 8.695 -10.509 37.307 1.00 40.02 110 ASP B C 1
ATOM 3079 O O . ASP B 1 122 ? 9.493 -11.220 37.911 1.00 37.97 110 ASP B O 1
ATOM 3084 N N . GLU B 1 123 ? 7.651 -10.978 36.628 1.00 42.21 111 GLU B N 1
ATOM 3085 C CA . GLU B 1 123 ? 7.561 -12.354 36.143 1.00 42.22 111 GLU B CA 1
ATOM 3086 C C . GLU B 1 123 ? 8.717 -12.680 35.184 1.00 42.90 111 GLU B C 1
ATOM 3087 O O . GLU B 1 123 ? 9.077 -13.842 35.031 1.00 44.46 111 GLU B O 1
ATOM 3090 N N . ASP B 1 124 ? 9.272 -11.660 34.533 1.00 40.63 112 ASP B N 1
ATOM 3091 C CA . ASP B 1 124 ? 10.362 -11.818 33.577 1.00 41.07 112 ASP B CA 1
ATOM 3092 C C . ASP B 1 124 ? 11.756 -11.606 34.155 1.00 40.80 112 ASP B C 1
ATOM 3093 O O . ASP B 1 124 ? 12.727 -11.703 33.413 1.00 43.64 112 ASP B O 1
ATOM 3098 N N . LEU B 1 125 ? 11.888 -11.240 35.426 1.00 39.52 113 LEU B N 1
ATOM 3099 C CA . LEU B 1 125 ? 13.220 -10.850 35.951 1.00 35.81 113 LEU B CA 1
ATOM 3100 C C . LEU B 1 125 ? 13.314 -11.024 37.450 1.00 35.21 113 LEU B C 1
ATOM 3101 O O . LEU B 1 125 ? 12.470 -10.546 38.211 1.00 34.70 113 LEU B O 1
ATOM 3106 N N . SER B 1 126 ? 14.343 -11.745 37.863 1.00 32.84 114 SER B N 1
ATOM 3107 C CA . SER B 1 126 ? 14.619 -11.962 39.257 1.00 32.05 114 SER B CA 1
ATOM 3108 C C . SER B 1 126 ? 16.121 -11.758 39.440 1.00 31.21 114 SER B C 1
ATOM 3109 O O . SER B 1 126 ? 16.828 -11.455 38.470 1.00 28.89 114 SER B O 1
ATOM 3112 N N . ALA B 1 127 ? 16.589 -11.875 40.681 1.00 30.29 115 ALA B N 1
ATOM 3113 C CA . ALA B 1 127 ? 18.007 -11.736 41.016 1.00 29.72 115 ALA B CA 1
ATOM 3114 C C . ALA B 1 127 ? 18.266 -12.500 42.287 1.00 29.25 115 ALA B C 1
ATOM 3115 O O . ALA B 1 127 ? 17.375 -12.625 43.136 1.00 29.69 115 ALA B O 1
ATOM 3117 N N . VAL B 1 128 ? 19.471 -13.052 42.392 1.00 29.07 116 VAL B N 1
ATOM 3118 C CA . VAL B 1 128 ? 19.927 -13.706 43.588 1.00 26.56 116 VAL B CA 1
ATOM 3119 C C . VAL B 1 128 ? 21.161 -12.955 44.057 1.00 27.52 116 VAL B C 1
ATOM 3120 O O . VAL B 1 128 ? 22.003 -12.545 43.252 1.00 26.71 116 VAL B O 1
ATOM 3123 N N . CYS B 1 129 ? 21.283 -12.786 45.364 1.00 26.88 117 CYS B N 1
ATOM 3124 C CA . CYS B 1 129 ? 22.445 -12.123 45.897 1.00 25.94 117 CYS B CA 1
ATOM 3125 C C . CYS B 1 129 ? 23.548 -13.147 46.046 1.00 25.82 117 CYS B C 1
ATOM 3126 O O . CYS B 1 129 ? 23.347 -14.193 46.667 1.00 25.80 117 CYS B O 1
ATOM 3129 N N . LEU B 1 130 ? 24.700 -12.854 45.440 1.00 23.59 118 LEU B N 1
ATOM 3130 C CA . LEU B 1 130 ? 25.882 -13.722 45.543 1.00 23.98 118 LEU B CA 1
ATOM 3131 C C . LEU B 1 130 ? 26.824 -13.302 46.632 1.00 22.52 118 LEU B C 1
ATOM 3132 O O . LEU B 1 130 ? 27.750 -14.022 46.942 1.00 23.74 118 LEU B O 1
ATOM 3137 N N . GLY B 1 131 ? 26.646 -12.104 47.190 1.00 23.70 119 GLY B N 1
ATOM 3138 C CA . GLY B 1 131 ? 27.506 -11.674 48.266 1.00 20.65 119 GLY B CA 1
ATOM 3139 C C . GLY B 1 131 ? 27.429 -10.191 48.477 1.00 21.56 119 GLY B C 1
ATOM 3140 O O . GLY B 1 131 ? 26.652 -9.488 47.814 1.00 21.97 119 GLY B O 1
ATOM 3141 N N . ARG B 1 132 ? 28.213 -9.738 49.434 1.00 21.61 120 ARG B N 1
ATOM 3142 C CA . ARG B 1 132 ? 28.264 -8.335 49.834 1.00 24.95 120 ARG B CA 1
ATOM 3143 C C . ARG B 1 132 ? 29.685 -7.850 49.644 1.00 25.28 120 ARG B C 1
ATOM 3144 O O . ARG B 1 132 ? 30.651 -8.559 49.993 1.00 24.35 120 ARG B O 1
ATOM 3152 N N . GLY B 1 133 ? 29.810 -6.645 49.089 1.00 24.62 121 GLY B N 1
ATOM 3153 C CA . GLY B 1 133 ? 31.097 -6.015 48.967 1.00 23.15 121 GLY B CA 1
ATOM 3154 C C . GLY B 1 133 ? 31.482 -5.398 50.263 1.00 25.13 121 GLY B C 1
ATOM 3155 O O . GLY B 1 133 ? 30.614 -5.014 51.078 1.00 24.49 121 GLY B O 1
ATOM 3156 N N . GLU B 1 134 ? 32.808 -5.305 50.444 1.00 28.98 122 GLU B N 1
ATOM 3157 C CA . GLU B 1 134 ? 33.433 -4.541 51.525 1.00 32.40 122 GLU B CA 1
ATOM 3158 C C . GLU B 1 134 ? 32.985 -3.056 51.487 1.00 31.48 122 GLU B C 1
ATOM 3159 O O . GLU B 1 134 ? 33.049 -2.354 52.498 1.00 32.42 122 GLU B O 1
ATOM 3165 N N . ASP B 1 135 ? 32.550 -2.606 50.313 1.00 29.53 123 ASP B N 1
ATOM 3166 C CA . ASP B 1 135 ? 32.081 -1.238 50.098 1.00 28.28 123 ASP B CA 1
ATOM 3167 C C . ASP B 1 135 ? 30.605 -1.032 50.455 1.00 28.40 123 ASP B C 1
ATOM 3168 O O . ASP B 1 135 ? 30.111 0.090 50.380 1.00 31.28 123 ASP B O 1
ATOM 3173 N N . GLY B 1 136 ? 29.903 -2.101 50.827 1.00 26.51 124 GLY B N 1
ATOM 3174 C CA . GLY B 1 136 ? 28.474 -2.016 51.188 1.00 27.55 124 GLY B CA 1
ATOM 3175 C C . GLY B 1 136 ? 27.487 -2.361 50.082 1.00 26.82 124 GLY B C 1
ATOM 3176 O O . GLY B 1 136 ? 26.279 -2.253 50.254 1.00 27.63 124 GLY B O 1
ATOM 3177 N N . THR B 1 137 ? 28.001 -2.752 48.923 1.00 25.10 125 THR B N 1
ATOM 3178 C CA . THR B 1 137 ? 27.146 -3.110 47.814 1.00 22.93 125 THR B CA 1
ATOM 3179 C C . THR B 1 137 ? 26.772 -4.564 47.964 1.00 22.74 125 THR B C 1
ATOM 3180 O O . THR B 1 137 ? 27.238 -5.248 48.886 1.00 24.78 125 THR B O 1
ATOM 3184 N N . ARG B 1 138 ? 25.896 -5.001 47.071 1.00 21.67 126 ARG B N 1
ATOM 3185 C CA . ARG B 1 138 ? 25.440 -6.374 46.960 1.00 24.02 126 ARG B CA 1
ATOM 3186 C C . ARG B 1 138 ? 25.790 -6.814 45.560 1.00 23.63 126 ARG B C 1
ATOM 3187 O O . ARG B 1 138 ? 25.576 -6.073 44.614 1.00 25.05 126 ARG B O 1
ATOM 3195 N N . ILE B 1 139 ? 26.358 -8.003 45.430 1.00 23.07 127 ILE B N 1
ATOM 3196 C CA . ILE B 1 139 ? 26.596 -8.567 44.126 1.00 22.29 127 ILE B CA 1
ATOM 3197 C C . ILE B 1 139 ? 25.365 -9.367 43.789 1.00 24.24 127 ILE B C 1
ATOM 3198 O O . ILE B 1 139 ? 25.016 -10.304 44.486 1.00 25.04 127 ILE B O 1
ATOM 3203 N N . LEU B 1 140 ? 24.711 -8.988 42.707 1.00 23.70 128 LEU B N 1
ATOM 3204 C CA . LEU B 1 140 ? 23.466 -9.617 42.302 1.00 26.88 128 LEU B CA 1
ATOM 3205 C C . LEU B 1 140 ? 23.633 -10.293 40.958 1.00 26.24 128 LEU B C 1
ATOM 3206 O O . LEU B 1 140 ? 24.149 -9.706 40.016 1.00 26.74 128 LEU B O 1
ATOM 3211 N N . LYS B 1 141 ? 23.181 -11.538 40.879 1.00 26.67 129 LYS B N 1
ATOM 3212 C CA . LYS B 1 141 ? 23.083 -12.260 39.608 1.00 26.92 129 LYS B CA 1
ATOM 3213 C C . LYS B 1 141 ? 21.615 -12.246 39.160 1.00 27.06 129 LYS B C 1
ATOM 3214 O O . LYS B 1 141 ? 20.737 -12.760 39.860 1.00 27.28 129 LYS B O 1
ATOM 3220 N N . PHE B 1 142 ? 21.356 -11.628 38.013 1.00 28.15 130 PHE B N 1
ATOM 3221 C CA . PHE B 1 142 ? 19.997 -11.530 37.458 1.00 28.25 130 PHE B CA 1
ATOM 3222 C C . PHE B 1 142 ? 19.596 -12.815 36.757 1.00 31.16 130 PHE B C 1
ATOM 3223 O O . PHE B 1 142 ? 20.451 -13.557 36.292 1.00 29.24 130 PHE B O 1
ATOM 3231 N N . GLN B 1 143 ? 18.296 -13.103 36.747 1.00 32.77 131 GLN B N 1
ATOM 3232 C CA . GLN B 1 143 ? 17.760 -14.291 36.075 1.00 34.46 131 GLN B CA 1
ATOM 3233 C C . GLN B 1 143 ? 16.644 -13.769 35.165 1.00 36.41 131 GLN B C 1
ATOM 3234 O O . GLN B 1 143 ? 15.636 -13.286 35.679 1.00 34.09 131 GLN B O 1
ATOM 3240 N N . PRO B 1 144 ? 16.843 -13.754 33.839 1.00 37.59 132 PRO B N 1
ATOM 3241 C CA . PRO B 1 144 ? 18.029 -14.269 33.172 1.00 37.16 132 PRO B CA 1
ATOM 3242 C C . PRO B 1 144 ? 19.165 -13.263 33.218 1.00 36.40 132 PRO B C 1
ATOM 3243 O O . PRO B 1 144 ? 18.942 -12.092 33.508 1.00 36.10 132 PRO B O 1
ATOM 3247 N N . GLN B 1 145 ? 20.376 -13.724 32.933 1.00 36.33 133 GLN B N 1
ATOM 3248 C CA . GLN B 1 145 ? 21.538 -12.857 32.884 1.00 37.28 133 GLN B CA 1
ATOM 3249 C C . GLN B 1 145 ? 21.588 -12.107 31.572 1.00 38.17 133 GLN B C 1
ATOM 3250 O O . GLN B 1 145 ? 22.355 -12.445 30.675 1.00 39.45 133 GLN B O 1
ATOM 3256 N N . ASP B 1 146 ? 20.769 -11.070 31.480 1.00 37.82 134 ASP B N 1
ATOM 3257 C CA . ASP B 1 146 ? 20.570 -10.332 30.232 1.00 38.56 134 ASP B CA 1
ATOM 3258 C C . ASP B 1 146 ? 20.486 -8.836 30.557 1.00 37.12 134 ASP B C 1
ATOM 3259 O O . ASP B 1 146 ? 19.508 -8.368 31.117 1.00 35.63 134 ASP B O 1
ATOM 3264 N N . ASP B 1 147 ? 21.527 -8.094 30.218 1.00 40.03 135 ASP B N 1
ATOM 3265 C CA . ASP B 1 147 ? 21.637 -6.687 30.613 1.00 41.19 135 ASP B CA 1
ATOM 3266 C C . ASP B 1 147 ? 20.604 -5.806 29.920 1.00 42.66 135 ASP B C 1
ATOM 3267 O O . ASP B 1 147 ? 20.148 -4.797 30.478 1.00 42.20 135 ASP B O 1
ATOM 3272 N N . ARG B 1 148 ? 20.267 -6.162 28.687 1.00 44.89 136 ARG B N 1
ATOM 3273 C CA . ARG B 1 148 ? 19.276 -5.399 27.921 1.00 45.30 136 ARG B CA 1
ATOM 3274 C C . ARG B 1 148 ? 17.912 -5.479 28.602 1.00 42.61 136 ARG B C 1
ATOM 3275 O O . ARG B 1 148 ? 17.240 -4.467 28.800 1.00 42.19 136 ARG B O 1
ATOM 3278 N N . LEU B 1 149 ? 17.543 -6.677 29.022 1.00 39.03 137 LEU B N 1
ATOM 3279 C CA . LEU B 1 149 ? 16.333 -6.849 29.803 1.00 39.78 137 LEU B CA 1
ATOM 3280 C C . LEU B 1 149 ? 16.377 -6.018 31.086 1.00 39.51 137 LEU B C 1
ATOM 3281 O O . LEU B 1 149 ? 15.430 -5.299 31.415 1.00 39.46 137 LEU B O 1
ATOM 3286 N N . ILE B 1 150 ? 17.489 -6.115 31.803 1.00 38.35 138 ILE B N 1
ATOM 3287 C CA . ILE B 1 150 ? 17.651 -5.383 33.060 1.00 37.14 138 ILE B CA 1
ATOM 3288 C C . ILE B 1 150 ? 17.464 -3.868 32.820 1.00 36.53 138 ILE B C 1
ATOM 3289 O O . ILE B 1 150 ? 16.772 -3.181 33.566 1.00 36.81 138 ILE B O 1
ATOM 3294 N N . PHE B 1 151 ? 18.090 -3.347 31.783 1.00 38.18 139 PHE B N 1
ATOM 3295 C CA . PHE B 1 151 ? 17.993 -1.921 31.521 1.00 40.70 139 PHE B CA 1
ATOM 3296 C C . PHE B 1 151 ? 16.551 -1.555 31.138 1.00 43.04 139 PHE B C 1
ATOM 3297 O O . PHE B 1 151 ? 16.013 -0.543 31.616 1.00 43.08 139 PHE B O 1
ATOM 3305 N N . GLU B 1 152 ? 15.926 -2.404 30.310 1.00 43.55 140 GLU B N 1
ATOM 3306 C CA . GLU B 1 152 ? 14.526 -2.225 29.922 1.00 44.71 140 GLU B CA 1
ATOM 3307 C C . GLU B 1 152 ? 13.650 -2.124 31.158 1.00 44.58 140 GLU B C 1
ATOM 3308 O O . GLU B 1 152 ? 12.923 -1.154 31.321 1.00 45.15 140 GLU B O 1
ATOM 3311 N N . LYS B 1 153 ? 13.739 -3.123 32.032 1.00 44.45 141 LYS B N 1
ATOM 3312 C CA . LYS B 1 153 ? 13.016 -3.110 33.306 1.00 43.81 141 LYS B CA 1
ATOM 3313 C C . LYS B 1 153 ? 13.305 -1.876 34.195 1.00 44.72 141 LYS B C 1
ATOM 3314 O O . LYS B 1 153 ? 12.518 -1.584 35.091 1.00 43.88 141 LYS B O 1
ATOM 3318 N N . GLY B 1 154 ? 14.423 -1.170 33.978 1.00 46.21 142 GLY B N 1
ATOM 3319 C CA . GLY B 1 154 ? 14.771 0.002 34.792 1.00 46.95 142 GLY B CA 1
ATOM 3320 C C . GLY B 1 154 ? 14.984 1.267 33.988 1.00 48.21 142 GLY B C 1
ATOM 3321 O O . GLY B 1 154 ? 14.017 1.935 33.605 1.00 48.21 142 GLY B O 1
ATOM 3322 N N . THR B 1 186 ? 34.966 18.442 34.295 1.00 50.10 174 THR B N 1
ATOM 3323 C CA . THR B 1 186 ? 35.674 18.630 33.053 1.00 46.74 174 THR B CA 1
ATOM 3324 C C . THR B 1 186 ? 37.185 18.994 33.124 1.00 42.57 174 THR B C 1
ATOM 3325 O O . THR B 1 186 ? 37.755 19.175 32.072 1.00 37.26 174 THR B O 1
ATOM 3329 N N . ALA B 1 187 ? 37.829 19.124 34.292 1.00 40.31 175 ALA B N 1
ATOM 3330 C CA . ALA B 1 187 ? 39.302 19.456 34.325 1.00 39.73 175 ALA B CA 1
ATOM 3331 C C . ALA B 1 187 ? 40.153 18.438 33.547 1.00 38.32 175 ALA B C 1
ATOM 3332 O O . ALA B 1 187 ? 41.120 18.801 32.884 1.00 39.14 175 ALA B O 1
ATOM 3334 N N . GLY B 1 188 ? 39.743 17.169 33.618 1.00 38.43 176 GLY B N 1
ATOM 3335 C CA . GLY B 1 188 ? 40.337 16.054 32.882 1.00 39.90 176 GLY B CA 1
ATOM 3336 C C . GLY B 1 188 ? 40.360 16.192 31.373 1.00 40.83 176 GLY B C 1
ATOM 3337 O O . GLY B 1 188 ? 41.176 15.587 30.722 1.00 43.81 176 GLY B O 1
ATOM 3338 N N . LEU B 1 189 ? 39.468 16.994 30.825 1.00 40.82 177 LEU B N 1
ATOM 3339 C CA . LEU B 1 189 ? 39.348 17.128 29.377 1.00 42.99 177 LEU B CA 1
ATOM 3340 C C . LEU B 1 189 ? 40.514 17.896 28.752 1.00 42.56 177 LEU B C 1
ATOM 3341 O O . LEU B 1 189 ? 40.663 17.850 27.548 1.00 44.95 177 LEU B O 1
ATOM 3346 N N . HIS B 1 190 ? 41.328 18.585 29.568 1.00 39.21 178 HIS B N 1
ATOM 3347 C CA . HIS B 1 190 ? 42.613 19.126 29.106 1.00 37.67 178 HIS B CA 1
ATOM 3348 C C . HIS B 1 190 ? 43.639 18.038 28.762 1.00 36.69 178 HIS B C 1
ATOM 3349 O O . HIS B 1 190 ? 44.540 18.285 27.975 1.00 39.88 178 HIS B O 1
ATOM 3356 N N . PHE B 1 191 ? 43.523 16.846 29.341 1.00 35.79 179 PHE B N 1
ATOM 3357 C CA . PHE B 1 191 ? 44.431 15.769 29.010 1.00 37.60 179 PHE B CA 1
ATOM 3358 C C . PHE B 1 191 ? 44.022 15.139 27.663 1.00 42.75 179 PHE B C 1
ATOM 3359 O O . PHE B 1 191 ? 42.926 14.628 27.554 1.00 48.98 179 PHE B O 1
ATOM 3367 N N . THR B 1 192 ? 44.893 15.164 26.654 1.00 41.72 180 THR B N 1
ATOM 3368 C CA . THR B 1 192 ? 44.636 14.477 25.374 1.00 40.20 180 THR B CA 1
ATOM 3369 C C . THR B 1 192 ? 45.205 13.058 25.445 1.00 39.68 180 THR B C 1
ATOM 3370 O O . THR B 1 192 ? 46.052 12.782 26.276 1.00 36.92 180 THR B O 1
ATOM 3374 N N . PRO B 1 193 ? 44.781 12.148 24.567 1.00 42.00 181 PRO B N 1
ATOM 3375 C CA . PRO B 1 193 ? 45.409 10.811 24.523 1.00 39.70 181 PRO B CA 1
ATOM 3376 C C . PRO B 1 193 ? 46.912 10.859 24.275 1.00 36.30 181 PRO B C 1
ATOM 3377 O O . PRO B 1 193 ? 47.635 10.049 24.801 1.00 39.30 181 PRO B O 1
ATOM 3381 N N . GLU B 1 194 ? 47.368 11.816 23.490 1.00 33.31 182 GLU B N 1
ATOM 3382 C CA . GLU B 1 194 ? 48.791 11.986 23.207 1.00 36.14 182 GLU B CA 1
ATOM 3383 C C . GLU B 1 194 ? 49.563 12.404 24.456 1.00 34.55 182 GLU B C 1
ATOM 3384 O O . GLU B 1 194 ? 50.671 11.933 24.680 1.00 34.11 182 GLU B O 1
ATOM 3387 N N . LEU B 1 195 ? 48.964 13.269 25.278 1.00 32.87 183 LEU B N 1
ATOM 3388 C CA . LEU B 1 195 ? 49.595 13.695 26.552 1.00 30.54 183 LEU B CA 1
ATOM 3389 C C . LEU B 1 195 ? 49.628 12.555 27.558 1.00 31.87 183 LEU B C 1
ATOM 3390 O O . LEU B 1 195 ? 50.668 12.250 28.163 1.00 29.73 183 LEU B O 1
ATOM 3395 N N . ILE B 1 196 ? 48.507 11.872 27.688 1.00 29.54 184 ILE B N 1
ATOM 3396 C CA . ILE B 1 196 ? 48.446 10.738 28.552 1.00 32.10 184 ILE B CA 1
ATOM 3397 C C . ILE B 1 196 ? 49.515 9.716 28.198 1.00 31.97 184 ILE B C 1
ATOM 3398 O O . ILE B 1 196 ? 50.165 9.190 29.070 1.00 30.92 184 ILE B O 1
ATOM 3403 N N . GLU B 1 197 ? 49.718 9.451 26.909 1.00 34.74 185 GLU B N 1
ATOM 3404 C CA . GLU B 1 197 ? 50.756 8.504 26.499 1.00 36.13 185 GLU B CA 1
ATOM 3405 C C . GLU B 1 197 ? 52.176 8.995 26.847 1.00 32.47 185 GLU B C 1
ATOM 3406 O O . GLU B 1 197 ? 52.966 8.241 27.374 1.00 31.77 185 GLU B O 1
ATOM 3411 N N . LYS B 1 198 ? 52.489 10.258 26.579 1.00 32.33 186 LYS B N 1
ATOM 3412 C CA . LYS B 1 198 ? 53.763 10.831 27.031 1.00 33.40 186 LYS B CA 1
ATOM 3413 C C . LYS B 1 198 ? 53.957 10.683 28.542 1.00 30.73 186 LYS B C 1
ATOM 3414 O O . LYS B 1 198 ? 55.025 10.309 29.006 1.00 28.36 186 LYS B O 1
ATOM 3420 N N . LEU B 1 199 ? 52.917 10.978 29.318 1.00 30.62 187 LEU B N 1
ATOM 3421 C CA . LEU B 1 199 ? 53.008 10.874 30.784 1.00 28.83 187 LEU B CA 1
ATOM 3422 C C . LEU B 1 199 ? 53.299 9.450 31.237 1.00 29.54 187 LEU B C 1
ATOM 3423 O O . LEU B 1 199 ? 54.156 9.182 32.134 1.00 28.06 187 LEU B O 1
ATOM 3428 N N . LYS B 1 200 ? 52.580 8.507 30.637 1.00 29.56 188 LYS B N 1
ATOM 3429 C CA . LYS B 1 200 ? 52.808 7.116 31.011 1.00 30.74 188 LYS B CA 1
ATOM 3430 C C . LYS B 1 200 ? 54.246 6.687 30.650 1.00 29.46 188 LYS B C 1
ATOM 3431 O O . LYS B 1 200 ? 54.905 5.965 31.404 1.00 28.78 188 LYS B O 1
ATOM 3437 N N . LYS B 1 201 ? 54.740 7.158 29.512 1.00 28.91 189 LYS B N 1
ATOM 3438 C CA . LYS B 1 201 ? 56.136 6.866 29.093 1.00 33.29 189 LYS B CA 1
ATOM 3439 C C . LYS B 1 201 ? 57.161 7.386 30.087 1.00 32.11 189 LYS B C 1
ATOM 3440 O O . LYS B 1 201 ? 58.238 6.838 30.194 1.00 31.80 189 LYS B O 1
ATOM 3443 N N . LYS B 1 202 ? 56.843 8.487 30.760 1.00 31.43 190 LYS B N 1
ATOM 3444 C CA . LYS B 1 202 ? 57.697 9.063 31.788 1.00 29.72 190 LYS B CA 1
ATOM 3445 C C . LYS B 1 202 ? 57.603 8.274 33.091 1.00 32.18 190 LYS B C 1
ATOM 3446 O O . LYS B 1 202 ? 58.419 8.474 33.998 1.00 32.83 190 LYS B O 1
ATOM 3452 N N . GLY B 1 203 ? 56.629 7.362 33.212 1.00 30.91 191 GLY B N 1
ATOM 3453 C CA . GLY B 1 203 ? 56.476 6.581 34.456 1.00 28.78 191 GLY B CA 1
ATOM 3454 C C . GLY B 1 203 ? 55.406 7.165 35.398 1.00 27.56 191 GLY B C 1
ATOM 3455 O O . GLY B 1 203 ? 55.286 6.754 36.550 1.00 26.55 191 GLY B O 1
ATOM 3456 N N . VAL B 1 204 ? 54.625 8.117 34.910 1.00 27.28 192 VAL B N 1
ATOM 3457 C CA . VAL B 1 204 ? 53.464 8.609 35.684 1.00 28.47 192 VAL B CA 1
ATOM 3458 C C . VAL B 1 204 ? 52.298 7.560 35.671 1.00 28.57 192 VAL B C 1
ATOM 3459 O O . VAL B 1 204 ? 51.935 7.065 34.632 1.00 25.02 192 VAL B O 1
ATOM 3463 N N . GLN B 1 205 ? 51.736 7.232 36.829 1.00 29.00 193 GLN B N 1
ATOM 3464 C CA . GLN B 1 205 ? 50.618 6.287 36.907 1.00 26.80 193 GLN B CA 1
ATOM 3465 C C . GLN B 1 205 ? 49.254 6.990 36.902 1.00 29.61 193 GLN B C 1
ATOM 3466 O O . GLN B 1 205 ? 49.154 8.181 37.227 1.00 27.07 193 GLN B O 1
ATOM 3472 N N . PHE B 1 206 ? 48.213 6.242 36.538 1.00 26.41 194 PHE B N 1
ATOM 3473 C CA . PHE B 1 206 ? 46.837 6.737 36.497 1.00 26.90 194 PHE B CA 1
ATOM 3474 C C . PHE B 1 206 ? 45.900 5.872 37.337 1.00 29.35 194 PHE B C 1
ATOM 3475 O O . PHE B 1 206 ? 46.098 4.668 37.457 1.00 26.22 194 PHE B O 1
ATOM 3483 N N . ALA B 1 207 ? 44.896 6.495 37.950 1.00 25.73 195 ALA B N 1
ATOM 3484 C CA . ALA B 1 207 ? 43.831 5.752 38.597 1.00 26.26 195 ALA B CA 1
ATOM 3485 C C . ALA B 1 207 ? 42.570 6.539 38.441 1.00 27.08 195 ALA B C 1
ATOM 3486 O O . ALA B 1 207 ? 42.595 7.730 38.082 1.00 22.66 195 ALA B O 1
ATOM 3488 N N . GLU B 1 208 ? 41.448 5.877 38.689 1.00 28.01 196 GLU B N 1
ATOM 3489 C CA . GLU B 1 208 ? 40.167 6.551 38.596 1.00 32.47 196 GLU B CA 1
ATOM 3490 C C . GLU B 1 208 ? 39.263 6.417 39.818 1.00 28.80 196 GLU B C 1
ATOM 3491 O O . GLU B 1 208 ? 39.245 5.402 40.544 1.00 30.06 196 GLU B O 1
ATOM 3497 N N . VAL B 1 209 ? 38.503 7.483 40.053 1.00 28.03 197 VAL B N 1
ATOM 3498 C CA . VAL B 1 209 ? 37.394 7.390 40.974 1.00 27.10 197 VAL B CA 1
ATOM 3499 C C . VAL B 1 209 ? 36.170 7.614 40.122 1.00 25.77 197 VAL B C 1
ATOM 3500 O O . VAL B 1 209 ? 36.248 8.202 39.047 1.00 28.17 197 VAL B O 1
ATOM 3504 N N . VAL B 1 210 ? 35.035 7.193 40.627 1.00 25.56 198 VAL B N 1
ATOM 3505 C CA . VAL B 1 210 ? 33.789 7.239 39.866 1.00 26.50 198 VAL B CA 1
ATOM 3506 C C . VAL B 1 210 ? 32.715 7.978 40.658 1.00 27.24 198 VAL B C 1
ATOM 3507 O O . VAL B 1 210 ? 32.673 7.945 41.914 1.00 26.82 198 VAL B O 1
ATOM 3511 N N . LEU B 1 211 ? 31.897 8.714 39.933 1.00 30.82 199 LEU B N 1
ATOM 3512 C CA . LEU B 1 211 ? 30.744 9.376 40.503 1.00 31.86 199 LEU B CA 1
ATOM 3513 C C . LEU B 1 211 ? 29.517 8.794 39.790 1.00 29.36 199 LEU B C 1
ATOM 3514 O O . LEU B 1 211 ? 29.342 8.970 38.595 1.00 31.28 199 LEU B O 1
ATOM 3519 N N . HIS B 1 212 ? 28.705 8.066 40.518 1.00 31.22 200 HIS B N 1
ATOM 3520 C CA . HIS B 1 212 ? 27.530 7.426 39.940 1.00 31.52 200 HIS B CA 1
ATOM 3521 C C . HIS B 1 212 ? 26.350 8.353 40.163 1.00 33.74 200 HIS B C 1
ATOM 3522 O O . HIS B 1 212 ? 26.002 8.620 41.299 1.00 32.76 200 HIS B O 1
ATOM 3529 N N . VAL B 1 213 ? 25.741 8.807 39.073 1.00 35.26 201 VAL B N 1
ATOM 3530 C CA . VAL B 1 213 ? 24.699 9.830 39.094 1.00 39.01 201 VAL B CA 1
ATOM 3531 C C . VAL B 1 213 ? 23.313 9.206 38.820 1.00 42.00 201 VAL B C 1
ATOM 3532 O O . VAL B 1 213 ? 23.068 8.575 37.778 1.00 37.03 201 VAL B O 1
ATOM 3536 N N . GLY B 1 214 ? 22.445 9.352 39.812 1.00 49.27 202 GLY B N 1
ATOM 3537 C CA . GLY B 1 214 ? 21.116 8.781 39.793 1.00 55.31 202 GLY B CA 1
ATOM 3538 C C . GLY B 1 214 ? 20.114 9.734 39.172 1.00 61.91 202 GLY B C 1
ATOM 3539 O O . GLY B 1 214 ? 19.496 10.540 39.872 1.00 64.04 202 GLY B O 1
ATOM 3540 N N . ILE B 1 215 ? 19.974 9.643 37.848 1.00 66.68 203 ILE B N 1
ATOM 3541 C CA . ILE B 1 215 ? 18.877 10.277 37.124 1.00 68.26 203 ILE B CA 1
ATOM 3542 C C . ILE B 1 215 ? 19.407 10.785 35.796 1.00 70.10 203 ILE B C 1
ATOM 3543 O O . ILE B 1 215 ? 20.450 11.436 35.764 1.00 72.09 203 ILE B O 1
ATOM 3544 N N . HIS B 1 232 ? 20.617 14.798 41.350 1.00 74.70 220 HIS B N 1
ATOM 3545 C CA . HIS B 1 232 ? 19.981 14.396 42.600 1.00 74.71 220 HIS B CA 1
ATOM 3546 C C . HIS B 1 232 ? 20.257 12.915 42.897 1.00 71.38 220 HIS B C 1
ATOM 3547 O O . HIS B 1 232 ? 19.826 12.039 42.163 1.00 74.23 220 HIS B O 1
ATOM 3554 N N . GLU B 1 233 ? 20.945 12.659 44.004 1.00 66.81 221 GLU B N 1
ATOM 3555 C CA . GLU B 1 233 ? 21.617 11.366 44.299 1.00 61.36 221 GLU B CA 1
ATOM 3556 C C . GLU B 1 233 ? 22.879 11.064 43.471 1.00 54.20 221 GLU B C 1
ATOM 3557 O O . GLU B 1 233 ? 22.843 10.825 42.273 1.00 49.74 221 GLU B O 1
ATOM 3563 N N . GLU B 1 234 ? 24.002 11.099 44.173 1.00 49.97 222 GLU B N 1
ATOM 3564 C CA . GLU B 1 234 ? 25.307 10.854 43.605 1.00 46.14 222 GLU B CA 1
ATOM 3565 C C . GLU B 1 234 ? 26.081 10.016 44.592 1.00 40.70 222 GLU B C 1
ATOM 3566 O O . GLU B 1 234 ? 26.101 10.293 45.789 1.00 37.74 222 GLU B O 1
ATOM 3572 N N . PHE B 1 235 ? 26.684 8.948 44.095 1.00 35.90 223 PHE B N 1
ATOM 3573 C CA . PHE B 1 235 ? 27.444 8.068 44.931 1.00 32.54 223 PHE B CA 1
ATOM 3574 C C . PHE B 1 235 ? 28.846 8.064 44.384 1.00 33.96 223 PHE B C 1
ATOM 3575 O O . PHE B 1 235 ? 29.048 7.917 43.169 1.00 34.14 223 PHE B O 1
ATOM 3583 N N . TYR B 1 236 ? 29.824 8.245 45.260 1.00 30.27 224 TYR B N 1
ATOM 3584 C CA . TYR B 1 236 ? 31.207 8.092 44.823 1.00 26.87 224 TYR B CA 1
ATOM 3585 C C . TYR B 1 236 ? 31.573 6.638 44.927 1.00 25.13 224 TYR B C 1
ATOM 3586 O O . TYR B 1 236 ? 31.013 5.883 45.735 1.00 25.91 224 TYR B O 1
ATOM 3595 N N . GLN B 1 237 ? 32.534 6.238 44.114 1.00 23.45 225 GLN B N 1
ATOM 3596 C CA . GLN B 1 237 ? 33.147 4.921 44.259 1.00 22.31 225 GLN B CA 1
ATOM 3597 C C . GLN B 1 237 ? 34.650 5.054 44.102 1.00 21.93 225 GLN B C 1
ATOM 3598 O O . GLN B 1 237 ? 35.114 5.705 43.182 1.00 23.25 225 GLN B O 1
ATOM 3604 N N . VAL B 1 238 ? 35.392 4.435 45.007 1.00 22.70 226 VAL B N 1
ATOM 3605 C CA . VAL B 1 238 ? 36.835 4.295 44.937 1.00 23.13 226 VAL B CA 1
ATOM 3606 C C . VAL B 1 238 ? 37.115 2.813 44.946 1.00 23.36 226 VAL B C 1
ATOM 3607 O O . VAL B 1 238 ? 37.065 2.143 45.980 1.00 24.48 226 VAL B O 1
ATOM 3611 N N . PRO B 1 239 ? 37.391 2.280 43.772 1.00 23.84 227 PRO B N 1
ATOM 3612 C CA . PRO B 1 239 ? 37.523 0.870 43.629 1.00 24.22 227 PRO B CA 1
ATOM 3613 C C . PRO B 1 239 ? 38.839 0.333 44.154 1.00 23.86 227 PRO B C 1
ATOM 3614 O O . PRO B 1 239 ? 39.788 1.075 44.412 1.00 24.00 227 PRO B O 1
ATOM 3618 N N . LYS B 1 240 ? 38.889 -0.984 44.297 1.00 26.09 228 LYS B N 1
ATOM 3619 C CA . LYS B 1 240 ? 40.008 -1.673 44.909 1.00 26.42 228 LYS B CA 1
ATOM 3620 C C . LYS B 1 240 ? 41.323 -1.305 44.272 1.00 26.17 228 LYS B C 1
ATOM 3621 O O . LYS B 1 240 ? 42.283 -1.115 44.960 1.00 25.84 228 LYS B O 1
ATOM 3627 N N . GLU B 1 241 ? 41.369 -1.220 42.942 1.00 26.06 229 GLU B N 1
ATOM 3628 C CA . GLU B 1 241 ? 42.628 -0.951 42.231 1.00 27.93 229 GLU B CA 1
ATOM 3629 C C . GLU B 1 241 ? 43.119 0.485 42.538 1.00 27.89 229 GLU B C 1
ATOM 3630 O O . GLU B 1 241 ? 44.315 0.738 42.711 1.00 29.09 229 GLU B O 1
ATOM 3636 N N . THR B 1 242 ? 42.183 1.401 42.700 1.00 27.12 230 THR B N 1
ATOM 3637 C CA . THR B 1 242 ? 42.536 2.772 43.097 1.00 24.63 230 THR B CA 1
ATOM 3638 C C . THR B 1 242 ? 43.004 2.872 44.532 1.00 23.01 230 THR B C 1
ATOM 3639 O O . THR B 1 242 ? 43.972 3.558 44.830 1.00 24.84 230 THR B O 1
ATOM 3643 N N . VAL B 1 243 ? 42.326 2.181 45.448 1.00 25.77 231 VAL B N 1
ATOM 3644 C CA . VAL B 1 243 ? 42.784 2.132 46.822 1.00 23.51 231 VAL B CA 1
ATOM 3645 C C . VAL B 1 243 ? 44.220 1.606 46.901 1.00 24.93 231 VAL B C 1
ATOM 3646 O O . VAL B 1 243 ? 45.041 2.133 47.655 1.00 25.69 231 VAL B O 1
ATOM 3650 N N . ARG B 1 244 ? 44.521 0.538 46.159 1.00 28.86 232 ARG B N 1
ATOM 3651 C CA . ARG B 1 244 ? 45.877 -0.026 46.147 1.00 25.27 232 ARG B CA 1
ATOM 3652 C C . ARG B 1 244 ? 46.900 0.962 45.638 1.00 25.33 232 ARG B C 1
ATOM 3653 O O . ARG B 1 244 ? 47.960 1.128 46.214 1.00 27.39 232 ARG B O 1
ATOM 3661 N N . LYS B 1 245 ? 46.590 1.632 44.533 1.00 27.89 233 LYS B N 1
ATOM 3662 C CA . LYS B 1 245 ? 47.508 2.614 43.973 1.00 25.78 233 LYS B CA 1
ATOM 3663 C C . LYS B 1 245 ? 47.761 3.810 44.873 1.00 26.98 233 LYS B C 1
ATOM 3664 O O . LYS B 1 245 ? 48.869 4.345 44.915 1.00 25.36 233 LYS B O 1
ATOM 3670 N N . LEU B 1 246 ? 46.742 4.251 45.592 1.00 27.23 234 LEU B N 1
ATOM 3671 C CA . LEU B 1 246 ? 46.911 5.380 46.525 1.00 26.57 234 LEU B CA 1
ATOM 3672 C C . LEU B 1 246 ? 47.900 4.984 47.610 1.00 26.20 234 LEU B C 1
ATOM 3673 O O . LEU B 1 246 ? 48.788 5.762 48.006 1.00 27.64 234 LEU B O 1
ATOM 3678 N N . ARG B 1 247 ? 47.729 3.772 48.122 1.00 30.87 235 ARG B N 1
ATOM 3679 C CA . ARG B 1 247 ? 48.608 3.264 49.173 1.00 32.52 235 ARG B CA 1
ATOM 3680 C C . ARG B 1 247 ? 50.035 3.046 48.661 1.00 28.94 235 ARG B C 1
ATOM 3681 O O . ARG B 1 247 ? 50.999 3.447 49.294 1.00 31.61 235 ARG B O 1
ATOM 3689 N N . GLU B 1 248 ? 50.174 2.458 47.490 1.00 29.14 236 GLU B N 1
ATOM 3690 C CA . GLU B 1 248 ? 51.510 2.277 46.868 1.00 29.05 236 GLU B CA 1
ATOM 3691 C C . GLU B 1 248 ? 52.252 3.586 46.556 1.00 31.58 236 GLU B C 1
ATOM 3692 O O . GLU B 1 248 ? 53.484 3.679 46.696 1.00 32.13 236 GLU B O 1
ATOM 3698 N N . THR B 1 249 ? 51.509 4.594 46.122 1.00 29.60 237 THR B N 1
ATOM 3699 C CA . THR B 1 249 ? 52.092 5.889 45.801 1.00 27.59 237 THR B CA 1
ATOM 3700 C C . THR B 1 249 ? 52.647 6.564 47.061 1.00 28.80 237 THR B C 1
ATOM 3701 O O . THR B 1 249 ? 53.775 7.043 47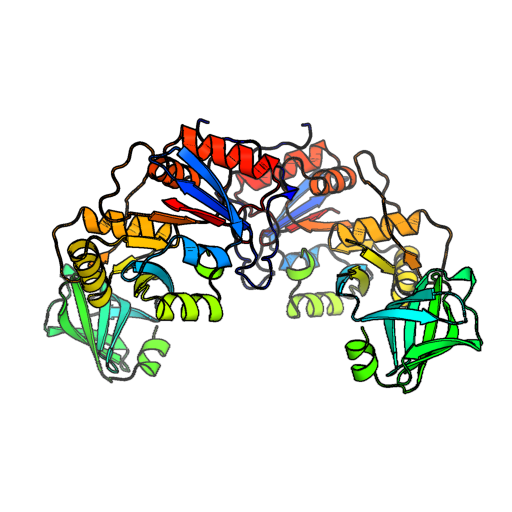.083 1.00 31.48 237 THR B O 1
ATOM 3705 N N . ARG B 1 250 ? 51.852 6.538 48.114 1.00 28.00 238 ARG B N 1
ATOM 3706 C CA . ARG B 1 250 ? 52.261 7.002 49.436 1.00 32.71 238 ARG B CA 1
ATOM 3707 C C . ARG B 1 250 ? 53.503 6.251 49.944 1.00 34.73 238 ARG B C 1
ATOM 3708 O O . ARG B 1 250 ? 54.472 6.865 50.386 1.00 34.37 238 ARG B O 1
ATOM 3716 N N . GLU B 1 251 ? 53.467 4.928 49.874 1.00 35.27 239 GLU B N 1
ATOM 3717 C CA . GLU B 1 251 ? 54.624 4.106 50.255 1.00 38.09 239 GLU B CA 1
ATOM 3718 C C . GLU B 1 251 ? 55.879 4.477 49.487 1.00 39.13 239 GLU B C 1
ATOM 3719 O O . GLU B 1 251 ? 56.945 4.535 50.067 1.00 42.42 239 GLU B O 1
ATOM 3725 N N . ARG B 1 252 ? 55.762 4.735 48.190 1.00 39.12 240 ARG B N 1
ATOM 3726 C CA . ARG B 1 252 ? 56.915 5.152 47.372 1.00 38.01 240 ARG B CA 1
ATOM 3727 C C . ARG B 1 252 ? 57.390 6.545 47.684 1.00 37.31 240 ARG B C 1
ATOM 3728 O O . ARG B 1 252 ? 58.451 6.946 47.223 1.00 39.28 240 ARG B O 1
ATOM 3736 N N . GLY B 1 253 ? 56.578 7.321 48.397 1.00 37.19 241 GLY B N 1
ATOM 3737 C CA . GLY B 1 253 ? 56.903 8.704 48.656 1.00 34.73 241 GLY B CA 1
ATOM 3738 C C . GLY B 1 253 ? 56.600 9.618 47.473 1.00 34.61 241 GLY B C 1
ATOM 3739 O O . GLY B 1 253 ? 57.030 10.765 47.474 1.00 33.66 241 GLY B O 1
ATOM 3740 N N . ASN B 1 254 ? 55.804 9.158 46.505 1.00 32.77 242 ASN B N 1
ATOM 3741 C CA . ASN B 1 254 ? 55.403 10.025 45.338 1.00 30.35 242 ASN B CA 1
ATOM 3742 C C . ASN B 1 254 ? 54.114 10.804 45.616 1.00 29.06 242 ASN B C 1
ATOM 3743 O O . ASN B 1 254 ? 53.509 10.637 46.669 1.00 27.97 242 ASN B O 1
ATOM 3748 N N . ARG B 1 255 ? 53.681 11.620 44.657 1.00 29.58 243 ARG B N 1
ATOM 3749 C CA . ARG B 1 255 ? 52.499 12.458 44.861 1.00 28.33 243 ARG B CA 1
ATOM 3750 C C . ARG B 1 255 ? 51.214 11.870 44.293 1.00 26.33 243 ARG B C 1
ATOM 3751 O O . ARG B 1 255 ? 51.210 11.323 43.190 1.00 26.40 243 ARG B O 1
ATOM 3759 N N . ILE B 1 256 ? 50.141 12.023 45.063 1.00 25.97 244 ILE B N 1
ATOM 3760 C CA . ILE B 1 256 ? 48.769 11.849 44.590 1.00 23.68 244 ILE B CA 1
ATOM 3761 C C . ILE B 1 256 ? 48.256 13.204 44.065 1.00 22.65 244 ILE B C 1
ATOM 3762 O O . ILE B 1 256 ? 48.117 14.196 44.797 1.00 24.24 244 ILE B O 1
ATOM 3767 N N . VAL B 1 257 ? 48.058 13.243 42.759 1.00 22.53 245 VAL B N 1
ATOM 3768 C CA . VAL B 1 257 ? 47.650 14.405 42.061 1.00 21.66 245 VAL B CA 1
ATOM 3769 C C . VAL B 1 257 ? 46.193 14.219 41.682 1.00 23.03 245 VAL B C 1
ATOM 3770 O O . VAL B 1 257 ? 45.867 13.434 40.792 1.00 24.20 245 VAL B O 1
ATOM 3774 N N . ALA B 1 258 ? 45.310 14.977 42.321 1.00 23.55 246 ALA B N 1
ATOM 3775 C CA . ALA B 1 258 ? 43.894 14.897 41.985 1.00 20.21 246 ALA B CA 1
ATOM 3776 C C . ALA B 1 258 ? 43.625 15.724 40.757 1.00 23.39 246 ALA B C 1
ATOM 3777 O O . ALA B 1 258 ? 44.107 16.840 40.636 1.00 21.16 246 ALA B O 1
ATOM 3779 N N . VAL B 1 259 ? 42.823 15.174 39.846 1.00 22.77 247 VAL B N 1
ATOM 3780 C CA . VAL B 1 259 ? 42.391 15.936 38.673 1.00 23.16 247 VAL B CA 1
ATOM 3781 C C . VAL B 1 259 ? 40.927 16.284 38.854 1.00 23.04 247 VAL B C 1
ATOM 3782 O O . VAL B 1 259 ? 40.061 15.396 38.743 1.00 22.44 247 VAL B O 1
ATOM 3786 N N . GLY B 1 260 ? 40.680 17.540 39.220 1.00 24.06 248 GLY B N 1
ATOM 3787 C CA . GLY B 1 260 ? 39.318 18.052 39.456 1.00 24.37 248 GLY B CA 1
ATOM 3788 C C . GLY B 1 260 ? 38.872 18.022 40.900 1.00 26.24 248 GLY B C 1
ATOM 3789 O O . GLY B 1 260 ? 39.299 17.179 41.657 1.00 22.93 248 GLY B O 1
ATOM 3790 N N . THR B 1 261 ? 38.018 18.969 41.280 1.00 24.57 249 THR B N 1
ATOM 3791 C CA . THR B 1 261 ? 37.506 19.132 42.638 1.00 26.73 249 THR B CA 1
ATOM 3792 C C . THR B 1 261 ? 36.611 17.994 43.078 1.00 26.82 249 THR B C 1
ATOM 3793 O O . THR B 1 261 ? 36.566 17.649 44.289 1.00 26.82 249 THR B O 1
ATOM 3797 N N . THR B 1 262 ? 35.944 17.349 42.123 1.00 24.25 250 THR B N 1
ATOM 3798 C CA . THR B 1 262 ? 35.169 16.123 42.482 1.00 25.91 250 THR B CA 1
ATOM 3799 C C . THR B 1 262 ? 36.097 15.039 43.027 1.00 23.92 250 THR B C 1
ATOM 3800 O O . THR B 1 262 ? 35.826 14.432 44.058 1.00 26.06 250 THR B O 1
ATOM 3804 N N . THR B 1 263 ? 37.195 14.776 42.329 1.00 24.56 251 THR B N 1
ATOM 3805 C CA . THR B 1 263 ? 38.190 13.841 42.836 1.00 20.89 251 THR B CA 1
ATOM 3806 C C . THR B 1 263 ? 38.659 14.207 44.253 1.00 22.61 251 THR B C 1
ATOM 3807 O O . THR B 1 263 ? 38.773 13.341 45.128 1.00 23.56 251 THR B O 1
ATOM 3811 N N . VAL B 1 264 ? 38.951 15.491 44.468 1.00 21.76 252 VAL B N 1
ATOM 3812 C CA . VAL B 1 264 ? 39.384 15.950 45.816 1.00 22.28 252 VAL B CA 1
ATOM 3813 C C . VAL B 1 264 ? 38.382 15.617 46.877 1.00 21.75 252 VAL B C 1
ATOM 3814 O O . VAL B 1 264 ? 38.749 15.107 47.907 1.00 22.37 252 VAL B O 1
ATOM 3818 N N . ARG B 1 265 ? 37.106 15.941 46.649 1.00 24.60 253 ARG B N 1
ATOM 3819 C CA . ARG B 1 265 ? 36.077 15.689 47.660 1.00 24.52 253 ARG B CA 1
ATOM 3820 C C . ARG B 1 265 ? 35.940 14.225 47.927 1.00 23.47 253 ARG B C 1
ATOM 3821 O O . ARG B 1 265 ? 35.795 13.822 49.072 1.00 23.69 253 ARG B O 1
ATOM 3829 N N . THR B 1 266 ? 36.049 13.383 46.902 1.00 22.51 254 THR B N 1
ATOM 3830 C CA . THR B 1 266 ? 35.974 11.936 47.122 1.00 21.70 254 THR B CA 1
ATOM 3831 C C . THR B 1 266 ? 37.126 11.412 47.936 1.00 19.94 254 THR B C 1
ATOM 3832 O O . THR B 1 266 ? 36.933 10.678 48.899 1.00 21.21 254 THR B O 1
ATOM 3836 N N . LEU B 1 267 ? 38.343 11.782 47.561 1.00 19.19 255 LEU B N 1
ATOM 3837 C CA . LEU B 1 267 ? 39.507 11.329 48.285 1.00 20.67 255 LEU B CA 1
ATOM 3838 C C . LEU B 1 267 ? 39.608 11.835 49.737 1.00 21.59 255 LEU B C 1
ATOM 3839 O O . LEU B 1 267 ? 40.013 11.074 50.642 1.00 21.63 255 LEU B O 1
ATOM 3844 N N . GLU B 1 268 ? 39.285 13.110 49.961 1.00 23.65 256 GLU B N 1
ATOM 3845 C CA . GLU B 1 268 ? 39.301 13.645 51.339 1.00 24.10 256 GLU B CA 1
ATOM 3846 C C . GLU B 1 268 ? 38.170 13.100 52.218 1.00 24.82 256 GLU B C 1
ATOM 3847 O O . GLU B 1 268 ? 38.300 12.989 53.449 1.00 26.71 256 GLU B O 1
ATOM 3853 N N . THR B 1 269 ? 37.075 12.691 51.601 1.00 23.50 257 THR B N 1
ATOM 3854 C CA . THR B 1 269 ? 36.038 11.953 52.285 1.00 24.63 257 THR B CA 1
ATOM 3855 C C . THR B 1 269 ? 36.530 10.565 52.754 1.00 26.08 257 THR B C 1
ATOM 3856 O O . THR B 1 269 ? 36.392 10.200 53.949 1.00 23.56 257 THR B O 1
ATOM 3860 N N . ILE B 1 270 ? 37.121 9.776 51.856 1.00 24.32 258 ILE B N 1
ATOM 3861 C CA . ILE B 1 270 ? 37.570 8.430 52.280 1.00 25.02 258 ILE B CA 1
ATOM 3862 C C . ILE B 1 270 ? 38.768 8.462 53.213 1.00 25.33 258 ILE B C 1
ATOM 3863 O O . ILE B 1 270 ? 38.961 7.531 54.000 1.00 25.24 258 ILE B O 1
ATOM 3868 N N . ALA B 1 271 ? 39.572 9.512 53.119 1.00 26.33 259 ALA B N 1
ATOM 3869 C CA . ALA B 1 271 ? 40.698 9.709 54.037 1.00 25.11 259 ALA B CA 1
ATOM 3870 C C . ALA B 1 271 ? 40.204 9.831 55.483 1.00 29.65 259 ALA B C 1
ATOM 3871 O O . ALA B 1 271 ? 40.987 9.647 56.397 1.00 29.69 259 ALA B O 1
ATOM 3873 N N . ARG B 1 272 ? 38.939 10.207 55.687 1.00 25.94 260 ARG B N 1
ATOM 3874 C CA . ARG B 1 272 ? 38.410 10.431 57.024 1.00 25.67 260 ARG B CA 1
ATOM 3875 C C . ARG B 1 272 ? 37.518 9.266 57.474 1.00 29.97 260 ARG B C 1
ATOM 3876 O O . ARG B 1 272 ? 36.817 9.388 58.462 1.00 29.79 260 ARG B O 1
ATOM 3884 N N . LEU B 1 273 ? 37.551 8.144 56.758 1.00 29.60 261 LEU B N 1
ATOM 3885 C CA . LEU B 1 273 ? 36.743 6.992 57.127 1.00 27.39 261 LEU B CA 1
ATOM 3886 C C . LEU B 1 273 ? 37.664 5.905 57.564 1.00 28.24 261 LEU B C 1
ATOM 3887 O O . LEU B 1 273 ? 38.854 5.933 57.276 1.00 25.76 261 LEU B O 1
ATOM 3892 N N . PRO B 1 274 ? 37.137 4.898 58.252 1.00 31.39 262 PRO B N 1
ATOM 3893 C CA . PRO B 1 274 ? 37.991 3.776 58.599 1.00 32.18 262 PRO B CA 1
ATOM 3894 C C . PRO B 1 274 ? 38.524 3.124 57.317 1.00 31.38 262 PRO B C 1
ATOM 3895 O O . PRO B 1 274 ? 37.907 3.212 56.280 1.00 31.74 262 PRO B O 1
ATOM 3899 N N . GLU B 1 275 ? 39.667 2.476 57.415 1.00 30.19 263 GLU B N 1
ATOM 3900 C CA . GLU B 1 275 ? 40.325 1.882 56.289 1.00 31.89 263 GLU B CA 1
ATOM 3901 C C . GLU B 1 275 ? 39.501 0.742 55.703 1.00 31.60 263 GLU B C 1
ATOM 3902 O O . GLU B 1 275 ? 39.053 -0.105 56.434 1.00 26.85 263 GLU B O 1
ATOM 3908 N N . GLN B 1 276 ? 39.282 0.733 54.386 1.00 29.27 264 GLN B N 1
ATOM 3909 C CA . GLN B 1 276 ? 38.589 -0.372 53.691 1.00 26.89 264 GLN B CA 1
ATOM 3910 C C . GLN B 1 276 ? 39.339 -0.654 52.390 1.00 28.90 264 GLN B C 1
ATOM 3911 O O . GLN B 1 276 ? 40.182 0.130 51.957 1.00 23.10 264 GLN B O 1
ATOM 3917 N N . GLU B 1 277 ? 39.004 -1.766 51.741 1.00 25.56 265 GLU B N 1
ATOM 3918 C CA . GLU B 1 277 ? 39.620 -2.155 50.460 1.00 25.53 265 GLU B CA 1
ATOM 3919 C C . GLU B 1 277 ? 39.039 -1.449 49.257 1.00 25.78 265 GLU B C 1
ATOM 3920 O O . GLU B 1 277 ? 39.680 -1.355 48.207 1.00 30.46 265 GLU B O 1
ATOM 3925 N N . GLU B 1 278 ? 37.814 -0.956 49.423 1.00 23.55 266 GLU B N 1
ATOM 3926 C CA . GLU B 1 278 ? 37.066 -0.292 48.397 1.00 25.84 266 GLU B CA 1
ATOM 3927 C C . GLU B 1 278 ? 36.006 0.500 49.115 1.00 23.58 266 GLU B C 1
ATOM 3928 O O . GLU B 1 278 ? 35.620 0.141 50.244 1.00 25.32 266 GLU B O 1
ATOM 3934 N N . TYR B 1 279 ? 35.559 1.582 48.482 1.00 23.51 267 TYR B N 1
ATOM 3935 C CA . TYR B 1 279 ? 34.548 2.459 49.055 1.00 22.93 267 TYR B CA 1
ATOM 3936 C C . TYR B 1 279 ? 33.464 2.840 48.086 1.00 24.52 267 TYR B C 1
ATOM 3937 O O . TYR B 1 279 ? 33.734 3.192 46.938 1.00 26.10 267 TYR B O 1
ATOM 3946 N N . VAL B 1 280 ? 32.227 2.850 48.574 1.00 24.09 268 VAL B N 1
ATOM 3947 C CA . VAL B 1 280 ? 31.112 3.432 47.857 1.00 24.36 268 VAL B CA 1
ATOM 3948 C C . VAL B 1 280 ? 30.290 4.189 48.892 1.00 26.60 268 VAL B C 1
ATOM 3949 O O . VAL B 1 280 ? 30.091 3.686 49.987 1.00 28.21 268 VAL B O 1
ATOM 3953 N N . GLY B 1 281 ? 29.813 5.366 48.557 1.00 27.43 269 GLY B N 1
ATOM 3954 C CA . GLY B 1 281 ? 29.029 6.144 49.512 1.00 26.75 269 GLY B CA 1
ATOM 3955 C C . GLY B 1 281 ? 28.608 7.464 48.949 1.00 28.77 269 GLY B C 1
ATOM 3956 O O . GLY B 1 281 ? 28.719 7.714 47.760 1.00 30.17 269 GLY B O 1
ATOM 3957 N N . LYS B 1 282 ? 28.088 8.320 49.823 1.00 30.52 270 LYS B N 1
ATOM 3958 C CA . LYS B 1 282 ? 27.689 9.663 49.468 1.00 34.01 270 LYS B CA 1
ATOM 3959 C C . LYS B 1 282 ? 28.569 10.545 50.290 1.00 32.20 270 LYS B C 1
ATOM 3960 O O . LYS B 1 282 ? 28.906 10.199 51.424 1.00 31.98 270 LYS B O 1
ATOM 3966 N N . THR B 1 283 ? 28.974 11.654 49.718 1.00 34.30 271 THR B N 1
ATOM 3967 C CA . THR B 1 283 ? 29.761 12.597 50.462 1.00 35.53 271 THR B CA 1
ATOM 3968 C C . THR B 1 283 ? 29.040 13.915 50.633 1.00 32.22 271 THR B C 1
ATOM 3969 O O . THR B 1 283 ? 28.551 14.486 49.678 1.00 30.81 271 THR B O 1
ATOM 3973 N N . ASP B 1 284 ? 29.018 14.377 51.882 1.00 32.54 272 ASP B N 1
ATOM 3974 C CA . ASP B 1 284 ? 28.531 15.702 52.288 1.00 36.47 272 ASP B CA 1
ATOM 3975 C C . ASP B 1 284 ? 29.648 16.709 52.535 1.00 32.64 272 ASP B C 1
ATOM 3976 O O . ASP B 1 284 ? 29.371 17.837 52.910 1.00 29.94 272 ASP B O 1
ATOM 3981 N N . LEU B 1 285 ? 30.904 16.277 52.399 1.00 28.76 273 LEU B N 1
ATOM 3982 C CA . LEU B 1 285 ? 32.051 17.035 52.927 1.00 28.52 273 LEU B CA 1
ATOM 3983 C C . LEU B 1 285 ? 32.107 18.397 52.305 1.00 28.77 273 LEU B C 1
ATOM 3984 O O . LEU B 1 285 ? 32.058 18.498 51.071 1.00 29.80 273 LEU B O 1
ATOM 3989 N N . PHE B 1 286 ? 32.180 19.445 53.136 1.00 24.55 274 PHE B N 1
ATOM 3990 C CA . PHE B 1 286 ? 32.303 20.806 52.678 1.00 24.87 274 PHE B CA 1
ATOM 3991 C C . PHE B 1 286 ? 33.712 21.326 53.025 1.00 25.91 274 PHE B C 1
ATOM 3992 O O . PHE B 1 286 ? 34.056 21.412 54.195 1.00 28.33 274 PHE B O 1
ATOM 4000 N N . ILE B 1 287 ? 34.515 21.631 52.005 1.00 23.36 275 ILE B N 1
ATOM 4001 C CA . ILE B 1 287 ? 35.897 22.012 52.157 1.00 23.94 275 ILE B CA 1
ATOM 4002 C C . ILE B 1 287 ? 35.987 23.535 52.035 1.00 25.97 275 ILE B C 1
ATOM 4003 O O . ILE B 1 287 ? 35.563 24.126 51.042 1.00 27.47 275 ILE B O 1
ATOM 4008 N N . TYR B 1 288 ? 36.538 24.146 53.074 1.00 26.27 276 TYR B N 1
ATOM 4009 C CA . TYR B 1 288 ? 36.598 25.598 53.224 1.00 24.88 276 TYR B CA 1
ATOM 4010 C C . TYR B 1 288 ? 37.871 25.901 54.019 1.00 23.61 276 TYR B C 1
ATOM 4011 O O . TYR B 1 288 ? 38.236 25.107 54.901 1.00 24.49 276 TYR B O 1
ATOM 4020 N N . PRO B 1 289 ? 38.548 27.017 53.771 1.00 24.77 277 PRO B N 1
ATOM 4021 C CA . PRO B 1 289 ? 39.858 27.267 54.433 1.00 28.11 277 PRO B CA 1
ATOM 4022 C C . PRO B 1 289 ? 39.678 27.592 55.918 1.00 28.10 277 PRO B C 1
ATOM 4023 O O . PRO B 1 289 ? 38.709 28.227 56.250 1.00 27.69 277 PRO B O 1
ATOM 4027 N N . PRO B 1 290 ? 40.569 27.173 56.815 1.00 30.99 278 PRO B N 1
ATOM 4028 C CA . PRO B 1 290 ? 41.699 26.325 56.523 1.00 28.80 278 PRO B CA 1
ATOM 4029 C C . PRO B 1 290 ? 41.325 24.827 56.483 1.00 29.34 278 PRO B C 1
ATOM 4030 O O . PRO B 1 290 ? 40.460 24.380 57.238 1.00 25.50 278 PRO B O 1
ATOM 4034 N N . PHE B 1 291 ? 41.961 24.059 55.611 1.00 28.66 279 PHE B N 1
ATOM 4035 C CA . PHE B 1 291 ? 41.641 22.618 55.523 1.00 28.44 279 PHE B CA 1
ATOM 4036 C C . PHE B 1 291 ? 42.926 21.825 55.315 1.00 29.97 279 PHE B C 1
ATOM 4037 O O . PHE B 1 291 ? 43.770 22.240 54.518 1.00 31.07 279 PHE B O 1
ATOM 4045 N N . GLU B 1 292 ? 43.045 20.681 55.995 1.00 27.75 280 GLU B N 1
ATOM 4046 C CA . GLU B 1 292 ? 44.189 19.792 55.864 1.00 30.34 280 GLU B CA 1
ATOM 4047 C C . GLU B 1 292 ? 43.874 18.653 54.881 1.00 29.73 280 GLU B C 1
ATOM 4048 O O . GLU B 1 292 ? 42.976 17.841 55.126 1.00 25.91 280 GLU B O 1
ATOM 4054 N N . PHE B 1 293 ? 44.649 18.596 53.805 1.00 26.87 281 PHE B N 1
ATOM 4055 C CA . PHE B 1 293 ? 44.445 17.598 52.767 1.00 27.80 281 PHE B CA 1
ATOM 4056 C C . PHE B 1 293 ? 45.252 16.355 53.140 1.00 28.17 281 PHE B C 1
ATOM 4057 O O . PHE B 1 293 ? 46.471 16.388 53.181 1.00 27.97 281 PHE B O 1
ATOM 4065 N N . LYS B 1 294 ? 44.553 15.282 53.478 1.00 29.06 282 LYS B N 1
ATOM 4066 C CA . LYS B 1 294 ? 45.174 14.052 53.918 1.00 29.19 282 LYS B CA 1
ATOM 4067 C C . LYS B 1 294 ? 45.613 13.132 52.793 1.00 28.55 282 LYS B C 1
ATOM 4068 O O . LYS B 1 294 ? 46.501 12.291 52.964 1.00 26.46 282 LYS B O 1
ATOM 4074 N N . LEU B 1 295 ? 44.982 13.220 51.651 1.00 26.61 283 LEU B N 1
ATOM 4075 C CA . LEU B 1 295 ? 45.336 12.320 50.551 1.00 26.05 283 LEU B CA 1
ATOM 4076 C C . LEU B 1 295 ? 45.836 13.059 49.316 1.00 29.23 283 LEU B C 1
ATOM 4077 O O . LEU B 1 295 ? 46.713 12.582 48.584 1.00 36.10 283 LEU B O 1
ATOM 4082 N N . VAL B 1 296 ? 45.385 14.262 49.116 1.00 20.84 284 VAL B N 1
ATOM 4083 C CA . VAL B 1 296 ? 45.731 14.971 47.873 1.00 20.68 284 VAL B CA 1
ATOM 4084 C C . VAL B 1 296 ? 47.007 15.814 48.025 1.00 24.54 284 VAL B C 1
ATOM 4085 O O . VAL B 1 296 ? 47.031 16.739 48.838 1.00 23.89 284 VAL B O 1
ATOM 4089 N N . ASP B 1 297 ? 48.050 15.501 47.248 1.00 23.52 285 ASP B N 1
ATOM 4090 C CA . ASP B 1 297 ? 49.338 16.243 47.321 1.00 24.63 285 ASP B CA 1
ATOM 4091 C C . ASP B 1 297 ? 49.457 17.391 46.327 1.00 23.86 285 ASP B C 1
ATOM 4092 O O . ASP B 1 297 ? 50.265 18.314 46.507 1.00 24.36 285 ASP B O 1
ATOM 4097 N N . ALA B 1 298 ? 48.673 17.322 45.265 1.00 23.92 286 ALA B N 1
ATOM 4098 C CA . ALA B 1 298 ? 48.649 18.315 44.204 1.00 21.84 286 ALA B CA 1
ATOM 4099 C C . ALA B 1 298 ? 47.310 18.281 43.513 1.00 22.95 286 ALA B C 1
ATOM 4100 O O . ALA B 1 298 ? 46.582 17.312 43.622 1.00 20.71 286 ALA B O 1
ATOM 4102 N N . LEU B 1 299 ? 46.963 19.341 42.783 1.00 23.91 287 LEU B N 1
ATOM 4103 C CA . LEU B 1 299 ? 45.582 19.475 42.281 1.00 22.06 287 LEU B CA 1
ATOM 4104 C C . LEU B 1 299 ? 45.593 20.138 40.893 1.00 23.41 287 LEU B C 1
ATOM 4105 O O . LEU B 1 299 ? 46.198 21.189 40.755 1.00 23.51 287 LEU B O 1
ATOM 4110 N N . VAL B 1 300 ? 44.982 19.483 39.890 1.00 22.67 288 VAL B N 1
ATOM 4111 C CA . VAL B 1 300 ? 44.651 20.149 38.595 1.00 22.99 288 VAL B CA 1
ATOM 4112 C C . VAL B 1 300 ? 43.156 20.479 38.565 1.00 23.28 288 VAL B C 1
ATOM 4113 O O . VAL B 1 300 ? 42.287 19.615 38.812 1.00 23.47 288 VAL B O 1
ATOM 4117 N N . THR B 1 301 ? 42.850 21.720 38.235 1.00 22.80 289 THR B N 1
ATOM 4118 C CA . THR B 1 301 ? 41.487 22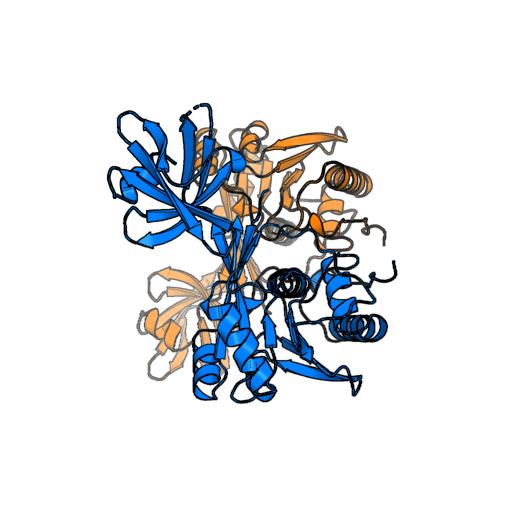.194 38.269 1.00 24.85 289 THR B CA 1
ATOM 4119 C C . THR B 1 301 ? 41.280 23.411 37.350 1.00 25.47 289 THR B C 1
ATOM 4120 O O . THR B 1 301 ? 42.225 24.052 36.927 1.00 26.71 289 THR B O 1
ATOM 4124 N N . ASN B 1 302 ? 40.018 23.719 37.061 1.00 26.09 290 ASN B N 1
ATOM 4125 C CA . ASN B 1 302 ? 39.681 24.904 36.256 1.00 27.03 290 ASN B CA 1
ATOM 4126 C C . ASN B 1 302 ? 39.722 26.158 37.084 1.00 29.06 290 ASN B C 1
ATOM 4127 O O . ASN B 1 302 ? 39.994 26.122 38.283 1.00 26.70 290 ASN B O 1
ATOM 4132 N N . PHE B 1 303 ? 39.531 27.293 36.405 1.00 26.82 291 PHE B N 1
ATOM 4133 C CA . PHE B 1 303 ? 39.321 28.588 37.053 1.00 26.38 291 PHE B CA 1
ATOM 4134 C C . PHE B 1 303 ? 37.846 28.752 37.397 1.00 26.44 291 PHE B C 1
ATOM 4135 O O . PHE B 1 303 ? 37.000 28.701 36.514 1.00 28.12 291 PHE B O 1
ATOM 4143 N N . HIS B 1 304 ? 37.545 28.942 38.683 1.00 26.34 292 HIS B N 1
ATOM 4144 C CA . HIS B 1 304 ? 36.172 28.908 39.162 1.00 25.95 292 HIS B CA 1
ATOM 4145 C C . HIS B 1 304 ? 35.614 30.311 39.288 1.00 25.77 292 HIS B C 1
ATOM 4146 O O . HIS B 1 304 ? 36.348 31.263 39.274 1.00 27.07 292 HIS B O 1
ATOM 4153 N N . LEU B 1 305 ? 34.296 30.426 39.421 1.00 26.19 293 LEU B N 1
ATOM 4154 C CA . LEU B 1 305 ? 33.642 31.716 39.389 1.00 26.61 293 LEU B CA 1
ATOM 4155 C C . LEU B 1 305 ? 33.709 32.400 40.753 1.00 29.29 293 LEU B C 1
ATOM 4156 O O . LEU B 1 305 ? 33.807 31.706 41.805 1.00 27.40 293 LEU B O 1
ATOM 4161 N N . PRO B 1 306 ? 33.610 33.738 40.757 1.00 29.87 294 PRO B N 1
ATOM 4162 C CA . PRO B 1 306 ? 33.494 34.497 41.985 1.00 28.18 294 PRO B CA 1
ATOM 4163 C C . PRO B 1 306 ? 32.472 33.907 42.915 1.00 30.68 294 PRO B C 1
ATOM 4164 O O . PRO B 1 306 ? 31.382 33.476 42.494 1.00 28.87 294 PRO B O 1
ATOM 4168 N N . ARG B 1 307 ? 32.869 33.809 44.182 1.00 30.94 295 ARG B N 1
ATOM 4169 C CA . ARG B 1 307 ? 31.978 33.354 45.242 1.00 33.11 295 ARG B CA 1
ATOM 4170 C C . ARG B 1 307 ? 31.579 31.889 45.128 1.00 32.36 295 ARG B C 1
ATOM 4171 O O . ARG B 1 307 ? 30.721 31.452 45.883 1.00 32.72 295 ARG B O 1
ATOM 4179 N N . SER B 1 308 ? 32.164 31.099 44.223 1.00 27.94 296 SER B N 1
ATOM 4180 C CA . SER B 1 308 ? 31.693 29.715 44.098 1.00 27.16 296 SER B CA 1
ATOM 4181 C C . SER B 1 308 ? 32.227 28.880 45.250 1.00 25.84 296 SER B C 1
ATOM 4182 O O . SER B 1 308 ? 33.337 29.154 45.752 1.00 26.31 296 SER B O 1
ATOM 4185 N N . THR B 1 309 ? 31.529 27.801 45.585 1.00 24.90 297 THR B N 1
ATOM 4186 C CA . THR B 1 309 ? 32.087 26.864 46.548 1.00 26.70 297 THR B CA 1
ATOM 4187 C C . THR B 1 309 ? 33.316 26.160 46.009 1.00 28.52 297 THR B C 1
ATOM 4188 O O . THR B 1 309 ? 34.145 25.713 46.791 1.00 29.29 297 THR B O 1
ATOM 4192 N N . LEU B 1 310 ? 33.463 26.042 44.684 1.00 27.83 298 LEU B N 1
ATOM 4193 C CA . LEU B 1 310 ? 34.684 25.447 44.129 1.00 28.42 298 LEU B CA 1
ATOM 4194 C C . LEU B 1 310 ? 35.907 26.337 44.373 1.00 27.40 298 LEU B C 1
ATOM 4195 O O . LEU B 1 310 ? 36.987 25.852 44.625 1.00 24.64 298 LEU B O 1
ATOM 4200 N N . LEU B 1 311 ? 35.727 27.639 44.268 1.00 25.64 299 LEU B N 1
ATOM 4201 C CA . LEU B 1 311 ? 36.787 28.587 44.593 1.00 27.17 299 LEU B CA 1
ATOM 4202 C C . LEU B 1 311 ? 37.159 28.482 46.068 1.00 24.93 299 LEU B C 1
ATOM 4203 O O . LEU B 1 311 ? 38.349 28.513 46.447 1.00 25.86 299 LEU B O 1
ATOM 4208 N N . MET B 1 312 ? 36.170 28.295 46.924 1.00 24.09 300 MET B N 1
ATOM 4209 C CA . MET B 1 312 ? 36.454 28.106 48.354 1.00 25.42 300 MET B CA 1
ATOM 4210 C C . MET B 1 312 ? 37.299 26.830 48.601 1.00 26.49 300 MET B C 1
ATOM 4211 O O . MET B 1 312 ? 38.209 26.828 49.423 1.00 23.40 300 MET B O 1
ATOM 4216 N N . LEU B 1 313 ? 37.011 25.757 47.870 1.00 25.51 301 LEU B N 1
ATOM 4217 C CA . LEU B 1 313 ? 37.793 24.514 48.016 1.00 22.33 301 LEU B CA 1
ATOM 4218 C C . LEU B 1 313 ? 39.233 24.738 47.560 1.00 22.68 301 LEU B C 1
ATOM 4219 O O . LEU B 1 313 ? 40.164 24.351 48.234 1.00 22.30 301 LEU B O 1
ATOM 4224 N N . VAL B 1 314 ? 39.428 25.329 46.388 1.00 23.86 302 VAL B N 1
ATOM 4225 C CA . VAL B 1 314 ? 40.772 25.576 45.896 1.00 26.52 302 VAL B CA 1
ATOM 4226 C C . VAL B 1 314 ? 41.544 26.541 46.810 1.00 25.67 302 VAL B C 1
ATOM 4227 O O . VAL B 1 314 ? 42.747 26.382 47.043 1.00 24.60 302 VAL B O 1
ATOM 4231 N N . ALA B 1 315 ? 40.857 27.527 47.365 1.00 23.49 303 ALA B N 1
ATOM 4232 C CA . ALA B 1 315 ? 41.473 28.423 48.339 1.00 26.30 303 ALA B CA 1
ATOM 4233 C C . ALA B 1 315 ? 41.956 27.642 49.569 1.00 26.95 303 ALA B C 1
ATOM 4234 O O . ALA B 1 315 ? 43.044 27.894 50.092 1.00 27.58 303 ALA B O 1
ATOM 4236 N N . ALA B 1 316 ? 41.180 26.655 50.009 1.00 25.88 304 ALA B N 1
ATOM 4237 C CA . ALA B 1 316 ? 41.618 25.849 51.133 1.00 23.90 304 ALA B CA 1
ATOM 4238 C C . ALA B 1 316 ? 42.889 25.118 50.706 1.00 23.31 304 ALA B C 1
ATOM 4239 O O . ALA B 1 316 ? 43.788 24.916 51.509 1.00 24.74 304 ALA B O 1
ATOM 4241 N N . PHE B 1 317 ? 42.958 24.685 49.450 1.00 23.83 305 PHE B N 1
ATOM 4242 C CA . PHE B 1 317 ? 44.094 23.841 49.023 1.00 23.78 305 PHE B CA 1
ATOM 4243 C C . PHE B 1 317 ? 45.396 24.648 48.871 1.00 25.91 305 PHE B C 1
ATOM 4244 O O . PHE B 1 317 ? 46.463 24.213 49.276 1.00 25.52 305 PHE B O 1
ATOM 4252 N N . ALA B 1 318 ? 45.272 25.823 48.269 1.00 26.67 306 ALA B N 1
ATOM 4253 C CA . ALA B 1 318 ? 46.404 26.681 47.919 1.00 27.16 306 ALA B CA 1
ATOM 4254 C C . ALA B 1 318 ? 46.724 27.741 48.963 1.00 27.88 306 ALA B C 1
ATOM 4255 O O . ALA B 1 318 ? 47.820 28.261 48.964 1.00 27.65 306 ALA B O 1
ATOM 4257 N N . GLY B 1 319 ? 45.770 28.080 49.829 1.00 28.80 307 GLY B N 1
ATOM 4258 C CA . GLY B 1 319 ? 45.896 29.235 50.710 1.00 28.20 307 GLY B CA 1
ATOM 4259 C C . GLY B 1 319 ? 45.045 30.339 50.143 1.00 30.20 307 GLY B C 1
ATOM 4260 O O . GLY B 1 319 ? 45.160 30.642 48.967 1.00 29.33 307 GLY B O 1
ATOM 4261 N N . LYS B 1 320 ? 44.186 30.953 50.961 1.00 30.51 308 LYS B N 1
ATOM 4262 C CA . LYS B 1 320 ? 43.230 31.921 50.414 1.00 29.00 308 LYS B CA 1
ATOM 4263 C C . LYS B 1 320 ? 43.873 33.146 49.772 1.00 29.67 308 LYS B C 1
ATOM 4264 O O . LYS B 1 320 ? 43.513 33.549 48.655 1.00 27.78 308 LYS B O 1
ATOM 4268 N N . ASP B 1 321 ? 44.805 33.789 50.462 1.00 27.14 309 ASP B N 1
ATOM 4269 C CA . ASP B 1 321 ? 45.404 34.991 49.879 1.00 27.98 309 ASP B CA 1
ATOM 4270 C C . ASP B 1 321 ? 46.204 34.657 48.607 1.00 24.73 309 ASP B C 1
ATOM 4271 O O . ASP B 1 321 ? 46.205 35.408 47.645 1.00 24.88 309 ASP B O 1
ATOM 4276 N N . PHE B 1 322 ? 46.878 33.517 48.605 1.00 27.15 310 PHE B N 1
ATOM 4277 C CA . PHE B 1 322 ? 47.685 33.123 47.444 1.00 24.56 310 PHE B CA 1
ATOM 4278 C C . PHE B 1 322 ? 46.761 32.844 46.260 1.00 25.00 310 PHE B C 1
ATOM 4279 O O . PHE B 1 322 ? 47.023 33.277 45.155 1.00 25.74 310 PHE B O 1
ATOM 4287 N N . VAL B 1 323 ? 45.663 32.103 46.462 1.00 27.43 311 VAL B N 1
ATOM 4288 C CA . VAL B 1 323 ? 44.818 31.780 45.330 1.00 25.53 311 VAL B CA 1
ATOM 4289 C C . VAL B 1 323 ? 44.134 33.038 44.806 1.00 28.00 311 VAL B C 1
ATOM 4290 O O . VAL B 1 323 ? 43.957 33.216 43.584 1.00 27.81 311 VAL B O 1
ATOM 4294 N N . MET B 1 324 ? 43.764 33.944 45.709 1.00 27.71 312 MET B N 1
ATOM 4295 C CA . MET B 1 324 ? 43.142 35.219 45.255 1.00 27.42 312 MET B CA 1
ATOM 4296 C C . MET B 1 324 ? 44.115 36.092 44.466 1.00 27.75 312 MET B C 1
ATOM 4297 O O . MET B 1 324 ? 43.728 36.687 43.512 1.00 28.39 312 MET B O 1
ATOM 4302 N N . GLU B 1 325 ? 45.386 36.126 44.869 1.00 31.11 313 GLU B N 1
ATOM 4303 C CA . GLU B 1 325 ? 46.451 36.786 44.098 1.00 30.40 313 GLU B CA 1
ATOM 4304 C C . GLU B 1 325 ? 46.568 36.133 42.701 1.00 28.35 313 GLU B C 1
ATOM 4305 O O . GLU B 1 325 ? 46.578 36.802 41.673 1.00 26.11 313 GLU B O 1
ATOM 4310 N N . ALA B 1 326 ? 46.578 34.807 42.656 1.00 25.89 314 ALA B N 1
ATOM 4311 C CA . ALA B 1 326 ? 46.643 34.064 41.380 1.00 27.78 314 ALA B CA 1
ATOM 4312 C C . ALA B 1 326 ? 45.458 34.385 40.457 1.00 27.06 314 ALA B C 1
ATOM 4313 O O . ALA B 1 326 ? 45.610 34.515 39.236 1.00 27.99 314 ALA B O 1
ATOM 4315 N N . TYR B 1 327 ? 44.263 34.449 41.027 1.00 26.66 315 TYR B N 1
ATOM 4316 C CA . TYR B 1 327 ? 43.077 34.772 40.227 1.00 27.63 315 TYR B CA 1
ATOM 4317 C C . TYR B 1 327 ? 43.095 36.220 39.712 1.00 31.04 315 TYR B C 1
ATOM 4318 O O . TYR B 1 327 ? 42.661 36.502 38.589 1.00 31.29 315 TYR B O 1
ATOM 4327 N N . ARG B 1 328 ? 43.616 37.140 40.518 1.00 31.24 316 ARG B N 1
ATOM 4328 C CA . ARG B 1 328 ? 43.757 38.516 40.019 1.00 32.41 316 ARG B CA 1
ATOM 4329 C C . ARG B 1 328 ? 44.744 38.579 38.849 1.00 29.92 316 ARG B C 1
ATOM 4330 O O . ARG B 1 328 ? 44.498 39.275 37.852 1.00 28.94 316 ARG B O 1
ATOM 4338 N N . GLU B 1 329 ? 45.859 37.839 38.950 1.00 28.86 317 GLU B N 1
ATOM 4339 C CA . GLU B 1 329 ? 46.811 37.711 37.831 1.00 29.43 317 GLU B CA 1
ATOM 4340 C C . GLU B 1 329 ? 46.212 37.049 36.592 1.00 30.48 317 GLU B C 1
ATOM 4341 O O . GLU B 1 329 ? 46.530 37.441 35.449 1.00 27.82 317 GLU B O 1
ATOM 4347 N N . ALA B 1 330 ? 45.354 36.051 36.791 1.00 27.85 318 ALA B N 1
ATOM 4348 C CA . ALA B 1 330 ? 44.681 35.408 35.659 1.00 29.08 318 ALA B CA 1
ATOM 4349 C C . ALA B 1 330 ? 43.777 36.378 34.886 1.00 28.79 318 ALA B C 1
ATOM 4350 O O . ALA B 1 330 ? 43.775 36.378 33.658 1.00 27.68 318 ALA B O 1
ATOM 4352 N N . VAL B 1 331 ? 43.013 37.188 35.604 1.00 29.63 319 VAL B N 1
ATOM 4353 C CA . VAL B 1 331 ? 42.150 38.194 34.963 1.00 30.67 319 VAL B CA 1
ATOM 4354 C C . VAL B 1 331 ? 43.022 39.196 34.217 1.00 32.21 319 VAL B C 1
ATOM 4355 O O . VAL B 1 331 ? 42.762 39.516 33.058 1.00 32.58 319 VAL B O 1
ATOM 4359 N N . LYS B 1 332 ? 44.085 39.648 34.865 1.00 32.41 320 LYS B N 1
ATOM 4360 C CA . LYS B 1 332 ? 44.977 40.643 34.282 1.00 31.07 320 LYS B CA 1
ATOM 4361 C C . LYS B 1 332 ? 45.577 40.092 33.023 1.00 32.30 320 LYS B C 1
ATOM 4362 O O . LYS B 1 332 ? 45.619 40.778 32.006 1.00 2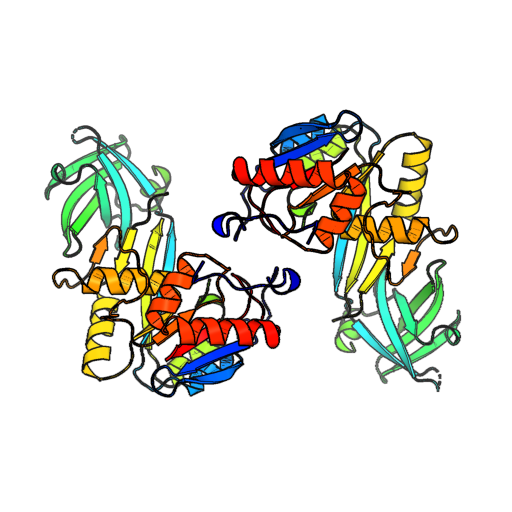9.95 320 LYS B O 1
ATOM 4368 N N . ARG B 1 333 ? 45.970 38.822 33.032 1.00 29.36 321 ARG B N 1
ATOM 4369 C CA . ARG B 1 333 ? 46.555 38.224 31.839 1.00 29.55 321 ARG B CA 1
ATOM 4370 C C . ARG B 1 333 ? 45.565 37.630 30.865 1.00 30.45 321 ARG B C 1
ATOM 4371 O O . ARG B 1 333 ? 45.974 37.019 29.868 1.00 30.91 321 ARG B O 1
ATOM 4379 N N . ARG B 1 334 ? 44.271 37.750 31.165 1.00 32.59 322 ARG B N 1
ATOM 4380 C CA . ARG B 1 334 ? 43.210 37.397 30.225 1.00 31.14 322 ARG B CA 1
ATOM 4381 C C . ARG B 1 334 ? 43.112 35.884 30.040 1.00 30.44 322 ARG B C 1
ATOM 4382 O O . ARG B 1 334 ? 42.804 35.370 28.956 1.00 26.57 322 ARG B O 1
ATOM 4390 N N . TYR B 1 335 ? 43.339 35.133 31.116 1.00 27.82 323 TYR B N 1
ATOM 4391 C CA . TYR B 1 335 ? 43.052 33.700 31.067 1.00 28.26 323 TYR B CA 1
ATOM 4392 C C . TYR B 1 335 ? 41.560 33.529 30.791 1.00 27.12 323 TYR B C 1
ATOM 4393 O O . TYR B 1 335 ? 40.735 34.413 31.119 1.00 30.77 323 TYR B O 1
ATOM 4402 N N . ARG B 1 336 ? 41.208 32.355 30.309 1.00 27.82 324 ARG B N 1
ATOM 4403 C CA . ARG B 1 336 ? 39.814 31.983 30.171 1.00 30.62 324 ARG B CA 1
ATOM 4404 C C . ARG B 1 336 ? 39.354 31.110 31.332 1.00 31.73 324 ARG B C 1
ATOM 4405 O O . ARG B 1 336 ? 40.111 30.228 31.812 1.00 29.98 324 ARG B O 1
ATOM 4413 N N . PHE B 1 337 ? 38.108 31.355 31.751 1.00 28.25 325 PHE B N 1
ATOM 4414 C CA . PHE B 1 337 ? 37.541 30.828 32.983 1.00 27.03 325 PHE B CA 1
ATOM 4415 C C . PHE B 1 337 ? 36.385 29.872 32.736 1.00 27.54 325 PHE B C 1
ATOM 4416 O O . PHE B 1 337 ? 35.781 29.831 31.662 1.00 29.75 325 PHE B O 1
ATOM 4424 N N . PHE B 1 338 ? 36.103 29.096 33.765 1.00 25.33 326 PHE B N 1
ATOM 4425 C CA . PHE B 1 338 ? 34.985 28.179 33.811 1.00 24.82 326 PHE B CA 1
ATOM 4426 C C . PHE B 1 338 ? 35.273 26.933 33.017 1.00 28.13 326 PHE B C 1
ATOM 4427 O O . PHE B 1 338 ? 36.426 26.616 32.734 1.00 27.18 326 PHE B O 1
ATOM 4435 N N . SER B 1 339 ? 34.225 26.146 32.789 1.00 31.68 327 SER B N 1
ATOM 4436 C CA . SER B 1 339 ? 34.328 24.789 32.307 1.00 32.73 327 SER B CA 1
ATOM 4437 C C . SER B 1 339 ? 35.117 24.531 31.017 1.00 34.80 327 SER B C 1
ATOM 4438 O O . SER B 1 339 ? 35.659 23.417 30.848 1.00 32.40 327 SER B O 1
ATOM 4441 N N . PHE B 1 340 ? 35.148 25.495 30.096 1.00 32.11 328 PHE B N 1
ATOM 4442 C CA . PHE B 1 340 ? 35.824 25.322 28.805 1.00 33.72 328 PHE B CA 1
ATOM 4443 C C . PHE B 1 340 ? 37.055 26.182 28.709 1.00 32.91 328 PHE B C 1
ATOM 4444 O O . PHE B 1 340 ? 37.681 26.253 27.632 1.00 33.19 328 PHE B O 1
ATOM 4452 N N . GLY B 1 341 ? 37.443 26.761 29.852 1.00 29.17 329 GLY B N 1
ATOM 4453 C CA . GLY B 1 341 ? 38.603 27.649 29.955 1.00 30.88 329 GLY B CA 1
ATOM 4454 C C . GLY B 1 341 ? 39.909 26.967 30.270 1.00 29.03 329 GLY B C 1
ATOM 4455 O O . GLY B 1 341 ? 40.112 25.794 29.987 1.00 27.01 329 GLY B O 1
ATOM 4456 N N . ASP B 1 342 ? 40.790 27.731 30.889 1.00 28.58 330 ASP B N 1
ATOM 4457 C CA . ASP B 1 342 ? 42.137 27.303 31.120 1.00 28.45 330 ASP B CA 1
ATOM 4458 C C . ASP B 1 342 ? 42.210 26.482 32.438 1.00 25.22 330 ASP B C 1
ATOM 4459 O O . ASP B 1 342 ? 41.188 26.242 33.096 1.00 23.54 330 ASP B O 1
ATOM 4464 N N . ALA B 1 343 ? 43.414 26.056 32.785 1.00 27.14 331 ALA B N 1
ATOM 4465 C CA . ALA B 1 343 ? 43.653 25.235 33.974 1.00 26.61 331 ALA B CA 1
ATOM 4466 C C . ALA B 1 343 ? 44.696 25.827 34.938 1.00 27.90 331 ALA B C 1
ATOM 4467 O O . ALA B 1 343 ? 45.515 26.661 34.567 1.00 24.30 331 ALA B O 1
ATOM 4469 N N . MET B 1 344 ? 44.636 25.334 36.179 1.00 24.29 332 MET B N 1
ATOM 4470 C CA . MET B 1 344 ? 45.585 25.633 37.263 1.00 27.38 332 MET B CA 1
ATOM 4471 C C . MET B 1 344 ? 46.112 24.302 37.826 1.00 24.89 332 MET B C 1
ATOM 4472 O O . MET B 1 344 ? 45.324 23.358 38.026 1.00 25.01 332 MET B O 1
ATOM 4477 N N . LEU B 1 345 ? 47.433 24.233 38.016 1.00 26.35 333 LEU B N 1
ATOM 4478 C CA . LEU B 1 345 ? 48.129 23.171 38.771 1.00 25.36 333 LEU B CA 1
ATOM 4479 C C . LEU B 1 345 ? 48.654 23.790 40.058 1.00 24.86 333 LEU B C 1
ATOM 4480 O O . LEU B 1 345 ? 49.426 24.770 40.024 1.00 24.94 333 LEU B O 1
ATOM 4485 N N . ILE B 1 346 ? 48.208 23.237 41.178 1.00 22.43 334 ILE B N 1
ATOM 4486 C CA . ILE B 1 346 ? 48.663 23.639 42.477 1.00 23.50 334 ILE B CA 1
ATOM 4487 C C . ILE B 1 346 ? 49.497 22.522 43.035 1.00 23.72 334 ILE B C 1
ATOM 4488 O O . ILE B 1 346 ? 48.992 21.423 43.223 1.00 22.28 334 ILE B O 1
ATOM 4493 N N . LEU B 1 347 ? 50.779 22.829 43.266 1.00 25.95 335 LEU B N 1
ATOM 4494 C CA . LEU B 1 347 ? 51.772 21.884 43.861 1.00 27.97 335 LEU B CA 1
ATOM 4495 C C . LEU B 1 347 ? 52.073 22.214 45.339 1.00 31.94 335 LEU B C 1
ATOM 4496 O O . LEU B 1 347 ? 52.292 21.305 46.157 1.00 31.91 335 LEU B O 1
#

Solvent-accessible surface area: 25980 Å² total; per-residue (Å²): 103,96,29,71,21,92,8,26,18,112,9,14,11,94,88,47,51,128,72,58,10,29,4,68,0,0,0,0,32,65,212,104,102,139,42,24,56,55,55,0,110,51,0,36,106,32,5,87,83,10,0,0,0,0,39,38,50,72,96,116,27,59,1,129,2,130,5,174,116,87,75,0,24,0,6,0,11,61,115,89,101,72,0,23,15,11,0,29,8,78,59,15,73,106,2,75,168,50,22,68,0,78,32,64,190,97,2,27,1,41,2,81,13,147,25,89,12,21,2,33,20,0,70,1,128,63,87,53,17,90,35,0,77,140,43,41,89,8,23,90,10,15,17,116,115,4,49,94,97,0,107,128,82,30,3,62,36,13,70,0,6,20,5,64,218,47,73,10,7,8,0,36,108,99,3,7,115,34,7,83,57,0,94,129,106,66,21,63,0,0,0,5,12,14,34,0,0,62,2,0,0,18,9,32,92,76,102,130,62,76,11,12,22,20,103,33,145,43,109,5,115,33,134,43,117,34,88,27,5,37,0,0,0,1,13,0,16,9,16,108,14,77,68,0,39,5,0,0,14,6,6,32,43,122,14,0,12,79,0,0,138,34,0,28,162,108,124,0,56,0,21,12,37,1,1,0,0,0,0,39,102,124,4,71,26,82,12,32,23,114,10,11,11,98,131,56,50,133,67,43,10,30,4,73,0,0,0,0,36,63,209,103,98,137,42,24,53,57,59,0,108,49,0,36,103,33,4,86,83,11,0,0,0,0,39,40,52,73,96,101,17,54,4,48,3,140,2,87,89,97,49,81,0,34,0,8,0,9,59,120,89,100,72,0,24,14,15,0,24,8,74,76,15,110,42,4,59,166,52,23,76,0,76,36,55,143,91,3,22,0,39,1,74,15,161,6,95,11,23,0,17,28,0,64,1,118,67,76,57,12,90,41,0,80,101,49,54,90,8,24,111,13,14,18,111,78,3,43,96,111,0,107,116,80,33,4,63,29,12,72,0,5,18,4,34,24,94,195,49,77,8,8,8,0,14,97,95,1,29,100,52,7,127,53,0,93,121,103,66,23,62,0,0,0,5,11,12,32,0,0,62,1,0,0,18,10,32,94,74,102,173,65,92,13,14,20,19,109,34,149,50,120,5,103,26,137,43,123,29,107,27,5,37,0,0,0,2,15,0,15,8,16,80,12,80,65,0,30,4,0,0,12,6,7,33,30,118,7,0,15,72,0,0,147,46,0,26,156,110,121,0,55,0,25,14,45,1,1,0,0,0,0,39

Nearest PDB structures (foldseek):
  1vky-assembly1_A  TM=1.004E+00  e=3.201E-64  Thermotoga maritima
  1vky-assembly1_B  TM=9.953E-01  e=3.840E-61  Thermotoga maritima
  1yy3-assembly2_B  TM=8.580E-01  e=1.862E-34  Bacillus subtilis
  1wdi-assembly1_A  TM=7.158E-01  e=1.218E-32  Thermus thermophilus
  1vky-assembly1_B  TM=1.004E+00  e=9.614E-67  Thermotoga maritima

Foldseek 3Di:
DLQFDDFPPVQADPAADPPLQQFWEWEAEQVVLDIDIGTRLCVLVVFAALAEEEEEAEDEQLWWAWWPLDTKIWTFDADPDQQKTFIDIPVPVPAAAQSKTAGDVQKIWGWNHADQQGTTIIRMVVRHVVVRSVNGFLVSSDDPVSVVVSVVNNYHYHYWYWYHVDIKIKQALVNLVSLVVSVVVVHFYEYREVVSQQVQQQQLVDPDTSMHMGDGPDQAAPQDDRPRHPKYKYFADHGPDSVSRNVCNVRPSVSSNVVVVVCSVVSWRGDRNTHMYMYD/DLQFDDFDPVQADPAADPPLQQFWEWEAEQPVLDIDIGTRLCVLVVFAALAEEEEEDEAEQLWWAWWCLVDTKIWTFDADPDQQKGFIQIVVLVPAAAQRKIGGDVQKIWGFRGADLQGTTIIGMVVSHVVVRSVNGFLCSSQDPVSVVVNVVNNYHYYYKYWYHYVVDIKIKQALVNLVSLVVSVVVVHFHEYEEPVSQQVQQVVLPDPDTSMHMGDGPDQAAPQDDRDRHPKYKYFAAHGPDSRSRNVCNVRPSVSVVVVVVVCSVVSWHGDGNTHMYMYD

Radius of gyration: 29.07 Å; Cα contacts (8 Å, |Δi|>4): 1223; chains: 2; bounding box: 57×70×75 Å